Protein 4N7V (pdb70)

Organism: Homo sapiens (NCBI:txid9606)

InterPro domains:
  IPR000719 Protein kinase domain [PF00069] (12-265)
  IPR000719 Protein kinase domain [PS50011] (12-265)
  IPR000959 POLO box domain [PS50078] (886-964)
  IPR008266 Tyrosine-protein kinase, active site [PS00109] (132-144)
  IPR011009 Protein kinase-like domain superfamily [SSF56112] (9-266)
  IPR017441 Protein kinase, ATP binding site [PS00107] (18-41)
  IPR033696 Plk4, C-terminal polo-box domain [cd13116] (884-963)
  IPR033698 Plk4, second cryptic polo-box domain [PF18409] (699-807)
  IPR033698 Plk4, second cryptic polo-box domain [PS51985] (700-813)
  IPR033698 Plk4, second cryptic polo-box domain [cd13115] (699-807)
  IPR033699 Plk4, first cryptic polo-box domain [PF18190] (592-697)
  IPR033699 Plk4, first cryptic polo-box domain [PS51984] (586-699)
  IPR033699 Plk4, first cryptic polo-box domain [cd13114] (587-698)
  IPR046437 Serine/threonine-protein kinase, first cryptic polo-box domain superfamily [G3DSA:3.30.1120.120] (581-700)
  IPR047108 Plk4-like, second cryptic polo-box domain superfamily [G3DSA:3.30.1120.130] (701-808)

Structure (mmCIF, N/CA/C/O backbone):
data_4N7V
#
_entry.id   4N7V
#
_cell.length_a   126.551
_cell.length_b   63.942
_cell.length_c   79.499
_cell.angle_alpha   90.00
_cell.angle_beta   90.00
_cell.angle_gamma   90.00
#
_symmetry.space_group_name_H-M   'P 21 21 2'
#
loop_
_entity.id
_entity.type
_entity.pdbx_description
1 polymer 'Serine/threonine-protein kinase PLK4'
2 polymer 'Centrosomal protein of 152 kDa'
3 water water
#
loop_
_atom_site.group_PDB
_atom_site.id
_atom_site.type_symbol
_atom_site.label_atom_id
_atom_site.label_alt_id
_atom_site.label_comp_id
_atom_site.label_asym_id
_atom_site.label_entity_id
_atom_site.label_seq_id
_atom_site.pdbx_PDB_ins_code
_atom_site.Cartn_x
_atom_site.Cartn_y
_atom_site.Cartn_z
_atom_site.occupancy
_atom_site.B_iso_or_equiv
_atom_site.auth_seq_id
_atom_site.auth_comp_id
_atom_site.auth_asym_id
_atom_site.auth_atom_id
_atom_site.pdbx_PDB_model_num
ATOM 1 N N . THR A 1 7 ? -36.214 -28.621 -55.386 1.00 73.00 586 THR A N 1
ATOM 2 C CA . THR A 1 7 ? -36.212 -27.544 -54.392 1.00 67.74 586 THR A CA 1
ATOM 3 C C . THR A 1 7 ? -35.175 -27.810 -53.298 1.00 64.21 586 THR A C 1
ATOM 4 O O . THR A 1 7 ? -34.961 -28.955 -52.938 1.00 62.76 586 THR A O 1
ATOM 8 N N . LEU A 1 8 ? -34.541 -26.771 -52.754 1.00 61.85 587 LEU A N 1
ATOM 9 C CA . LEU A 1 8 ? -33.673 -26.952 -51.580 1.00 55.80 587 LEU A CA 1
ATOM 10 C C . LEU A 1 8 ? -34.448 -27.675 -50.518 1.00 57.97 587 LEU A C 1
ATOM 11 O O . LEU A 1 8 ? -35.550 -27.227 -50.181 1.00 59.12 587 LEU A O 1
ATOM 16 N N . ARG A 1 9 ? -33.841 -28.737 -49.986 1.00 50.45 588 ARG A N 1
ATOM 17 C CA . ARG A 1 9 ? -34.513 -29.791 -49.224 1.00 51.30 588 ARG A CA 1
ATOM 18 C C . ARG A 1 9 ? -34.863 -30.973 -50.136 1.00 60.08 588 ARG A C 1
ATOM 19 O O . ARG A 1 9 ? -35.361 -32.014 -49.689 1.00 60.77 588 ARG A O 1
ATOM 27 N N . SER A 1 10 ? -34.604 -30.821 -51.430 1.00 65.47 589 SER A N 1
ATOM 28 C CA . SER A 1 10 ? -34.544 -32.000 -52.280 1.00 65.99 589 SER A CA 1
ATOM 29 C C . SER A 1 10 ? -33.246 -32.603 -51.839 1.00 60.83 589 SER A C 1
ATOM 30 O O . SER A 1 10 ? -33.191 -33.698 -51.271 1.00 60.88 589 SER A O 1
ATOM 33 N N . ILE A 1 11 ? -32.198 -31.825 -52.076 1.00 53.92 590 ILE A N 1
ATOM 34 C CA . ILE A 1 11 ? -30.822 -32.276 -51.941 1.00 65.20 590 ILE A CA 1
ATOM 35 C C . ILE A 1 11 ? -30.352 -32.392 -50.489 1.00 68.18 590 ILE A C 1
ATOM 36 O O . ILE A 1 11 ? -29.628 -33.328 -50.126 1.00 68.28 590 ILE A O 1
ATOM 41 N N . THR A 1 12 ? -30.704 -31.408 -49.665 1.00 63.24 591 THR A N 1
ATOM 42 C CA . THR A 1 12 ? -30.073 -31.258 -48.352 1.00 49.01 591 THR A CA 1
ATOM 43 C C . THR A 1 12 ? -31.021 -31.026 -47.174 1.00 39.73 591 THR A C 1
ATOM 44 O O . THR A 1 12 ? -32.149 -30.564 -47.345 1.00 44.08 591 THR A O 1
ATOM 48 N N . SER A 1 13 ? -30.539 -31.356 -45.978 1.00 32.80 592 SER A N 1
ATOM 49 C CA . SER A 1 13 ? -31.310 -31.202 -44.746 1.00 31.24 592 SER A CA 1
ATOM 50 C C . SER A 1 13 ? -30.665 -30.087 -43.916 1.00 29.03 592 SER A C 1
ATOM 51 O O . SER A 1 13 ? -29.450 -29.886 -43.954 1.00 26.75 592 SER A O 1
ATOM 54 N N . PRO A 1 14 ? -31.489 -29.404 -43.130 1.00 30.34 593 PRO A N 1
ATOM 55 C CA . PRO A 1 14 ? -31.009 -28.238 -42.393 1.00 27.82 593 PRO A CA 1
ATOM 56 C C . PRO A 1 14 ? -29.866 -28.656 -41.490 1.00 27.12 593 PRO A C 1
ATOM 57 O O . PRO A 1 14 ? -29.927 -29.681 -40.811 1.00 28.01 593 PRO A O 1
ATOM 61 N N . LEU A 1 15 ? -28.819 -27.845 -41.503 1.00 20.92 594 LEU A N 1
ATOM 62 C CA . LEU A 1 15 ? -27.587 -28.138 -40.780 1.00 17.15 594 LEU A CA 1
ATOM 63 C C . LEU A 1 15 ? -27.802 -28.092 -39.272 1.00 20.22 594 LEU A C 1
ATOM 64 O O . LEU A 1 15 ? -28.721 -27.434 -38.790 1.00 22.21 594 LEU A O 1
ATOM 69 N N . VAL A 1 16 ? -26.952 -28.801 -38.535 1.00 18.91 595 VAL A N 1
ATOM 70 C CA . VAL A 1 16 ? -27.006 -28.801 -37.077 1.00 18.68 595 VAL A CA 1
ATOM 71 C C . VAL A 1 16 ? -25.657 -28.427 -36.481 1.00 20.32 595 VAL A C 1
ATOM 72 O O . VAL A 1 16 ? -24.715 -29.217 -36.520 1.00 24.65 595 VAL A O 1
ATOM 76 N N . ALA A 1 17 ? -25.566 -27.226 -35.921 1.00 17.64 596 ALA A N 1
ATOM 77 C CA . ALA A 1 17 ? -24.297 -26.736 -35.394 1.00 15.32 596 ALA A CA 1
ATOM 78 C C . ALA A 1 17 ? -24.287 -26.624 -33.874 1.00 16.46 596 ALA A C 1
ATOM 79 O O . ALA A 1 17 ? -23.436 -25.942 -33.303 1.00 15.28 596 ALA A O 1
ATOM 81 N N . HIS A 1 18 ? -25.229 -27.296 -33.221 1.00 13.16 597 HIS A N 1
ATOM 82 C CA . HIS A 1 18 ? -25.278 -27.295 -31.765 1.00 16.54 597 HIS A CA 1
ATOM 83 C C . HIS A 1 18 ? -24.044 -27.959 -31.159 1.00 16.94 597 HIS A C 1
ATOM 84 O O . HIS A 1 18 ? -23.470 -28.879 -31.748 1.00 14.92 597 HIS A O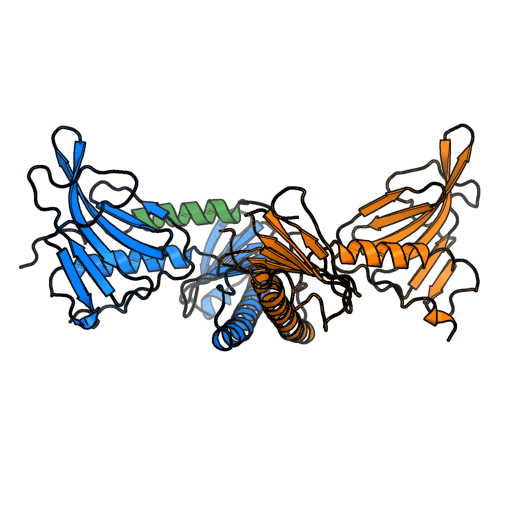 1
ATOM 91 N N . ARG A 1 19 ? -23.643 -27.466 -29.988 1.00 18.10 598 ARG A N 1
ATOM 92 C CA . ARG A 1 19 ? -22.533 -28.026 -29.214 1.00 15.36 598 ARG A CA 1
ATOM 93 C C . ARG A 1 19 ? -21.156 -27.890 -29.870 1.00 11.54 598 ARG A C 1
ATOM 94 O O . ARG A 1 19 ? -20.159 -28.328 -29.300 1.00 14.46 598 ARG A O 1
ATOM 102 N N . LEU A 1 20 ? -21.095 -27.279 -31.050 1.00 9.63 599 LEU A N 1
ATOM 103 C CA . LEU A 1 20 ? -19.823 -27.122 -31.749 1.00 9.56 599 LEU A CA 1
ATOM 104 C C . LEU A 1 20 ? -19.000 -25.964 -31.192 1.00 10.15 599 LEU A C 1
ATOM 105 O O . LEU A 1 20 ? -19.545 -24.965 -30.724 1.00 13.51 599 LEU A O 1
ATOM 110 N N . LYS A 1 21 ? -17.681 -26.114 -31.240 1.00 14.02 600 LYS A N 1
ATOM 111 C CA . LYS A 1 21 ? -16.762 -25.087 -30.758 1.00 14.83 600 LYS A CA 1
ATOM 112 C C . LYS A 1 21 ? -16.555 -23.992 -31.803 1.00 9.84 600 LYS A C 1
ATOM 113 O O . LYS A 1 21 ? -16.592 -24.262 -33.002 1.00 9.82 600 LYS A O 1
ATOM 119 N N . PRO A 1 22 ? -16.331 -22.748 -31.347 1.00 13.21 601 PRO A N 1
ATOM 120 C CA . PRO A 1 22 ? -16.121 -21.599 -32.237 1.00 12.06 601 PRO A CA 1
ATOM 121 C C . PRO A 1 22 ? -14.875 -21.743 -33.094 1.00 11.43 601 PRO A C 1
ATOM 122 O O . PRO A 1 22 ? -13.790 -21.986 -32.568 1.00 16.69 601 PRO A O 1
ATOM 126 N N . ILE A 1 23 ? -15.042 -21.591 -34.404 1.00 10.64 602 ILE A N 1
ATOM 127 C CA . ILE A 1 23 ? -13.958 -21.775 -35.360 1.00 13.66 602 ILE A CA 1
ATOM 128 C C . ILE A 1 23 ? -14.108 -20.808 -36.532 1.00 19.62 602 ILE A C 1
ATOM 129 O O . ILE A 1 23 ? -15.189 -20.674 -37.096 1.00 19.91 602 ILE A O 1
ATOM 134 N N . ARG A 1 24 ? -13.021 -20.133 -36.893 1.00 23.59 603 ARG A N 1
ATOM 135 C CA . ARG A 1 24 ? -13.023 -19.249 -38.052 1.00 25.24 603 ARG A CA 1
ATOM 136 C C . ARG A 1 24 ? -12.035 -19.753 -39.098 1.00 21.18 603 ARG A C 1
ATOM 137 O O . ARG A 1 24 ? -10.935 -20.189 -38.765 1.00 28.89 603 ARG A O 1
ATOM 145 N N . GLN A 1 25 ? -12.434 -19.690 -40.364 1.00 20.74 604 GLN A N 1
ATOM 146 C CA . GLN A 1 25 ? -11.602 -20.187 -41.454 1.00 25.36 604 GLN A CA 1
ATOM 147 C C . GLN A 1 25 ? -11.442 -19.185 -42.594 1.00 31.71 604 GLN A C 1
ATOM 148 O O . GLN A 1 25 ? -12.365 -18.962 -43.375 1.00 32.28 604 GLN A O 1
ATOM 154 N N . LYS A 1 26 ? -10.284 -18.607 -42.758 1.00 45.58 605 LYS A N 1
ATOM 155 C CA . LYS A 1 26 ? -10.012 -17.716 -43.867 1.00 44.14 605 LYS A CA 1
ATOM 156 C C . LYS A 1 26 ? -9.868 -18.510 -45.102 1.00 45.44 605 LYS A C 1
ATOM 157 O O . LYS A 1 26 ? -9.719 -19.675 -45.083 1.00 53.52 605 LYS A O 1
ATOM 163 N N . THR A 1 27 ? -9.925 -17.846 -46.206 1.00 44.44 606 THR A N 1
ATOM 164 C CA . THR A 1 27 ? -9.637 -18.450 -47.507 1.00 51.19 606 THR A CA 1
ATOM 165 C C . THR A 1 27 ? -9.637 -17.383 -48.603 1.00 58.55 606 THR A C 1
ATOM 166 O O . THR A 1 27 ? -10.110 -16.266 -48.386 1.00 61.95 606 THR A O 1
ATOM 170 N N . LYS A 1 28 ? -9.100 -17.728 -49.771 1.00 64.32 607 LYS A N 1
ATOM 171 C CA . LYS A 1 28 ? -8.971 -16.786 -50.882 1.00 73.28 607 LYS A CA 1
ATOM 172 C C . LYS A 1 28 ? -10.303 -16.156 -51.309 1.00 67.10 607 LYS A C 1
ATOM 173 O O . LYS A 1 28 ? -10.337 -15.024 -51.792 1.00 67.35 607 LYS A O 1
ATOM 179 N N . LYS A 1 29 ? -11.394 -16.890 -51.118 1.00 60.61 608 LYS A N 1
ATOM 180 C CA . LYS A 1 29 ? -12.711 -16.449 -51.569 1.00 67.61 608 LYS A CA 1
ATOM 181 C C . LYS A 1 29 ? -13.564 -15.864 -50.440 1.00 70.36 608 LYS A C 1
ATOM 182 O O . LYS A 1 29 ? -14.026 -14.726 -50.526 1.00 60.90 608 LYS A O 1
ATOM 188 N N . ALA A 1 30 ? -13.771 -16.645 -49.383 1.00 65.40 609 ALA A N 1
ATOM 189 C CA . ALA A 1 30 ? -14.711 -16.267 -48.331 1.00 58.00 609 ALA A CA 1
ATOM 190 C C . ALA A 1 30 ? -14.239 -16.663 -46.935 1.00 50.76 609 ALA A C 1
ATOM 191 O O . ALA A 1 30 ? -13.253 -17.374 -46.780 1.00 53.46 609 ALA A O 1
ATOM 193 N N . VAL A 1 31 ? -14.957 -16.202 -45.917 1.00 41.05 610 VAL A N 1
ATOM 194 C CA . VAL A 1 31 ? -14.659 -16.588 -44.542 1.00 32.94 610 VAL A CA 1
ATOM 195 C C . VAL A 1 31 ? -15.857 -17.287 -43.899 1.00 32.06 610 VAL A C 1
ATOM 196 O O . VAL A 1 31 ? -16.853 -16.649 -43.567 1.00 39.08 610 VAL A O 1
ATOM 200 N N . VAL A 1 32 ? -15.755 -18.602 -43.732 1.00 27.24 611 VAL A N 1
ATOM 201 C CA . VAL A 1 32 ? -16.816 -19.379 -43.102 1.00 20.76 611 VAL A CA 1
ATOM 202 C C . VAL A 1 32 ? -16.463 -19.682 -41.656 1.00 19.92 611 VAL A C 1
ATOM 203 O O . VAL A 1 32 ? -15.350 -20.114 -41.364 1.00 25.58 611 VAL A O 1
ATOM 207 N N . SER A 1 33 ? -17.410 -19.458 -40.751 1.00 18.31 612 SER A N 1
ATOM 208 C CA . SER A 1 33 ? -17.128 -19.603 -39.330 1.00 15.02 612 SER A CA 1
ATOM 209 C C . SER A 1 33 ? -18.327 -20.067 -38.512 1.00 18.16 612 SER A C 1
ATOM 210 O O . SER A 1 33 ? -19.465 -20.048 -38.980 1.00 15.28 612 SER A O 1
ATOM 213 N N . ILE A 1 34 ? -18.044 -20.488 -37.284 1.00 14.92 613 ILE A N 1
ATOM 214 C CA . ILE A 1 34 ? -19.070 -20.834 -36.313 1.00 17.56 613 ILE A CA 1
ATOM 215 C C . ILE A 1 34 ? -18.861 -19.968 -35.078 1.00 20.69 613 ILE A C 1
ATOM 216 O O . ILE A 1 34 ? -17.820 -20.045 -34.429 1.00 16.77 613 ILE A O 1
ATOM 221 N N . LEU A 1 35 ? -19.846 -19.135 -34.759 1.00 20.64 614 LEU A N 1
ATOM 222 C CA . LEU A 1 35 ? -19.706 -18.186 -33.655 1.00 20.57 614 LEU A CA 1
ATOM 223 C C . LEU A 1 35 ? -19.920 -18.810 -32.281 1.00 21.64 614 LEU A C 1
ATOM 224 O O . LEU A 1 35 ? -20.220 -19.997 -32.160 1.00 22.01 614 LEU A O 1
ATOM 229 N N . ASP A 1 36 ? -19.764 -17.985 -31.250 1.00 23.21 615 ASP A N 1
ATOM 230 C CA . ASP A 1 36 ? -19.942 -18.417 -29.872 1.00 22.30 615 ASP A CA 1
ATOM 231 C C . ASP A 1 36 ? -21.394 -18.763 -29.575 1.00 20.37 615 ASP A C 1
ATOM 232 O O . ASP A 1 36 ? -21.677 -19.530 -28.654 1.00 24.34 615 ASP A O 1
ATOM 237 N N . SER A 1 37 ? -22.308 -18.193 -30.356 1.00 23.88 616 SER A N 1
ATOM 238 C CA . SER A 1 37 ? -23.729 -18.485 -30.228 1.00 15.98 616 SER A CA 1
ATOM 239 C C . SER A 1 37 ? -24.095 -19.688 -31.083 1.00 18.18 616 SER A C 1
ATOM 240 O O . SER A 1 37 ? -25.274 -19.977 -31.289 1.00 17.79 616 SER A O 1
ATOM 243 N N . GLU A 1 38 ? -23.069 -20.371 -31.585 1.00 21.61 617 GLU A N 1
ATOM 244 C CA . GLU A 1 38 ? -23.226 -21.577 -32.396 1.00 20.44 617 GLU A CA 1
ATOM 245 C C . GLU A 1 38 ? -23.974 -21.332 -33.701 1.00 18.82 617 GLU A C 1
ATOM 246 O O . GLU A 1 38 ? -24.528 -22.261 -34.294 1.00 17.80 617 GLU A O 1
ATOM 252 N N . GLU A 1 39 ? -23.982 -20.080 -34.146 1.00 17.87 618 GLU A N 1
ATOM 253 C CA . GLU A 1 39 ? -24.559 -19.742 -35.438 1.00 14.53 618 GLU A CA 1
ATOM 254 C C . GLU A 1 39 ? -23.502 -19.804 -36.536 1.00 17.60 618 GLU A C 1
ATOM 255 O O . GLU A 1 39 ? -22.363 -19.386 -36.339 1.00 23.48 618 GLU A O 1
ATOM 261 N N . VAL A 1 40 ? -23.881 -20.336 -37.692 1.00 14.49 619 VAL A N 1
ATOM 262 C CA . VAL A 1 40 ? -22.955 -20.456 -38.810 1.00 15.21 619 VAL A CA 1
ATOM 263 C C . VAL A 1 40 ? -22.965 -19.205 -39.679 1.00 18.03 619 VAL A C 1
ATOM 264 O O . VAL A 1 40 ? -24.007 -18.805 -40.191 1.00 21.71 619 VAL A O 1
ATOM 268 N N . CYS A 1 41 ? -21.799 -18.594 -39.851 1.00 18.26 620 CYS A N 1
ATOM 269 C CA . CYS A 1 41 ? -21.700 -17.364 -40.624 1.00 21.63 620 CYS A CA 1
ATOM 270 C C . CYS A 1 41 ? -20.830 -17.548 -41.860 1.00 27.40 620 CYS A C 1
ATOM 271 O O . CYS A 1 41 ? -19.689 -17.997 -41.764 1.00 29.72 620 CYS A O 1
ATOM 274 N N . VAL A 1 42 ? -21.379 -17.193 -43.018 1.00 30.33 621 VAL A N 1
ATOM 275 C CA . VAL A 1 42 ? -20.666 -17.298 -44.286 1.00 29.22 621 VAL A CA 1
ATOM 276 C C . VAL A 1 42 ? -20.523 -15.918 -44.922 1.00 33.65 621 VAL A C 1
ATOM 277 O O . VAL A 1 42 ? -21.511 -15.294 -45.302 1.00 35.40 621 VAL A O 1
ATOM 281 N N . GLU A 1 43 ? -19.286 -15.446 -45.033 1.00 34.98 622 GLU A N 1
ATOM 282 C CA . GLU A 1 43 ? -19.023 -14.098 -45.523 1.00 37.67 622 GLU A CA 1
ATOM 283 C C . GLU A 1 43 ? -18.228 -14.126 -46.822 1.00 45.42 622 GLU A C 1
ATOM 284 O O . GLU A 1 43 ? -17.055 -14.487 -46.818 1.00 47.78 622 GLU A O 1
ATOM 290 N N . LEU A 1 44 ? -18.858 -13.734 -47.926 1.00 51.26 623 LEU A N 1
ATOM 291 C CA . LEU A 1 44 ? -18.157 -13.618 -49.205 1.00 53.21 623 LEU A CA 1
ATOM 292 C C . LEU A 1 44 ? -17.171 -12.450 -49.187 1.00 61.45 623 LEU A C 1
ATOM 293 O O . LEU A 1 44 ? -17.495 -11.365 -48.707 1.00 64.11 623 LEU A O 1
ATOM 298 N N . VAL A 1 45 ? -15.967 -12.673 -49.708 1.00 66.83 624 VAL A N 1
ATOM 299 C CA . VAL A 1 45 ? -14.901 -11.680 -49.589 1.00 73.33 624 VAL A CA 1
ATOM 300 C C . VAL A 1 45 ? -14.263 -11.308 -50.931 1.00 80.20 624 VAL A C 1
ATOM 301 O O . VAL A 1 45 ? -13.940 -12.182 -51.739 1.00 82.14 624 VAL A O 1
ATOM 305 N N . LYS A 1 46 ? -14.053 -10.009 -51.136 1.00 79.09 625 LYS A N 1
ATOM 306 C CA . LYS A 1 46 ? -13.421 -9.493 -52.350 1.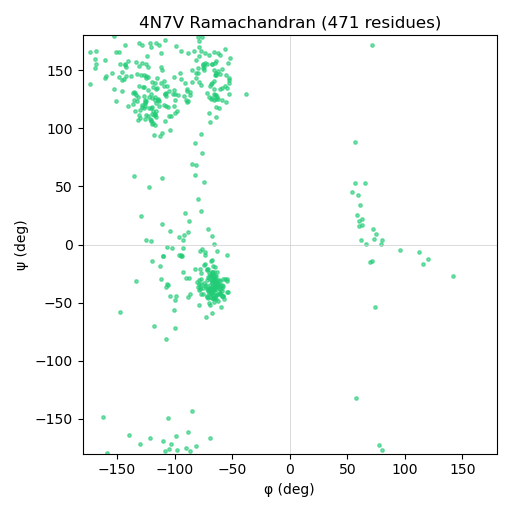00 86.23 625 LYS A CA 1
ATOM 307 C C . LYS A 1 46 ? -12.236 -8.591 -52.002 1.00 89.41 625 LYS A C 1
ATOM 308 O O . LYS A 1 46 ? -12.255 -7.897 -50.985 1.00 82.51 625 LYS A O 1
ATOM 314 N N . GLU A 1 47 ? -11.203 -8.611 -52.841 1.00 95.26 626 GLU A N 1
ATOM 315 C CA . GLU A 1 47 ? -9.969 -7.886 -52.555 1.00 98.07 626 GLU A CA 1
ATOM 316 C C . GLU A 1 47 ? -9.823 -6.659 -53.463 1.00 100.30 626 GLU A C 1
ATOM 317 O O . GLU A 1 47 ? -9.959 -6.759 -54.686 1.00 97.98 626 GLU A O 1
ATOM 323 N N . TYR A 1 48 ? -9.552 -5.506 -52.852 1.00 100.75 627 TYR A N 1
ATOM 324 C CA . TYR A 1 48 ? -9.407 -4.244 -53.582 1.00 103.99 627 TYR A CA 1
ATOM 325 C C . TYR A 1 48 ? -8.475 -3.274 -52.839 1.00 105.50 627 TYR A C 1
ATOM 326 O O . TYR A 1 48 ? -8.603 -3.082 -51.629 1.00 108.20 627 TYR A O 1
ATOM 335 N N . ALA A 1 49 ? -7.547 -2.668 -53.578 1.00 101.49 628 ALA A N 1
ATOM 336 C CA . ALA A 1 49 ? -6.573 -1.734 -53.018 1.00 98.96 628 ALA A CA 1
ATOM 337 C C . ALA A 1 49 ? -5.725 -2.410 -51.945 1.00 103.45 628 ALA A C 1
ATOM 338 O O . ALA A 1 49 ? -5.468 -1.832 -50.890 1.00 104.53 628 ALA A O 1
ATOM 340 N N . SER A 1 50 ? -5.308 -3.643 -52.232 1.00 104.66 629 SER A N 1
ATOM 341 C CA . SER A 1 50 ? -4.504 -4.457 -51.318 1.00 104.52 629 SER A CA 1
ATOM 342 C C . SER A 1 50 ? -5.192 -4.688 -49.968 1.00 110.28 629 SER A C 1
ATOM 343 O O . SER A 1 50 ? -4.530 -4.935 -48.959 1.00 112.83 629 SER A O 1
ATOM 346 N N . GLN A 1 51 ? -6.522 -4.613 -49.963 1.00 107.35 630 GLN A N 1
ATOM 347 C CA . GLN A 1 51 ? -7.305 -4.815 -48.745 1.00 103.66 630 GLN A CA 1
ATOM 348 C C . GLN A 1 51 ? -8.641 -5.500 -49.045 1.00 97.71 630 GLN A C 1
ATOM 349 O O . GLN A 1 51 ? -9.280 -5.213 -50.057 1.00 98.67 630 GLN A O 1
ATOM 355 N N . GLU A 1 52 ? -9.066 -6.401 -48.164 1.00 94.17 631 GLU A N 1
ATOM 356 C CA . GLU A 1 52 ? -10.226 -7.244 -48.455 1.00 92.24 631 GLU A CA 1
ATOM 357 C C . GLU A 1 52 ? -11.585 -6.628 -48.125 1.00 88.03 631 GLU A C 1
ATOM 358 O O . GLU A 1 52 ? -11.763 -5.982 -47.090 1.00 82.84 631 GLU A O 1
ATOM 364 N N . TYR A 1 53 ? -12.555 -6.865 -49.006 1.00 88.40 632 TYR A N 1
ATOM 365 C CA . TYR A 1 53 ? -13.903 -6.315 -48.861 1.00 85.36 632 TYR A CA 1
ATOM 366 C C . TYR A 1 53 ? -14.970 -7.412 -48.880 1.00 82.29 632 TYR A C 1
ATOM 367 O O . TYR A 1 53 ? -14.827 -8.417 -49.577 1.00 89.53 632 TYR A O 1
ATOM 376 N N . VAL A 1 54 ? -16.032 -7.215 -48.103 1.00 78.31 633 VAL A N 1
ATOM 377 C CA . VAL A 1 54 ? -17.071 -8.229 -47.931 1.00 75.01 633 VAL A CA 1
ATOM 378 C C . VAL A 1 54 ? -18.341 -7.816 -48.676 1.00 64.55 633 VAL A C 1
ATOM 379 O O . VAL A 1 54 ? -18.891 -6.744 -48.429 1.00 66.49 633 VAL A O 1
ATOM 383 N N . LYS A 1 55 ? -18.747 -8.638 -49.645 1.00 49.34 634 LYS A N 1
ATOM 384 C CA . LYS A 1 55 ? -19.895 -8.331 -50.504 1.00 52.22 634 LYS A CA 1
ATOM 385 C C . LYS A 1 55 ? -21.211 -9.056 -50.184 1.00 57.86 634 LYS A C 1
ATOM 386 O O . LYS A 1 55 ? -22.229 -8.797 -50.825 1.00 59.39 634 LYS A O 1
ATOM 392 N N . GLU A 1 56 ? -21.197 -9.952 -49.202 1.00 56.11 635 GLU A N 1
ATOM 393 C CA . GLU A 1 56 ? -22.403 -10.671 -48.814 1.00 44.57 635 GLU A CA 1
ATOM 394 C C . GLU A 1 56 ? -22.174 -11.515 -47.563 1.00 49.05 635 GLU A C 1
ATOM 395 O O . GLU A 1 56 ? -21.136 -12.163 -47.427 1.00 50.87 635 GLU A O 1
ATOM 401 N N . VAL A 1 57 ? -23.146 -11.508 -46.654 1.00 47.37 636 VAL A N 1
ATOM 402 C CA . VAL A 1 57 ? -23.049 -12.279 -45.417 1.00 34.15 636 VAL A CA 1
ATOM 403 C C . VAL A 1 57 ? -24.258 -13.190 -45.202 1.00 32.64 636 VAL A C 1
ATOM 404 O O . VAL A 1 57 ? -25.386 -12.713 -45.067 1.00 39.12 636 VAL A O 1
ATOM 408 N N . LEU A 1 58 ? -24.020 -14.499 -45.167 1.00 28.13 637 LEU A N 1
ATOM 409 C CA . LEU A 1 58 ? -25.062 -15.453 -44.801 1.00 25.68 637 LEU A CA 1
ATOM 410 C C . LEU A 1 58 ? -24.889 -15.919 -43.359 1.00 27.80 637 LEU A C 1
ATOM 411 O O . LEU A 1 58 ? -23.802 -16.333 -42.957 1.00 22.17 637 LEU A O 1
ATOM 416 N N . GLN A 1 59 ? -25.963 -15.850 -42.583 1.00 29.02 638 GLN A N 1
ATOM 417 C CA . GLN A 1 59 ? -25.922 -16.306 -41.202 1.00 20.70 638 GLN A CA 1
ATOM 418 C C . GLN A 1 59 ? -27.066 -17.269 -40.947 1.00 22.18 638 GLN A C 1
ATOM 419 O O . GLN A 1 59 ? -28.233 -16.910 -41.094 1.00 26.94 638 GLN A O 1
ATOM 425 N N . ILE A 1 60 ? -26.718 -18.494 -40.570 1.00 24.05 639 ILE A N 1
ATOM 426 C CA . ILE A 1 60 ? -27.692 -19.562 -40.383 1.00 16.13 639 ILE A CA 1
ATOM 427 C C . ILE A 1 60 ? -27.847 -19.904 -38.905 1.00 16.57 639 ILE A C 1
ATOM 428 O O . ILE A 1 60 ? -26.862 -20.000 -38.171 1.00 16.31 639 ILE A O 1
ATOM 433 N N . SER A 1 61 ? -29.092 -20.080 -38.473 1.00 17.09 640 SER A N 1
ATOM 434 C CA . SER A 1 61 ? -29.380 -20.416 -37.085 1.00 16.98 640 SER A CA 1
ATOM 435 C C . SER A 1 61 ? -28.741 -21.743 -36.674 1.00 21.54 640 SER A C 1
ATOM 436 O O . SER A 1 61 ? -28.347 -22.551 -37.518 1.00 18.26 640 SER A O 1
ATOM 439 N N . SER A 1 62 ? -28.652 -21.957 -35.366 1.00 21.40 641 SER A N 1
ATOM 440 C CA . SER A 1 62 ? -28.030 -23.152 -34.808 1.00 16.52 641 SER A CA 1
ATOM 441 C C . SER A 1 62 ? -28.745 -24.425 -35.244 1.00 19.33 641 SER A C 1
ATOM 442 O O . SER A 1 62 ? -28.117 -25.473 -35.389 1.00 20.22 641 SER A O 1
ATOM 445 N N . ASP A 1 63 ? -30.054 -24.329 -35.456 1.00 23.82 642 ASP A N 1
ATOM 446 C CA . ASP A 1 63 ? -30.838 -25.475 -35.905 1.00 18.65 642 ASP A CA 1
ATOM 447 C C . ASP A 1 63 ? -30.960 -25.521 -37.423 1.00 15.70 642 ASP A C 1
ATOM 448 O O . ASP A 1 63 ? -31.549 -26.444 -37.984 1.00 18.41 642 ASP A O 1
ATOM 453 N N . GLY A 1 64 ? -30.405 -24.507 -38.078 1.00 18.81 643 GLY A N 1
ATOM 454 C CA . GLY A 1 64 ? -30.365 -24.449 -39.528 1.00 24.44 643 GLY A CA 1
ATOM 455 C C . GLY A 1 64 ? -31.686 -24.099 -40.191 1.00 26.65 643 GLY A C 1
ATOM 456 O O . GLY A 1 64 ? -31.812 -24.175 -41.416 1.00 21.63 643 GLY A O 1
ATOM 457 N N . ASN A 1 65 ? -32.666 -23.707 -39.381 1.00 24.15 644 ASN A N 1
ATOM 458 C CA . ASN A 1 65 ? -33.999 -23.370 -39.877 1.00 21.63 644 ASN A CA 1
ATOM 459 C C . ASN A 1 65 ? -34.148 -21.914 -40.315 1.00 26.68 644 ASN A C 1
ATOM 460 O O . ASN A 1 65 ? -34.956 -21.605 -41.192 1.00 24.68 644 ASN A O 1
ATOM 465 N N . THR A 1 66 ? -33.372 -21.025 -39.703 1.00 23.75 645 THR A N 1
ATOM 466 C CA . THR A 1 66 ? -33.474 -19.597 -39.989 1.00 17.26 645 THR A CA 1
ATOM 467 C C . THR A 1 66 ? -32.213 -19.050 -40.650 1.00 16.00 645 THR A C 1
ATOM 468 O O . THR A 1 66 ? -31.112 -19.191 -40.119 1.00 22.93 645 THR A O 1
ATOM 472 N N . ILE A 1 67 ? -32.387 -18.414 -41.804 1.00 17.59 646 ILE A N 1
ATOM 473 C CA . ILE A 1 67 ? -31.269 -17.855 -42.557 1.00 20.10 646 ILE A CA 1
ATOM 474 C C . ILE A 1 67 ? -31.414 -16.345 -42.720 1.00 21.20 646 ILE A C 1
ATOM 475 O O . ILE A 1 67 ? -32.437 -15.859 -43.198 1.00 21.91 646 ILE A O 1
ATOM 480 N N . THR A 1 68 ? -30.379 -15.613 -42.320 1.00 27.85 647 THR A N 1
ATOM 481 C CA . THR A 1 68 ? -30.345 -14.160 -42.465 1.00 23.45 647 THR A CA 1
ATOM 482 C C . THR A 1 68 ? -29.250 -13.711 -43.433 1.00 32.94 647 THR A C 1
ATOM 483 O O . THR A 1 68 ? -28.077 -14.032 -43.251 1.00 34.09 647 THR A O 1
ATOM 487 N N . ILE A 1 69 ? -29.634 -12.959 -44.458 1.00 32.64 648 ILE A N 1
ATOM 488 C CA . ILE A 1 69 ? -28.690 -12.531 -45.483 1.00 29.68 648 ILE A CA 1
ATOM 489 C C . ILE A 1 69 ? -28.728 -11.018 -45.639 1.00 38.32 648 ILE A C 1
ATOM 490 O O . ILE A 1 69 ? -29.784 -10.450 -45.912 1.00 46.73 648 ILE A O 1
ATOM 495 N N . TYR A 1 70 ? -27.586 -10.360 -45.470 1.00 39.02 649 TYR A N 1
ATOM 496 C CA . TYR A 1 70 ? -27.547 -8.911 -45.638 1.00 40.15 649 TYR A CA 1
ATOM 497 C C . TYR A 1 70 ? -26.420 -8.418 -46.535 1.00 50.56 649 TYR A C 1
ATOM 498 O O . TYR A 1 70 ? -25.284 -8.877 -46.435 1.00 46.78 649 TYR A O 1
ATOM 507 N N . TYR A 1 71 ? -26.756 -7.478 -47.412 1.00 62.51 650 TYR A N 1
ATOM 508 C CA . TYR A 1 71 ? -25.780 -6.837 -48.280 1.00 54.06 650 TYR A CA 1
ATOM 509 C C . TYR A 1 71 ? -25.515 -5.433 -47.749 1.00 63.16 650 TYR A C 1
ATOM 510 O O . TYR A 1 71 ? -26.443 -4.637 -47.605 1.00 77.43 650 TYR A O 1
ATOM 519 N N . PRO A 1 72 ? -24.320 -5.210 -47.227 1.00 62.30 651 PRO A N 1
ATOM 520 C CA . PRO A 1 72 ? -24.085 -3.922 -46.586 1.00 69.12 651 PRO A CA 1
ATOM 521 C C . PRO A 1 72 ? -23.776 -3.092 -47.778 1.00 74.65 651 PRO A C 1
ATOM 522 O O . PRO A 1 72 ? -22.686 -2.535 -47.914 1.00 79.58 651 PRO A O 1
ATOM 526 N N . ASN A 1 73 ? -24.748 -3.039 -48.680 1.00 30.00 652 ASN A N 1
ATOM 527 C CA . ASN A 1 73 ? -24.399 -2.604 -50.008 1.00 30.00 652 ASN A CA 1
ATOM 528 C C . ASN A 1 73 ? -23.900 -1.164 -49.812 1.00 30.00 652 ASN A C 1
ATOM 529 O O . ASN A 1 73 ? -24.592 -0.317 -49.247 1.00 30.00 652 ASN A O 1
ATOM 534 N N . GLY A 1 74 ? -22.687 -0.924 -50.293 1.00 30.00 653 GLY A N 1
ATOM 535 C CA . GLY A 1 74 ? -22.033 0.367 -50.217 1.00 30.00 653 GLY A CA 1
ATOM 536 C C . GLY A 1 74 ? -20.825 0.309 -51.126 1.00 30.00 653 GLY A C 1
ATOM 537 O O . GLY A 1 74 ? -20.428 -0.778 -51.546 1.00 30.00 653 GLY A O 1
ATOM 538 N N . GLY A 1 75 ? -20.221 1.452 -51.426 1.00 30.00 654 GLY A N 1
ATOM 539 C CA . GLY A 1 75 ? -18.960 1.422 -52.140 1.00 30.00 654 GLY A CA 1
ATOM 540 C C . GLY A 1 75 ? -17.915 0.780 -51.245 1.00 30.00 654 GLY A C 1
ATOM 541 O O . GLY A 1 75 ? -17.815 1.112 -50.064 1.00 30.00 654 GLY A O 1
ATOM 542 N N . ARG A 1 76 ? -17.135 -0.140 -51.804 1.00 76.82 655 ARG A N 1
ATOM 543 C CA . ARG A 1 76 ? -16.056 -0.796 -51.067 1.00 87.90 655 ARG A CA 1
ATOM 544 C C . ARG A 1 76 ? -16.543 -1.933 -50.163 1.00 96.81 655 ARG A C 1
ATOM 545 O O . ARG A 1 76 ? -15.755 -2.525 -49.425 1.00 93.46 655 ARG A O 1
ATOM 553 N N . GLY A 1 77 ? -17.836 -2.236 -50.224 1.00 95.10 656 GLY A N 1
ATOM 554 C CA . GLY A 1 77 ? -18.412 -3.314 -49.436 1.00 82.55 656 GLY A CA 1
ATOM 555 C C . GLY A 1 77 ? -18.196 -3.164 -47.939 1.00 82.66 656 GLY A C 1
ATOM 556 O O . GLY A 1 77 ? -18.423 -2.095 -47.374 1.00 75.66 656 GLY A O 1
ATOM 557 N N . PHE A 1 78 ? -17.750 -4.242 -47.298 1.00 84.21 657 PHE A N 1
ATOM 558 C CA . PHE A 1 78 ? -17.438 -4.222 -45.870 1.00 82.80 657 PHE A CA 1
ATOM 559 C C . PHE A 1 78 ? -15.967 -4.553 -45.632 1.00 82.15 657 PHE A C 1
ATOM 560 O O . PHE A 1 78 ? -15.433 -5.490 -46.227 1.00 77.96 657 PHE A O 1
ATOM 568 N N . PRO A 1 79 ? -15.309 -3.793 -44.747 1.00 76.64 658 PRO A N 1
ATOM 569 C CA . PRO A 1 79 ? -13.918 -4.080 -44.383 1.00 73.59 658 PRO A CA 1
ATOM 570 C C . PRO A 1 79 ? -13.814 -5.380 -43.593 1.00 73.59 658 PRO A C 1
ATOM 571 O O . PRO A 1 79 ? -14.483 -5.533 -42.571 1.00 80.95 658 PRO A O 1
ATOM 575 N N . LEU A 1 80 ? -12.986 -6.304 -44.071 1.00 76.40 659 LEU A N 1
ATOM 576 C CA . LEU A 1 80 ? -12.833 -7.609 -43.437 1.00 70.96 659 LEU A CA 1
ATOM 577 C C . LEU A 1 80 ? -12.175 -7.519 -42.062 1.00 70.91 659 LEU A C 1
ATOM 578 O O . LEU A 1 80 ? -11.092 -6.954 -41.917 1.00 79.52 659 LEU A O 1
ATOM 583 N N . ALA A 1 81 ? -12.838 -8.087 -41.060 1.00 62.60 660 ALA A N 1
ATOM 584 C CA . ALA A 1 81 ? -12.308 -8.112 -39.702 1.00 69.27 660 ALA A CA 1
ATOM 585 C C . ALA A 1 81 ? -12.171 -9.546 -39.196 1.00 71.01 660 ALA A C 1
ATOM 586 O O . ALA A 1 81 ? -12.239 -10.497 -39.975 1.00 60.57 660 ALA A O 1
ATOM 588 N N . ASP A 1 82 ? -11.974 -9.697 -37.890 1.00 70.37 661 ASP A N 1
ATOM 589 C CA . ASP A 1 82 ? -11.833 -11.019 -37.289 1.00 64.46 661 ASP A CA 1
ATOM 590 C C . ASP A 1 82 ? -13.166 -11.535 -36.756 1.00 67.45 661 ASP A C 1
ATOM 591 O O . ASP A 1 82 ? -13.280 -12.696 -36.363 1.00 67.04 661 ASP A O 1
ATOM 596 N N . ARG A 1 83 ? -14.168 -10.664 -36.742 1.00 64.80 662 ARG A N 1
ATOM 597 C CA . ARG A 1 83 ? -15.516 -11.047 -36.338 1.00 55.53 662 ARG A CA 1
ATOM 598 C C . ARG A 1 83 ? -16.512 -10.597 -37.399 1.00 57.33 662 ARG A C 1
ATOM 599 O O . ARG A 1 83 ? -16.319 -9.559 -38.027 1.00 58.38 662 ARG A O 1
ATOM 607 N N . PRO A 1 84 ? -17.575 -11.388 -37.611 1.00 61.29 663 PRO A N 1
ATOM 608 C CA . PRO A 1 84 ? -18.641 -11.043 -38.558 1.00 55.99 663 PRO A CA 1
ATOM 609 C C . PRO A 1 84 ? -19.224 -9.666 -38.262 1.00 62.15 663 PRO A C 1
ATOM 610 O O . PRO A 1 84 ? -19.488 -9.350 -37.102 1.00 62.79 663 PRO A O 1
ATOM 614 N N . PRO A 1 85 ? -19.419 -8.851 -39.306 1.00 56.79 664 PRO A N 1
ATOM 615 C CA . PRO A 1 85 ? -19.862 -7.461 -39.169 1.00 55.98 664 PRO A CA 1
ATOM 616 C C . PRO A 1 85 ? -21.324 -7.345 -38.760 1.00 58.62 664 PRO A C 1
ATOM 617 O O . PRO A 1 85 ? -22.117 -8.253 -39.009 1.00 59.42 664 PRO A O 1
ATOM 621 N N . SER A 1 86 ? -21.668 -6.224 -38.136 1.00 56.87 665 SER A N 1
ATOM 622 C CA . SER A 1 86 ? -23.041 -5.962 -37.734 1.00 58.16 665 SER A CA 1
ATOM 623 C C . SER A 1 86 ? -23.924 -5.772 -38.960 1.00 54.41 665 SER A C 1
ATOM 624 O O . SER A 1 86 ? -23.516 -5.138 -39.931 1.00 58.03 665 SER A O 1
ATOM 627 N N . PRO A 1 87 ? -25.141 -6.331 -38.919 1.00 52.29 666 PRO A N 1
ATOM 628 C CA . PRO A 1 87 ? -26.075 -6.271 -40.048 1.00 57.79 666 PRO A CA 1
ATOM 629 C C . PRO A 1 87 ? -26.505 -4.844 -40.363 1.00 62.38 666 PRO A C 1
ATOM 630 O O . PRO A 1 87 ? -26.640 -4.020 -39.458 1.00 62.82 666 PRO A O 1
ATOM 634 N N . THR A 1 88 ? -26.713 -4.561 -41.644 1.00 65.74 667 THR A N 1
ATOM 635 C CA . THR A 1 88 ? -27.121 -3.231 -42.077 1.00 66.30 667 THR A CA 1
ATOM 636 C C . THR A 1 88 ? -28.633 -3.061 -41.978 1.00 66.98 667 THR A C 1
ATOM 637 O O . THR A 1 88 ? -29.263 -3.571 -41.052 1.00 63.55 667 THR A O 1
ATOM 641 N N . ASP A 1 89 ? -29.209 -2.340 -42.934 1.00 71.94 668 ASP A N 1
ATOM 642 C CA . ASP A 1 89 ? -30.650 -2.112 -42.953 1.00 78.19 668 ASP A CA 1
ATOM 643 C C . ASP A 1 89 ? -31.324 -2.826 -44.121 1.00 73.86 668 ASP A C 1
ATOM 644 O O . ASP A 1 89 ? -32.488 -3.216 -44.031 1.00 72.18 668 ASP A O 1
ATOM 649 N N . ASN A 1 90 ? -30.589 -2.993 -45.216 1.00 73.91 669 ASN A N 1
ATOM 650 C CA . ASN A 1 90 ? -31.079 -3.769 -46.346 1.00 74.25 669 ASN A CA 1
ATOM 651 C C . ASN A 1 90 ? -30.792 -5.247 -46.125 1.00 69.86 669 ASN A C 1
ATOM 652 O O . ASN A 1 90 ? -29.957 -5.837 -46.811 1.00 65.59 669 ASN A O 1
ATOM 657 N N . ILE A 1 91 ? -31.488 -5.835 -45.157 1.00 60.05 670 ILE A N 1
ATOM 658 C CA . ILE A 1 91 ? -31.246 -7.215 -44.760 1.00 43.24 670 ILE A CA 1
ATOM 659 C C . ILE A 1 91 ? -32.437 -8.112 -45.088 1.00 44.51 670 ILE A C 1
ATOM 660 O O . ILE A 1 91 ? -33.500 -7.631 -45.479 1.00 52.80 670 ILE A O 1
ATOM 665 N N . SER A 1 92 ? -32.252 -9.417 -44.922 1.00 41.12 671 SER A N 1
ATOM 666 C CA . SER A 1 92 ? -33.294 -10.385 -45.241 1.00 33.19 671 SER A CA 1
ATOM 667 C C . SER A 1 92 ? -33.329 -11.504 -44.205 1.00 34.99 671 SER A C 1
ATOM 668 O O . SER A 1 92 ? -32.344 -11.741 -43.508 1.00 35.93 671 SER A O 1
ATOM 671 N N . ARG A 1 93 ? -34.469 -12.183 -44.106 1.00 31.65 672 ARG A N 1
ATOM 672 C CA . ARG A 1 93 ? -34.595 -13.356 -43.243 1.00 26.08 672 ARG A CA 1
ATOM 673 C C . ARG A 1 93 ? -35.635 -14.342 -43.788 1.00 24.46 672 ARG A C 1
ATOM 674 O O . ARG A 1 93 ? -36.792 -13.984 -44.006 1.00 33.65 672 ARG A O 1
ATOM 682 N N . TYR A 1 94 ? -35.207 -15.580 -44.018 1.00 20.72 673 TYR A N 1
ATOM 683 C CA . TYR A 1 94 ? -36.079 -16.610 -44.572 1.00 17.61 673 TYR A CA 1
ATOM 684 C C . TYR A 1 94 ? -36.022 -17.854 -43.710 1.00 19.54 673 TYR A C 1
ATOM 685 O O . TYR A 1 94 ? -35.043 -18.078 -42.999 1.00 24.33 673 TYR A O 1
ATOM 694 N N . SER A 1 95 ? -37.077 -18.660 -43.775 1.00 20.36 674 SER A N 1
ATOM 695 C CA . SER A 1 95 ? -37.061 -19.988 -43.185 1.00 18.79 674 SER A CA 1
ATOM 696 C C . SER A 1 95 ? -36.301 -20.893 -44.140 1.00 24.89 674 SER A C 1
ATOM 697 O O . SER A 1 95 ? -35.998 -20.488 -45.263 1.00 25.12 674 SER A O 1
ATOM 700 N N . PHE A 1 96 ? -35.986 -22.107 -43.700 1.00 21.31 675 PHE A N 1
ATOM 701 C CA . PHE A 1 96 ? -35.240 -23.044 -44.535 1.00 27.39 675 PHE A CA 1
ATOM 702 C C . PHE A 1 96 ? -35.981 -23.371 -45.831 1.00 32.58 675 PHE A C 1
ATOM 703 O O . PHE A 1 96 ? -35.373 -23.433 -46.902 1.00 34.54 675 PHE A O 1
ATOM 711 N N . ASP A 1 97 ? -37.293 -23.566 -45.731 1.00 33.29 676 ASP A N 1
ATOM 712 C CA . ASP A 1 97 ? -38.110 -23.922 -46.889 1.00 30.34 676 ASP A CA 1
ATOM 713 C C . ASP A 1 97 ? -38.404 -22.739 -47.810 1.00 30.94 676 ASP A C 1
ATOM 714 O O . ASP A 1 97 ? -38.667 -22.924 -48.997 1.00 40.36 676 ASP A O 1
ATOM 719 N N . ASN A 1 98 ? -38.363 -21.528 -47.263 1.00 32.48 677 ASN A N 1
ATOM 720 C CA . ASN A 1 98 ? -38.652 -20.327 -48.046 1.00 32.10 677 ASN A CA 1
ATOM 721 C C . ASN A 1 98 ? -37.412 -19.633 -48.593 1.00 29.90 677 ASN A C 1
ATOM 722 O O . ASN A 1 98 ? -37.504 -18.544 -49.157 1.00 36.44 677 ASN A O 1
ATOM 727 N N . LEU A 1 99 ? -36.254 -20.260 -48.417 1.00 32.30 678 LEU A N 1
ATOM 728 C CA . LEU A 1 99 ? -35.016 -19.736 -48.978 1.00 36.90 678 LEU A CA 1
ATOM 729 C C . LEU A 1 99 ? -35.087 -19.762 -50.507 1.00 31.45 678 LEU A C 1
ATOM 730 O O . LEU A 1 99 ? -35.432 -20.784 -51.100 1.00 34.31 678 LEU A O 1
ATOM 735 N N . PRO A 1 100 ? -34.788 -18.622 -51.149 1.00 34.31 679 PRO A N 1
ATOM 736 C CA . PRO A 1 100 ? -34.839 -18.469 -52.609 1.00 46.21 679 PRO A CA 1
ATOM 737 C C . PRO A 1 100 ? -33.964 -19.487 -53.335 1.00 46.48 679 PRO A C 1
ATOM 738 O O . PRO A 1 100 ? -33.171 -20.169 -52.692 1.00 46.29 679 PRO A O 1
ATOM 742 N N . GLU A 1 101 ? -34.115 -19.589 -54.653 1.00 54.53 680 GLU A N 1
ATOM 743 C CA . GLU A 1 101 ? -33.304 -20.505 -55.451 1.00 54.34 680 GLU A CA 1
ATOM 744 C C . GLU A 1 101 ? -31.841 -20.081 -55.408 1.00 48.70 680 GLU A C 1
ATOM 745 O O . GLU A 1 101 ? -30.941 -20.917 -55.483 1.00 57.27 680 GLU A O 1
ATOM 751 N N . LYS A 1 102 ? -31.616 -18.775 -55.286 1.00 41.08 681 LYS A N 1
ATOM 752 C CA . LYS A 1 102 ? -30.285 -18.233 -55.039 1.00 46.92 681 LYS A CA 1
ATOM 753 C C . LYS A 1 102 ? -29.858 -18.697 -53.648 1.00 53.07 681 LYS A C 1
ATOM 754 O O . LYS A 1 102 ? -30.690 -19.171 -52.877 1.00 56.16 681 LYS A O 1
ATOM 760 N N . TYR A 1 103 ? -28.569 -18.571 -53.336 1.00 49.53 682 TYR A N 1
ATOM 761 C CA . TYR A 1 103 ? -28.003 -18.950 -52.031 1.00 52.68 682 TYR A CA 1
ATOM 762 C C . TYR A 1 103 ? -27.937 -20.462 -51.787 1.00 45.54 682 TYR A C 1
ATOM 763 O O . TYR A 1 103 ? -27.255 -20.911 -50.864 1.00 44.64 682 TYR A O 1
ATOM 772 N N . TRP A 1 104 ? -28.644 -21.238 -52.603 1.00 46.66 683 TRP A N 1
ATOM 773 C CA . TRP A 1 104 ? -28.704 -22.688 -52.430 1.00 49.54 683 TRP A CA 1
ATOM 774 C C . TRP A 1 104 ? -27.333 -23.348 -52.541 1.00 48.43 683 TRP A C 1
ATOM 775 O O . TRP A 1 104 ? -27.053 -24.328 -51.853 1.00 41.67 683 TRP A O 1
ATOM 786 N N . ARG A 1 105 ? -26.486 -22.806 -53.409 1.00 55.21 684 ARG A N 1
ATOM 787 C CA . ARG A 1 105 ? -25.115 -23.283 -53.548 1.00 51.26 684 ARG A CA 1
ATOM 788 C C . ARG A 1 105 ? -24.318 -22.962 -52.286 1.00 49.11 684 ARG A C 1
ATOM 789 O O . ARG A 1 105 ? -23.349 -23.650 -51.959 1.00 46.27 684 ARG A O 1
ATOM 797 N N . LYS A 1 106 ? -24.735 -21.915 -51.579 1.00 45.48 685 LYS A N 1
ATOM 798 C CA . LYS A 1 106 ? -23.998 -21.434 -50.415 1.00 39.60 685 LYS A CA 1
ATOM 799 C C . LYS A 1 106 ? -24.452 -22.090 -49.109 1.00 34.22 685 LYS A C 1
ATOM 800 O O . LYS A 1 106 ? -23.665 -22.233 -48.172 1.00 28.94 685 LYS A O 1
ATOM 806 N N . TYR A 1 107 ? -25.716 -22.495 -49.052 1.00 31.56 686 TYR A N 1
ATOM 807 C CA . TYR A 1 107 ? -26.232 -23.198 -47.884 1.00 27.22 686 TYR A CA 1
ATOM 808 C C . TYR A 1 107 ? -25.687 -24.617 -47.874 1.00 32.99 686 TYR A C 1
ATOM 809 O O . TYR A 1 107 ? -25.408 -25.177 -46.814 1.00 31.72 686 TYR A O 1
ATOM 818 N N . GLN A 1 108 ? -25.543 -25.192 -49.065 1.00 35.11 687 GLN A N 1
ATOM 819 C CA . GLN A 1 108 ? -25.007 -26.539 -49.221 1.00 29.97 687 GLN A CA 1
ATOM 820 C C . GLN A 1 108 ? -23.534 -26.576 -48.833 1.00 27.77 687 GLN A C 1
ATOM 821 O O . GLN A 1 108 ? -23.059 -27.558 -48.266 1.00 25.53 687 GLN A O 1
ATOM 827 N N . TYR A 1 109 ? -22.820 -25.497 -49.139 1.00 27.90 688 TYR A N 1
ATOM 828 C CA . TYR A 1 109 ? -21.422 -25.368 -48.751 1.00 21.79 688 TYR A CA 1
ATOM 829 C C . TYR A 1 109 ? -21.317 -25.293 -47.232 1.00 22.53 688 TYR A C 1
ATOM 830 O O . TYR A 1 109 ? -20.483 -25.963 -46.624 1.00 23.03 688 TYR A O 1
ATOM 839 N N . ALA A 1 110 ? -22.172 -24.472 -46.628 1.00 27.13 689 ALA A N 1
ATOM 840 C CA . ALA A 1 110 ? -22.185 -24.299 -45.178 1.00 21.01 689 ALA A CA 1
ATOM 841 C C . ALA A 1 110 ? -22.608 -25.581 -44.466 1.00 17.41 689 ALA A C 1
ATOM 842 O O . ALA A 1 110 ? -22.196 -25.843 -43.336 1.00 14.55 689 ALA A O 1
ATOM 844 N N . SER A 1 111 ? -23.430 -26.379 -45.136 1.00 16.91 690 SER A N 1
ATOM 845 C CA . SER A 1 111 ? -23.881 -27.646 -44.581 1.00 16.81 690 SER A CA 1
ATOM 846 C C . SER A 1 111 ? -22.738 -28.663 -44.537 1.00 19.75 690 SER A C 1
ATOM 847 O O . SER A 1 111 ? -22.632 -29.458 -43.602 1.00 16.47 690 SER A O 1
ATOM 850 N N . ARG A 1 112 ? -21.888 -28.630 -45.560 1.00 13.64 691 ARG A N 1
ATOM 851 C CA . ARG A 1 112 ? -20.732 -29.515 -45.641 1.00 15.17 691 ARG A CA 1
ATOM 852 C C . ARG A 1 112 ? -19.700 -29.113 -44.597 1.00 18.61 691 ARG A C 1
ATOM 853 O O . ARG A 1 112 ? -19.095 -29.965 -43.946 1.00 16.42 691 ARG A O 1
ATOM 861 N N . PHE A 1 113 ? -19.508 -27.806 -44.453 1.00 17.75 692 PHE A N 1
ATOM 862 C CA . PHE A 1 113 ? -18.580 -27.251 -43.474 1.00 13.89 692 PHE A CA 1
ATOM 863 C C . PHE A 1 113 ? -18.924 -27.721 -42.070 1.00 14.22 692 PHE A C 1
ATOM 864 O O . PHE A 1 113 ? -18.050 -28.142 -41.316 1.00 13.13 692 PHE A O 1
ATOM 872 N N . VAL A 1 114 ? -20.204 -27.641 -41.724 1.00 17.69 693 VAL A N 1
ATOM 873 C CA . VAL A 1 114 ? -20.667 -28.057 -40.408 1.00 14.98 693 VAL A CA 1
ATOM 874 C C . VAL A 1 114 ? -20.508 -29.563 -40.227 1.00 12.31 693 VAL A C 1
ATOM 875 O O . VAL A 1 114 ? -20.008 -30.023 -39.198 1.00 10.72 693 VAL A O 1
ATOM 879 N N . GLN A 1 115 ? -20.918 -30.318 -41.244 1.00 11.92 694 GLN A N 1
ATOM 880 C CA . GLN A 1 115 ? -20.842 -31.777 -41.219 1.00 12.55 694 GLN A CA 1
ATOM 881 C C . GLN A 1 115 ? -19.399 -32.257 -41.087 1.00 11.85 694 GLN A C 1
ATOM 882 O O . GLN A 1 115 ? -19.135 -33.311 -40.513 1.00 12.58 694 GLN A O 1
ATOM 888 N N . LEU A 1 116 ? -18.471 -31.470 -41.619 1.00 13.46 695 LEU A N 1
ATOM 889 C CA . LEU A 1 116 ? -17.050 -31.767 -41.502 1.00 9.19 695 LEU A CA 1
ATOM 890 C C . LEU A 1 116 ? -16.565 -31.519 -40.078 1.00 10.02 695 LEU A C 1
ATOM 891 O O . LEU A 1 116 ? -15.819 -32.320 -39.514 1.00 11.60 695 LEU A O 1
ATOM 896 N N . VAL A 1 117 ? -16.990 -30.396 -39.509 1.00 11.55 696 VAL A N 1
ATOM 897 C CA . VAL A 1 117 ? -16.611 -30.024 -38.152 1.00 8.39 696 VAL A CA 1
ATOM 898 C C . VAL A 1 117 ? -17.123 -31.042 -37.133 1.00 8.28 696 VAL A C 1
ATOM 899 O O . VAL A 1 117 ? -16.402 -31.430 -36.218 1.00 9.45 696 VAL A O 1
ATOM 903 N N . ARG A 1 118 ? -18.363 -31.487 -37.307 1.00 10.56 697 ARG A N 1
ATOM 904 C CA . ARG A 1 118 ? -18.953 -32.472 -36.404 1.00 9.61 697 ARG A CA 1
ATOM 905 C C . ARG A 1 118 ? -18.227 -33.807 -36.476 1.00 8.09 697 ARG A C 1
ATOM 906 O O . ARG A 1 118 ? -18.184 -34.549 -35.496 1.00 9.16 697 ARG A O 1
ATOM 914 N N . SER A 1 119 ? -17.658 -34.110 -37.639 1.00 9.23 698 SER A N 1
ATOM 915 C CA . SER A 1 119 ? -16.928 -35.358 -37.832 1.00 8.42 698 SER A CA 1
ATOM 916 C C . SER A 1 119 ? -15.576 -35.339 -37.122 1.00 8.65 698 SER A C 1
ATOM 917 O O . SER A 1 119 ? -14.871 -36.348 -37.081 1.00 8.86 698 SER A O 1
ATOM 920 N N . LYS A 1 120 ? -15.222 -34.185 -36.563 1.00 9.39 699 LYS A N 1
ATOM 921 C CA . LYS A 1 120 ? -13.989 -34.034 -35.795 1.00 10.27 699 LYS A CA 1
ATOM 922 C C . LYS A 1 120 ? -14.276 -33.389 -34.447 1.00 8.79 699 LYS A C 1
ATOM 923 O O . LYS A 1 120 ? -13.402 -32.770 -33.840 1.00 9.80 699 LYS A O 1
ATOM 929 N N . SER A 1 121 ? -15.510 -33.539 -33.984 1.00 7.01 700 SER A N 1
ATOM 930 C CA . SER A 1 121 ? -15.903 -33.009 -32.690 1.00 5.63 700 SER A CA 1
ATOM 931 C C . SER A 1 121 ? -16.291 -34.152 -31.769 1.00 6.64 700 SER A C 1
ATOM 932 O O . SER A 1 121 ? -17.262 -34.858 -32.032 1.00 6.68 700 SER A O 1
ATOM 935 N N . PRO A 1 122 ? -15.519 -34.347 -30.691 1.00 9.11 701 PRO A N 1
ATOM 936 C CA . PRO A 1 122 ? -15.777 -35.424 -29.728 1.00 7.97 701 PRO A CA 1
ATOM 937 C C . PRO A 1 122 ? -17.093 -35.234 -28.982 1.00 7.89 701 PRO A C 1
ATOM 938 O O . PRO A 1 122 ? -17.348 -34.158 -28.445 1.00 11.76 701 PRO A O 1
ATOM 942 N N . LYS A 1 123 ? -17.918 -36.275 -28.949 1.00 7.19 702 LYS A N 1
ATOM 943 C CA . LYS A 1 123 ? -19.161 -36.237 -28.196 1.00 8.59 702 LYS A CA 1
ATOM 944 C C . LYS A 1 123 ? -18.967 -37.040 -26.915 1.00 7.20 702 LYS A C 1
ATOM 945 O O . LYS A 1 123 ? -19.364 -36.614 -25.830 1.00 7.83 702 LYS A O 1
ATOM 951 N N . ILE A 1 124 ? -18.347 -38.207 -27.053 1.00 5.18 703 ILE A N 1
ATOM 952 C CA . ILE A 1 124 ? -18.025 -39.048 -25.908 1.00 6.13 703 ILE A CA 1
ATOM 953 C C . ILE A 1 124 ? -16.578 -39.522 -25.979 1.00 8.17 703 ILE A C 1
ATOM 954 O O . ILE A 1 124 ? -16.162 -40.137 -26.961 1.00 6.71 703 ILE A O 1
ATOM 959 N N . THR A 1 125 ? -15.811 -39.225 -24.938 1.00 9.12 704 THR A N 1
ATOM 960 C CA . THR A 1 125 ? -14.446 -39.717 -24.838 1.00 7.46 704 THR A CA 1
ATOM 961 C C . THR A 1 125 ? -14.369 -40.775 -23.749 1.00 6.73 704 THR A C 1
ATOM 962 O O . THR A 1 125 ? -14.684 -40.503 -22.590 1.00 5.36 704 THR A O 1
ATOM 966 N N . TYR A 1 126 ? -13.962 -41.983 -24.131 1.00 11.09 705 TYR A N 1
ATOM 967 C CA . TYR A 1 126 ? -13.906 -43.112 -23.204 1.00 10.41 705 TYR A CA 1
ATOM 968 C C . TYR A 1 126 ? -12.502 -43.705 -23.109 1.00 11.36 705 TYR A C 1
ATOM 969 O O . TYR A 1 126 ? -11.887 -44.043 -24.122 1.00 11.00 705 TYR A O 1
ATOM 978 N N . PHE A 1 127 ? -12.002 -43.823 -21.884 1.00 11.51 706 PHE A N 1
ATOM 979 C CA . PHE A 1 127 ? -10.672 -44.369 -21.651 1.00 11.91 706 PHE A CA 1
ATOM 980 C C . PHE A 1 127 ? -10.738 -45.805 -21.157 1.00 13.89 706 PHE A C 1
ATOM 981 O O . PHE A 1 127 ? -11.172 -46.064 -20.034 1.00 12.93 706 PHE A O 1
ATOM 989 N N . THR A 1 128 ? -10.312 -46.736 -22.005 1.00 19.03 707 THR A N 1
ATOM 990 C CA . THR A 1 128 ? -10.231 -48.138 -21.620 1.00 24.40 707 THR A CA 1
ATOM 991 C C . THR A 1 128 ? -8.859 -48.444 -21.034 1.00 30.08 707 THR A C 1
ATOM 992 O O . THR A 1 128 ? -8.036 -47.541 -20.854 1.00 27.61 707 THR A O 1
ATOM 996 N N . ARG A 1 129 ? -8.620 -49.718 -20.736 1.00 32.03 708 ARG A N 1
ATOM 997 C CA . ARG A 1 129 ? -7.323 -50.159 -20.234 1.00 36.21 708 ARG A CA 1
ATOM 998 C C . ARG A 1 129 ? -6.260 -50.084 -21.328 1.00 35.10 708 ARG A C 1
ATOM 999 O O . ARG A 1 129 ? -5.078 -49.866 -21.049 1.00 34.35 708 ARG A O 1
ATOM 1007 N N . TYR A 1 130 ? -6.691 -50.234 -22.577 1.00 37.32 709 TYR A N 1
ATOM 1008 C CA . TYR A 1 130 ? -5.755 -50.322 -23.693 1.00 36.49 709 TYR A CA 1
ATOM 1009 C C . TYR A 1 130 ? -5.805 -49.140 -24.662 1.00 31.90 709 TYR A C 1
ATOM 1010 O O . TYR A 1 130 ? -4.866 -48.932 -25.432 1.00 28.60 709 TYR A O 1
ATOM 1019 N N . ALA A 1 131 ? -6.887 -48.367 -24.632 1.00 30.64 710 ALA A N 1
ATOM 1020 C CA . ALA A 1 131 ? -7.081 -47.342 -25.655 1.00 20.57 710 ALA A CA 1
ATOM 1021 C C . ALA A 1 131 ? -7.886 -46.124 -25.214 1.00 17.52 710 ALA A C 1
ATOM 1022 O O . ALA A 1 131 ? -8.542 -46.135 -24.171 1.00 20.40 710 ALA A O 1
ATOM 1024 N N . LYS A 1 132 ? -7.816 -45.076 -26.032 1.00 16.61 711 LYS A N 1
ATOM 1025 C CA . LYS A 1 132 ? -8.657 -43.892 -25.884 1.00 17.01 711 LYS A CA 1
ATOM 1026 C C . LYS A 1 132 ? -9.726 -43.923 -26.971 1.00 15.68 711 LYS A C 1
ATOM 1027 O O . LYS A 1 132 ? -9.410 -43.908 -28.161 1.00 14.61 711 LYS A O 1
ATOM 1033 N N . CYS A 1 133 ? -10.990 -43.979 -26.566 1.00 12.88 712 CYS A N 1
ATOM 1034 C CA . CYS A 1 133 ? -12.086 -44.080 -27.525 1.00 16.62 712 CYS A CA 1
ATOM 1035 C C . CYS A 1 133 ? -12.858 -42.774 -27.641 1.00 12.29 712 CYS A C 1
ATOM 1036 O O . CYS A 1 133 ? -13.166 -42.135 -26.634 1.00 9.51 712 CYS A O 1
ATOM 1039 N N . ILE A 1 134 ? -13.167 -42.385 -28.876 1.00 10.37 713 ILE A N 1
ATOM 1040 C CA . ILE A 1 134 ? -13.883 -41.142 -29.140 1.00 10.07 713 ILE A CA 1
ATOM 1041 C C . ILE A 1 134 ? -15.023 -41.317 -30.143 1.00 12.93 713 ILE A C 1
ATOM 1042 O O . ILE A 1 134 ? -14.798 -41.620 -31.315 1.00 11.29 713 ILE A O 1
ATOM 1047 N N . LEU A 1 135 ? -16.249 -41.121 -29.672 1.00 11.02 714 LEU A N 1
ATOM 1048 C CA . LEU A 1 135 ? -17.404 -41.068 -30.555 1.00 10.94 714 LEU A CA 1
ATOM 1049 C C . LEU A 1 135 ? -17.645 -39.618 -30.963 1.00 14.13 714 LEU A C 1
ATOM 1050 O O . LEU A 1 135 ? -17.737 -38.735 -30.107 1.00 8.98 714 LEU A O 1
ATOM 1055 N N . MET A 1 136 ? -17.740 -39.374 -32.268 1.00 13.48 715 MET A N 1
ATOM 1056 C CA . MET A 1 136 ? -17.843 -38.012 -32.788 1.00 11.33 715 MET A CA 1
ATOM 1057 C C . MET A 1 136 ? -19.276 -37.470 -32.837 1.00 11.37 715 MET A C 1
ATOM 1058 O O . MET A 1 136 ? -20.216 -38.142 -32.417 1.00 18.52 715 MET A O 1
ATOM 1063 N N . GLU A 1 137 ? -19.429 -36.248 -33.346 1.00 9.66 716 GLU A N 1
ATOM 1064 C CA . GLU A 1 137 ? -20.710 -35.534 -33.311 1.00 9.14 716 GLU A CA 1
ATOM 1065 C C . GLU A 1 137 ? -21.592 -35.702 -34.549 1.00 9.04 716 GLU A C 1
ATOM 1066 O O . GLU A 1 137 ? -22.748 -35.282 -34.545 1.00 15.18 716 GLU A O 1
ATOM 1072 N N . ASN A 1 138 ? -21.056 -36.292 -35.612 1.00 7.67 717 ASN A N 1
ATOM 1073 C CA . ASN A 1 138 ? -21.815 -36.408 -36.858 1.00 12.52 717 ASN A CA 1
ATOM 1074 C C . ASN A 1 138 ? -22.812 -37.572 -36.874 1.00 20.42 717 ASN A C 1
ATOM 1075 O O . ASN A 1 138 ? -22.642 -38.548 -37.614 1.00 16.30 717 ASN A O 1
ATOM 1080 N N . SER A 1 139 ? -23.852 -37.453 -36.052 1.00 16.88 718 SER A N 1
ATOM 1081 C CA . SER A 1 139 ? -24.899 -38.461 -35.971 1.00 19.20 718 SER A CA 1
ATOM 1082 C C . SER A 1 139 ? -25.939 -38.200 -37.058 1.00 24.63 718 SER A C 1
ATOM 1083 O O . SER A 1 139 ? -26.152 -37.053 -37.446 1.00 24.72 718 SER A O 1
ATOM 1086 N N . PRO A 1 140 ? -26.602 -39.260 -37.549 1.00 26.10 719 PRO A N 1
ATOM 1087 C CA . PRO A 1 140 ? -26.480 -40.658 -37.123 1.00 26.16 719 PRO A CA 1
ATOM 1088 C C . PRO A 1 140 ? -25.282 -41.347 -37.757 1.00 27.10 719 PRO A C 1
ATOM 1089 O O . PRO A 1 140 ? -24.793 -40.901 -38.796 1.00 25.00 719 PRO A O 1
ATOM 1093 N N . GLY A 1 141 ? -24.825 -42.429 -37.136 1.00 28.19 720 GLY A N 1
ATOM 1094 C CA . GLY A 1 141 ? -23.687 -43.167 -37.644 1.00 23.22 720 GLY A CA 1
ATOM 1095 C C . GLY A 1 141 ? -22.426 -42.333 -37.594 1.00 18.81 720 GLY A C 1
ATOM 1096 O O . GLY A 1 141 ? -21.733 -42.174 -38.600 1.00 21.12 720 GLY A O 1
ATOM 1097 N N . ALA A 1 142 ? -22.128 -41.794 -36.417 1.00 14.71 721 ALA A N 1
ATOM 1098 C CA . ALA A 1 142 ? -20.958 -40.941 -36.247 1.00 14.95 721 ALA A CA 1
ATOM 1099 C C . ALA A 1 142 ? -19.646 -41.705 -36.394 1.00 14.74 721 ALA A C 1
ATOM 1100 O O . ALA A 1 142 ? -19.585 -42.915 -36.175 1.00 17.53 721 ALA A O 1
ATOM 1102 N N . ASP A 1 143 ? -18.594 -40.986 -36.766 1.00 14.12 722 ASP A N 1
ATOM 1103 C CA . ASP A 1 143 ? -17.272 -41.583 -36.866 1.00 13.69 722 ASP A CA 1
ATOM 1104 C C . ASP A 1 143 ? -16.777 -42.028 -35.494 1.00 13.50 722 ASP A C 1
ATOM 1105 O O . ASP A 1 143 ? -17.066 -41.392 -34.484 1.00 12.01 722 ASP A O 1
ATOM 1110 N N . PHE A 1 144 ? -16.033 -43.126 -35.462 1.00 21.64 723 PHE A N 1
ATOM 1111 C CA . PHE A 1 144 ? -15.486 -43.634 -34.209 1.00 17.31 723 PHE A CA 1
ATOM 1112 C C . PHE A 1 144 ? -13.978 -43.816 -34.321 1.00 17.25 723 PHE A C 1
ATOM 1113 O O . PHE A 1 144 ? -13.494 -44.508 -35.211 1.00 29.58 723 PHE A O 1
ATOM 1121 N N . GLU A 1 145 ? -13.239 -43.185 -33.418 1.00 15.02 724 GLU A N 1
ATOM 1122 C CA . GLU A 1 145 ? -11.785 -43.193 -33.494 1.00 14.75 724 GLU A CA 1
ATOM 1123 C C . GLU A 1 145 ? -11.172 -43.804 -32.242 1.00 19.59 724 GLU A C 1
ATOM 1124 O O . GLU A 1 145 ? -11.511 -43.415 -31.124 1.00 15.75 724 GLU A O 1
ATOM 1130 N N . VAL A 1 146 ? -10.269 -44.761 -32.438 1.00 19.71 725 VAL A N 1
ATOM 1131 C CA . VAL A 1 146 ? -9.635 -45.461 -31.326 1.00 19.32 725 VAL A CA 1
ATOM 1132 C C . VAL A 1 146 ? -8.115 -45.348 -31.362 1.00 24.54 725 VAL A C 1
ATOM 1133 O O . VAL A 1 146 ? -7.459 -45.920 -32.233 1.00 22.87 725 VAL A O 1
ATOM 1137 N N . TRP A 1 147 ? -7.557 -44.613 -30.407 1.00 25.04 726 TRP A N 1
ATOM 1138 C CA . TRP A 1 147 ? -6.112 -44.502 -30.284 1.00 22.48 726 TRP A CA 1
ATOM 1139 C C . TRP A 1 147 ? -5.603 -45.359 -29.136 1.00 22.00 726 TRP A C 1
ATOM 1140 O O . TRP A 1 147 ? -5.658 -44.950 -27.976 1.00 22.63 726 TRP A O 1
ATOM 1151 N N . PHE A 1 148 ? -5.115 -46.549 -29.470 1.00 22.62 727 PHE A N 1
ATOM 1152 C CA . PHE A 1 148 ? -4.520 -47.441 -28.486 1.00 22.20 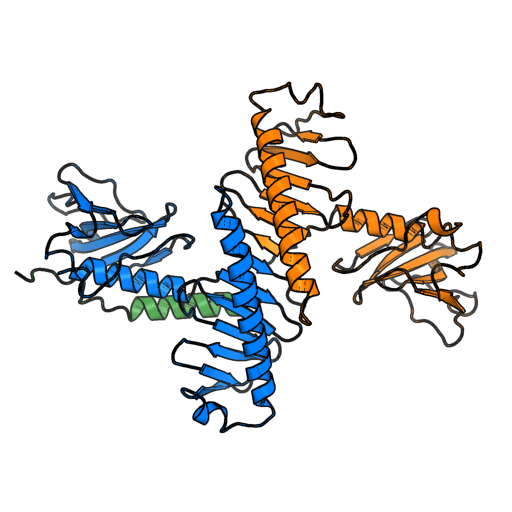727 PHE A CA 1
ATOM 1153 C C . PHE A 1 148 ? -3.248 -46.828 -27.921 1.00 24.48 727 PHE A C 1
ATOM 1154 O O . PHE A 1 148 ? -2.475 -46.211 -28.652 1.00 30.38 727 PHE A O 1
ATOM 1162 N N . TYR A 1 149 ? -3.031 -46.997 -26.621 1.00 28.68 728 TYR A N 1
ATOM 1163 C CA . TYR A 1 149 ? -1.791 -46.555 -25.997 1.00 34.30 728 TYR A CA 1
ATOM 1164 C C . TYR A 1 149 ? -0.658 -47.377 -26.598 1.00 43.40 728 TYR A C 1
ATOM 1165 O O . TYR A 1 149 ? 0.492 -46.940 -26.652 1.00 40.87 728 TYR A O 1
ATOM 1174 N N . ASP A 1 150 ? -1.013 -48.577 -27.048 1.00 41.77 729 ASP A N 1
ATOM 1175 C CA . ASP A 1 150 ? -0.105 -49.478 -27.745 1.00 39.11 729 ASP A CA 1
ATOM 1176 C C . ASP A 1 150 ? 0.483 -48.836 -29.004 1.00 43.44 729 ASP A C 1
ATOM 1177 O O . ASP A 1 150 ? 1.598 -49.164 -29.407 1.00 53.70 729 ASP A O 1
ATOM 1182 N N . GLY A 1 151 ? -0.273 -47.924 -29.615 1.00 46.08 730 GLY A N 1
ATOM 1183 C CA . GLY A 1 151 ? 0.194 -47.161 -30.762 1.00 41.67 730 GLY A CA 1
ATOM 1184 C C . GLY A 1 151 ? -0.645 -47.347 -32.016 1.00 37.30 730 GLY A C 1
ATOM 1185 O O . GLY A 1 151 ? -0.507 -46.604 -32.992 1.00 36.64 730 GLY A O 1
ATOM 1186 N N . VAL A 1 152 ? -1.519 -48.347 -31.992 1.00 38.18 731 VAL A N 1
ATOM 1187 C CA . VAL A 1 152 ? -2.387 -48.633 -33.128 1.00 35.54 731 VAL A CA 1
ATOM 1188 C C . VAL A 1 152 ? -3.580 -47.677 -33.175 1.00 35.67 731 VAL A C 1
ATOM 1189 O O . VAL A 1 152 ? -4.162 -47.337 -32.144 1.00 34.76 731 VAL A O 1
ATOM 1193 N N . LYS A 1 153 ? -3.928 -47.236 -34.379 1.00 37.00 732 LYS A N 1
ATOM 1194 C CA . LYS A 1 153 ? -5.063 -46.348 -34.574 1.00 27.58 732 LYS A CA 1
ATOM 1195 C C . LYS A 1 153 ? -6.151 -47.031 -35.397 1.00 27.27 732 LYS A C 1
ATOM 1196 O O . LYS A 1 153 ? -5.872 -47.661 -36.415 1.00 32.30 732 LYS A O 1
ATOM 1202 N N . ILE A 1 154 ? -7.394 -46.906 -34.948 1.00 27.65 733 ILE A N 1
ATOM 1203 C CA . ILE A 1 154 ? -8.527 -47.465 -35.678 1.00 31.33 733 ILE A CA 1
ATOM 1204 C C . ILE A 1 154 ? -9.595 -46.404 -35.941 1.00 28.53 733 ILE A C 1
ATOM 1205 O O . ILE A 1 154 ? -10.040 -45.717 -35.024 1.00 30.51 733 ILE A O 1
ATOM 1210 N N . HIS A 1 155 ? -10.002 -46.281 -37.201 1.00 33.12 734 HIS A N 1
ATOM 1211 C CA . HIS A 1 155 ? -10.947 -45.248 -37.613 1.00 31.23 734 HIS A CA 1
ATOM 1212 C C . HIS A 1 155 ? -12.197 -45.857 -38.239 1.00 33.77 734 HIS A C 1
ATOM 1213 O O . HIS A 1 155 ? -12.150 -46.365 -39.357 1.00 43.23 734 HIS A O 1
ATOM 1220 N N . LYS A 1 156 ? -13.313 -45.800 -37.519 1.00 35.14 735 LYS A N 1
ATOM 1221 C CA . LYS A 1 156 ? -14.561 -46.388 -38.000 1.00 30.08 735 LYS A CA 1
ATOM 1222 C C . LYS A 1 156 ? -15.510 -45.364 -38.610 1.00 33.72 735 LYS A C 1
ATOM 1223 O O . LYS A 1 156 ? -15.812 -44.339 -37.998 1.00 34.14 735 LYS A O 1
ATOM 1229 N N . THR A 1 157 ? -15.986 -45.662 -39.814 1.00 38.06 736 THR A N 1
ATOM 1230 C CA . THR A 1 157 ? -17.004 -44.858 -40.477 1.00 30.64 736 THR A CA 1
ATOM 1231 C C . THR A 1 157 ? -18.203 -45.764 -40.737 1.00 39.62 736 THR A C 1
ATOM 1232 O O . THR A 1 157 ? -18.111 -46.977 -40.557 1.00 43.03 736 THR A O 1
ATOM 1236 N N . GLU A 1 158 ? -19.324 -45.187 -41.157 1.00 42.04 737 GLU A N 1
ATOM 1237 C CA . GLU A 1 158 ? -20.502 -45.974 -41.507 1.00 43.38 737 GLU A CA 1
ATOM 1238 C C . GLU A 1 158 ? -20.201 -46.883 -42.697 1.00 46.89 737 GLU A C 1
ATOM 1239 O O . GLU A 1 158 ? -20.847 -47.914 -42.885 1.00 54.70 737 GLU A O 1
ATOM 1245 N N . ASP A 1 159 ? -19.208 -46.498 -43.491 1.00 49.80 738 ASP A N 1
ATOM 1246 C CA . ASP A 1 159 ? -18.822 -47.268 -44.667 1.00 49.37 738 ASP A CA 1
ATOM 1247 C C . ASP A 1 159 ? -17.495 -47.998 -44.470 1.00 49.70 738 ASP A C 1
ATOM 1248 O O . ASP A 1 159 ? -17.320 -49.119 -44.947 1.00 52.87 738 ASP A O 1
ATOM 1253 N N . PHE A 1 160 ? -16.566 -47.359 -43.764 1.00 51.00 739 PHE A N 1
ATOM 1254 C CA . PHE A 1 160 ? -15.189 -47.844 -43.689 1.00 54.30 739 PHE A CA 1
ATOM 1255 C C . PHE A 1 160 ? -14.775 -48.362 -42.319 1.00 45.04 739 PHE A C 1
ATOM 1256 O O . PHE A 1 160 ? -15.442 -48.121 -41.314 1.00 45.51 739 PHE A O 1
ATOM 1264 N N . ILE A 1 161 ? -13.658 -49.085 -42.313 1.00 49.09 740 ILE A N 1
ATOM 1265 C CA . ILE A 1 161 ? -12.880 -49.368 -41.114 1.00 46.23 740 ILE A CA 1
ATOM 1266 C C . ILE A 1 161 ? -11.427 -49.129 -41.502 1.00 46.71 740 ILE A C 1
ATOM 1267 O O . ILE A 1 161 ? -10.972 -49.617 -42.536 1.00 53.90 740 ILE A O 1
ATOM 1272 N N . GLN A 1 162 ? -10.696 -48.376 -40.688 1.00 42.57 741 GLN A N 1
ATOM 1273 C CA . GLN A 1 162 ? -9.351 -47.958 -41.071 1.00 43.84 741 GLN A CA 1
ATOM 1274 C C . GLN A 1 162 ? -8.329 -48.234 -39.972 1.00 42.35 741 GLN A C 1
ATOM 1275 O O . GLN A 1 162 ? -8.401 -47.657 -38.886 1.00 36.41 741 GLN A O 1
ATOM 1281 N N . VAL A 1 163 ? -7.376 -49.114 -40.266 1.00 41.99 742 VAL A N 1
ATOM 1282 C CA . VAL A 1 163 ? -6.392 -49.533 -39.276 1.00 37.19 742 VAL A CA 1
ATOM 1283 C C . VAL A 1 163 ? -5.010 -48.941 -39.553 1.00 37.12 742 VAL A C 1
ATOM 1284 O O . VAL A 1 163 ? -4.506 -49.012 -40.672 1.00 46.99 742 VAL A O 1
ATOM 1288 N N . ILE A 1 164 ? -4.407 -48.349 -38.528 1.00 36.50 743 ILE A N 1
ATOM 1289 C CA . ILE A 1 164 ? -3.037 -47.858 -38.618 1.00 44.68 743 ILE A CA 1
ATOM 1290 C C . ILE A 1 164 ? -2.183 -48.570 -37.581 1.00 52.98 743 ILE A C 1
ATOM 1291 O O . ILE A 1 164 ? -2.247 -48.260 -36.389 1.00 43.92 743 ILE A O 1
ATOM 1296 N N . GLU A 1 165 ? -1.387 -49.528 -38.041 1.00 53.25 744 GLU A N 1
ATOM 1297 C CA . GLU A 1 165 ? -0.565 -50.331 -37.149 1.00 48.64 744 GLU A CA 1
ATOM 1298 C C . GLU A 1 165 ? 0.559 -49.494 -36.552 1.00 47.11 744 GLU A C 1
ATOM 1299 O O . GLU A 1 165 ? 0.855 -48.406 -37.045 1.00 56.46 744 GLU A O 1
ATOM 1305 N N . LYS A 1 166 ? 1.165 -49.998 -35.479 1.00 50.28 745 LYS A N 1
ATOM 1306 C CA . LYS A 1 166 ? 2.246 -49.299 -34.785 1.00 54.93 745 LYS A CA 1
ATOM 1307 C C . LYS A 1 166 ? 3.371 -48.924 -35.744 1.00 58.94 745 LYS A C 1
ATOM 1308 O O . LYS A 1 166 ? 4.045 -47.909 -35.564 1.00 51.78 745 LYS A O 1
ATOM 1314 N N . THR A 1 167 ? 3.557 -49.751 -36.769 1.00 67.36 746 THR A N 1
ATOM 1315 C CA . THR A 1 167 ? 4.550 -49.503 -37.805 1.00 67.59 746 THR A CA 1
ATOM 1316 C C . THR A 1 167 ? 4.302 -48.167 -38.499 1.00 64.75 746 THR A C 1
ATOM 1317 O O . THR A 1 167 ? 5.239 -47.417 -38.789 1.00 66.03 746 THR A O 1
ATOM 1321 N N . GLY A 1 168 ? 3.029 -47.870 -38.739 1.00 63.13 747 GLY A N 1
ATOM 1322 C CA . GLY A 1 168 ? 2.634 -46.754 -39.578 1.00 53.58 747 GLY A CA 1
ATOM 1323 C C . GLY A 1 168 ? 2.011 -47.339 -40.827 1.00 58.46 747 GLY A C 1
ATOM 1324 O O . GLY A 1 168 ? 1.477 -46.631 -41.681 1.00 60.32 747 GLY A O 1
ATOM 1325 N N . LYS A 1 169 ? 2.094 -48.662 -40.918 1.00 63.78 748 LYS A N 1
ATOM 1326 C CA . LYS A 1 169 ? 1.505 -49.419 -42.010 1.00 65.00 748 LYS A CA 1
ATOM 1327 C C . LYS A 1 169 ? -0.009 -49.255 -41.977 1.00 64.48 748 LYS A C 1
ATOM 1328 O O . LYS A 1 169 ? -0.682 -49.767 -41.079 1.00 65.53 748 LYS A O 1
ATOM 1334 N N . SER A 1 170 ? -0.541 -48.533 -42.957 1.00 64.87 749 SER A N 1
ATOM 1335 C CA . SER A 1 170 ? -1.962 -48.214 -42.971 1.00 61.35 749 SER A CA 1
ATOM 1336 C C . SER A 1 170 ? -2.695 -48.846 -44.148 1.00 64.46 749 SER A C 1
ATOM 1337 O O . SER A 1 170 ? -2.156 -48.950 -45.251 1.00 73.88 749 SER A O 1
ATOM 1340 N N . TYR A 1 171 ? -3.931 -49.267 -43.896 1.00 58.36 750 TYR A N 1
ATOM 1341 C CA . TYR A 1 171 ? -4.792 -49.826 -44.933 1.00 55.95 750 TYR A CA 1
ATOM 1342 C C . TYR A 1 171 ? -6.257 -49.767 -44.509 1.00 56.06 750 TYR A C 1
ATOM 1343 O O . TYR A 1 171 ? -6.563 -49.675 -43.320 1.00 52.63 750 TYR A O 1
ATOM 1352 N N . THR A 1 172 ? -7.157 -49.822 -45.487 1.00 56.64 751 THR A N 1
ATOM 1353 C CA . THR A 1 172 ? -8.584 -49.669 -45.221 1.00 51.78 751 THR A CA 1
ATOM 1354 C C . THR A 1 172 ? -9.335 -50.973 -45.462 1.00 59.33 751 THR A C 1
ATOM 1355 O O . THR A 1 172 ? -9.063 -51.689 -46.426 1.00 72.31 751 THR A O 1
ATOM 1359 N N . LEU A 1 173 ? -10.283 -51.273 -44.580 1.00 58.77 752 LEU A N 1
ATOM 1360 C CA . LEU A 1 173 ? -11.100 -52.475 -44.692 1.00 61.50 752 LEU A CA 1
ATOM 1361 C C . LEU A 1 173 ? -12.572 -52.094 -44.797 1.00 58.61 752 LEU A C 1
ATOM 1362 O O . LEU A 1 173 ? -13.183 -51.678 -43.813 1.00 65.70 752 LEU A O 1
ATOM 1367 N N . LYS A 1 174 ? -13.141 -52.248 -45.988 1.00 70.96 753 LYS A N 1
ATOM 1368 C CA . LYS A 1 174 ? -14.498 -51.777 -46.256 1.00 79.38 753 LYS A CA 1
ATOM 1369 C C . LYS A 1 174 ? -15.600 -52.700 -45.731 1.00 87.42 753 LYS A C 1
ATOM 1370 O O . LYS A 1 174 ? -16.502 -52.256 -45.020 1.00 91.02 753 LYS A O 1
ATOM 1376 N N . SER A 1 175 ? -15.524 -53.980 -46.085 1.00 89.82 754 SER A N 1
ATOM 1377 C CA . SER A 1 175 ? -16.614 -54.914 -45.808 1.00 94.58 754 SER A CA 1
ATOM 1378 C C . SER A 1 175 ? -16.317 -55.934 -44.710 1.00 95.92 754 SER A C 1
ATOM 1379 O O . SER A 1 175 ? -15.207 -55.998 -44.181 1.00 90.69 754 SER A O 1
ATOM 1382 N N . GLU A 1 176 ? -17.330 -56.732 -44.381 1.00 97.67 755 GLU A N 1
ATOM 1383 C CA . GLU A 1 176 ? -17.216 -57.767 -43.360 1.00 94.64 755 GLU A CA 1
ATOM 1384 C C . GLU A 1 176 ? -16.293 -58.885 -43.828 1.00 95.13 755 GLU A C 1
ATOM 1385 O O . GLU A 1 176 ? -15.635 -59.540 -43.022 1.00 97.14 755 GLU A O 1
ATOM 1391 N N . SER A 1 177 ? -16.257 -59.105 -45.138 1.00 100.49 756 SER A N 1
ATOM 1392 C CA . SER A 1 177 ? -15.379 -60.111 -45.719 1.00 100.25 756 SER A CA 1
ATOM 1393 C C . SER A 1 177 ? -13.941 -59.617 -45.711 1.00 91.00 756 SER A C 1
ATOM 1394 O O . SER A 1 177 ? -13.003 -60.399 -45.562 1.00 82.46 756 SER A O 1
ATOM 1397 N N . GLU A 1 178 ? -13.780 -58.308 -45.864 1.00 95.82 757 GLU A N 1
ATOM 1398 C CA . GLU A 1 178 ? -12.461 -57.695 -45.915 1.00 100.25 757 GLU A CA 1
ATOM 1399 C C . GLU A 1 178 ? -11.769 -57.766 -44.554 1.00 93.19 757 GLU A C 1
ATOM 1400 O O . GLU A 1 178 ? -10.589 -58.112 -44.469 1.00 82.09 757 GLU A O 1
ATOM 1406 N N . VAL A 1 179 ? -12.505 -57.443 -43.494 1.00 95.42 758 VAL A N 1
ATOM 1407 C CA . VAL A 1 179 ? -11.953 -57.507 -42.144 1.00 91.59 758 VAL A CA 1
ATOM 1408 C C . VAL A 1 179 ? -11.674 -58.945 -41.725 1.00 90.76 758 VAL A C 1
ATOM 1409 O O . VAL A 1 179 ? -10.739 -59.201 -40.973 1.00 89.62 758 VAL A O 1
ATOM 1413 N N . ASN A 1 180 ? -12.480 -59.880 -42.219 1.00 92.37 759 ASN A N 1
ATOM 1414 C CA . ASN A 1 180 ? -12.277 -61.294 -41.917 1.00 88.14 759 ASN A CA 1
ATOM 1415 C C . ASN A 1 180 ? -10.966 -61.816 -42.498 1.00 86.34 759 ASN A C 1
ATOM 1416 O O . ASN A 1 180 ? -10.384 -62.771 -41.982 1.00 83.52 759 ASN A O 1
ATOM 1421 N N . SER A 1 181 ? -10.507 -61.185 -43.575 1.00 90.86 760 SER A N 1
ATOM 1422 C CA . SER A 1 181 ? -9.183 -61.464 -44.114 1.00 87.82 760 SER A CA 1
ATOM 1423 C C . SER A 1 181 ? -8.170 -60.781 -43.212 1.00 85.54 760 SER A C 1
ATOM 1424 O O . SER A 1 181 ? -7.659 -59.708 -43.534 1.00 92.63 760 SER A O 1
ATOM 1427 N N . LEU A 1 182 ? -7.890 -61.409 -42.075 1.00 87.29 761 LEU A N 1
ATOM 1428 C CA . LEU A 1 182 ? -7.125 -60.762 -41.021 1.00 88.65 761 LEU A CA 1
ATOM 1429 C C . LEU A 1 182 ? -5.968 -61.587 -40.477 1.00 87.98 761 LEU A C 1
ATOM 1430 O O . LEU A 1 182 ? -5.780 -62.752 -40.830 1.00 94.35 761 LEU A O 1
ATOM 1435 N N . LYS A 1 183 ? -5.194 -60.946 -39.612 1.00 80.61 762 LYS A N 1
ATOM 1436 C CA . LYS A 1 183 ? -4.354 -61.639 -38.658 1.00 91.33 762 LYS A CA 1
ATOM 1437 C C . LYS A 1 183 ? -5.248 -61.827 -37.441 1.00 91.35 762 LYS A C 1
ATOM 1438 O O . LYS A 1 183 ? -5.898 -60.878 -37.004 1.00 89.85 762 LYS A O 1
ATOM 1444 N N . GLU A 1 184 ? -5.300 -63.036 -36.890 1.00 96.15 763 GLU A N 1
ATOM 1445 C CA . GLU A 1 184 ? -6.202 -63.303 -35.769 1.00 91.57 763 GLU A CA 1
ATOM 1446 C C . GLU A 1 184 ? -5.743 -62.630 -34.473 1.00 96.60 763 GLU A C 1
ATOM 1447 O O . GLU A 1 184 ? -6.246 -62.933 -33.390 1.00 94.95 763 GLU A O 1
ATOM 1453 N N . GLU A 1 185 ? -4.789 -61.713 -34.599 1.00 93.15 764 GLU A N 1
ATOM 1454 C CA . GLU A 1 185 ? -4.305 -60.923 -33.477 1.00 84.37 764 GLU A CA 1
ATOM 1455 C C . GLU A 1 185 ? -4.818 -59.489 -33.578 1.00 85.40 764 GLU A C 1
ATOM 1456 O O . GLU A 1 185 ? -5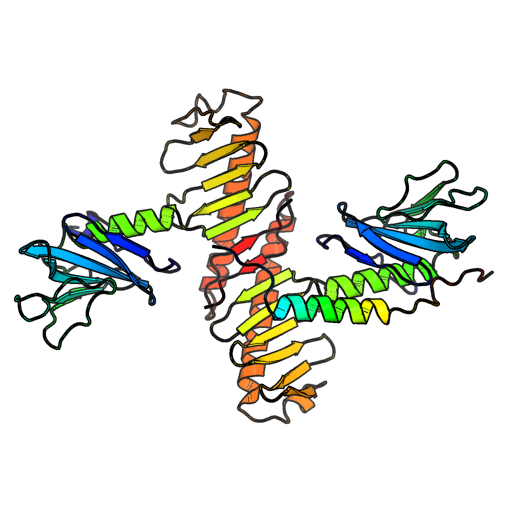.093 -58.849 -32.563 1.00 88.89 764 GLU A O 1
ATOM 1462 N N . ILE A 1 186 ? -4.953 -58.990 -34.804 1.00 80.46 765 ILE A N 1
ATOM 1463 C CA . ILE A 1 186 ? -5.444 -57.631 -35.019 1.00 76.22 765 ILE A CA 1
ATOM 1464 C C . ILE A 1 186 ? -6.948 -57.542 -34.786 1.00 66.14 765 ILE A C 1
ATOM 1465 O O . ILE A 1 186 ? -7.490 -56.452 -34.608 1.00 70.22 765 ILE A O 1
ATOM 1470 N N . LYS A 1 187 ? -7.620 -58.690 -34.788 1.00 67.97 766 LYS A N 1
ATOM 1471 C CA . LYS A 1 187 ? -9.051 -58.729 -34.511 1.00 67.55 766 LYS A CA 1
ATOM 1472 C C . LYS A 1 187 ? -9.315 -58.340 -33.063 1.00 62.97 766 LYS A C 1
ATOM 1473 O O . LYS A 1 187 ? -10.400 -57.868 -32.726 1.00 60.77 766 LYS A O 1
ATOM 1479 N N . MET A 1 188 ? -8.314 -58.548 -32.212 1.00 64.05 767 MET A N 1
ATOM 1480 C CA . MET A 1 188 ? -8.383 -58.122 -30.820 1.00 63.34 767 MET A CA 1
ATOM 1481 C C . MET A 1 188 ? -8.522 -56.609 -30.764 1.00 52.87 767 MET A C 1
ATOM 1482 O O . MET A 1 188 ? -9.384 -56.083 -30.063 1.00 50.31 767 MET A O 1
ATOM 1487 N N . TYR A 1 189 ? -7.666 -55.916 -31.510 1.00 49.75 768 TYR A N 1
ATOM 1488 C CA . TYR A 1 189 ? -7.777 -54.472 -31.658 1.00 43.35 768 TYR A CA 1
ATOM 1489 C C . TYR A 1 189 ? -9.118 -54.115 -32.281 1.00 42.11 768 TYR A C 1
ATOM 1490 O O . TYR A 1 189 ? -9.738 -53.121 -31.911 1.00 45.06 768 TYR A O 1
ATOM 1499 N N . MET A 1 190 ? -9.560 -54.932 -33.230 1.00 42.59 769 MET A N 1
ATOM 1500 C CA . MET A 1 190 ? -10.829 -54.705 -33.904 1.00 41.20 769 MET A CA 1
ATOM 1501 C C . MET A 1 190 ? -12.002 -54.889 -32.949 1.00 40.42 769 MET A C 1
ATOM 1502 O O . MET A 1 190 ? -12.919 -54.071 -32.913 1.00 46.13 769 MET A O 1
ATOM 1507 N N . ASP A 1 191 ? -11.966 -55.964 -32.170 1.00 41.36 770 ASP A N 1
ATOM 1508 C CA . ASP A 1 191 ? -13.083 -56.297 -31.293 1.00 41.54 770 ASP A CA 1
ATOM 1509 C C . ASP A 1 191 ? -13.131 -55.430 -30.043 1.00 35.00 770 ASP A C 1
ATOM 1510 O O . ASP A 1 191 ? -14.212 -55.122 -29.542 1.00 40.06 770 ASP A O 1
ATOM 1515 N N . HIS A 1 192 ? -11.962 -55.049 -29.538 1.00 34.61 771 HIS A N 1
ATOM 1516 C CA . HIS A 1 192 ? -11.898 -54.171 -28.378 1.00 30.97 771 HIS A CA 1
ATOM 1517 C C . HIS A 1 192 ? -12.428 -52.792 -28.740 1.00 29.46 771 HIS A C 1
ATOM 1518 O O . HIS A 1 192 ? -13.104 -52.145 -27.939 1.00 26.20 771 HIS A O 1
ATOM 1525 N N . ALA A 1 193 ? -12.110 -52.350 -29.952 1.00 28.49 772 ALA A N 1
ATOM 1526 C CA . ALA A 1 193 ? -12.602 -51.082 -30.468 1.00 21.12 772 ALA A CA 1
ATOM 1527 C C . ALA A 1 193 ? -14.105 -51.163 -30.692 1.00 27.09 772 ALA A C 1
ATOM 1528 O O . ALA A 1 193 ? -14.835 -50.211 -30.413 1.00 25.98 772 ALA A O 1
ATOM 1530 N N . ASN A 1 194 ? -14.561 -52.303 -31.204 1.00 29.67 773 ASN A N 1
ATOM 1531 C CA . ASN A 1 194 ? -15.984 -52.509 -31.449 1.00 28.28 773 ASN A CA 1
ATOM 1532 C C . ASN A 1 194 ? -16.792 -52.573 -30.161 1.00 23.26 773 ASN A C 1
ATOM 1533 O O . ASN A 1 194 ? -17.948 -52.157 -30.125 1.00 24.93 773 ASN A O 1
ATOM 1538 N N . GLU A 1 195 ? -16.183 -53.101 -29.106 1.00 20.74 774 GLU A N 1
ATOM 1539 C CA . GLU A 1 195 ? -16.833 -53.133 -27.803 1.00 25.57 774 GLU A CA 1
ATOM 1540 C C . GLU A 1 195 ? -16.883 -51.725 -27.223 1.00 22.82 774 GLU A C 1
ATOM 1541 O O . GLU A 1 195 ? -17.867 -51.337 -26.598 1.00 18.41 774 GLU A O 1
ATOM 1547 N N . GLY A 1 196 ? -15.813 -50.965 -27.438 1.00 21.61 775 GLY A N 1
ATOM 1548 C CA . GLY A 1 196 ? -15.760 -49.581 -27.006 1.00 16.57 775 GLY A CA 1
ATOM 1549 C C . GLY A 1 196 ? -16.783 -48.747 -27.749 1.00 19.92 775 GLY A C 1
ATOM 1550 O O . GLY A 1 196 ? -17.368 -47.818 -27.190 1.00 15.61 775 GLY A O 1
ATOM 1551 N N . HIS A 1 197 ? -16.999 -49.085 -29.017 1.00 19.79 776 HIS A N 1
ATOM 1552 C CA . HIS A 1 197 ? -18.018 -48.426 -29.824 1.00 16.45 776 HIS A CA 1
ATOM 1553 C C . HIS A 1 197 ? -19.403 -48.790 -29.304 1.00 18.33 776 HIS A C 1
ATOM 1554 O O . HIS A 1 197 ? -20.282 -47.934 -29.206 1.00 19.44 776 HIS A O 1
ATOM 1561 N N . ARG A 1 198 ? -19.584 -50.063 -28.964 1.00 21.16 777 ARG A N 1
ATOM 1562 C CA . ARG A 1 198 ? -20.839 -50.545 -28.397 1.00 18.00 777 ARG A CA 1
ATOM 1563 C C . ARG A 1 198 ? -21.172 -49.797 -27.105 1.00 18.52 777 ARG A C 1
ATOM 1564 O O . ARG A 1 198 ? -22.313 -49.379 -26.894 1.00 18.64 777 ARG A O 1
ATOM 1572 N N . ILE A 1 199 ? -20.168 -49.629 -26.249 1.00 19.18 778 ILE A N 1
ATOM 1573 C CA . ILE A 1 199 ? -20.344 -48.963 -24.961 1.00 18.74 778 ILE A CA 1
ATOM 1574 C C . ILE A 1 199 ? -20.711 -47.490 -25.130 1.00 15.81 778 ILE A C 1
ATOM 1575 O O . ILE A 1 199 ? -21.628 -46.990 -24.475 1.00 14.44 778 ILE A O 1
ATOM 1580 N N . CYS A 1 200 ? -19.997 -46.804 -26.017 1.00 15.46 779 CYS A N 1
ATOM 1581 C CA . CYS A 1 200 ? -20.234 -45.384 -26.260 1.00 13.66 779 CYS A CA 1
ATOM 1582 C C . CYS A 1 200 ? -21.620 -45.122 -26.839 1.00 15.10 779 CYS A C 1
ATOM 1583 O O . CYS A 1 200 ? -22.301 -44.182 -26.427 1.00 13.26 779 CYS A O 1
ATOM 1586 N N . LEU A 1 201 ? -22.028 -45.950 -27.796 1.00 15.40 780 LEU A N 1
ATOM 1587 C CA . LEU A 1 201 ? -23.364 -45.845 -28.372 1.00 12.75 780 LEU A CA 1
ATOM 1588 C C . LEU A 1 201 ? -24.424 -46.090 -27.304 1.00 13.20 780 LEU A C 1
ATOM 1589 O O . LEU A 1 201 ? -25.475 -45.451 -27.303 1.00 17.85 780 LEU A O 1
ATOM 1594 N N . ALA A 1 202 ? -24.136 -47.010 -26.388 1.00 13.06 781 ALA A N 1
ATOM 1595 C CA . ALA A 1 202 ? -25.039 -47.291 -25.279 1.00 11.92 781 ALA A CA 1
ATOM 1596 C C . ALA A 1 202 ? -25.043 -46.148 -24.269 1.00 15.66 781 ALA A C 1
ATOM 1597 O O . ALA A 1 202 ? -26.101 -45.726 -23.801 1.00 16.95 781 ALA A O 1
ATOM 1599 N N . LEU A 1 203 ? -23.853 -45.659 -23.933 1.00 17.57 782 LEU A N 1
ATOM 1600 C CA . LEU A 1 203 ? -23.705 -44.536 -23.013 1.00 17.93 782 LEU A CA 1
ATOM 1601 C C . LEU A 1 203 ? -24.389 -43.281 -23.539 1.00 16.92 782 LEU A C 1
ATOM 1602 O O . LEU A 1 203 ? -25.049 -42.566 -22.789 1.00 15.65 782 LEU A O 1
ATOM 1607 N N . GLU A 1 204 ? -24.226 -43.023 -24.833 1.00 16.49 783 GLU A N 1
ATOM 1608 C CA . GLU A 1 204 ? -24.827 -41.858 -25.471 1.00 17.68 783 GLU A CA 1
ATOM 1609 C C . GLU A 1 204 ? -26.348 -41.890 -25.364 1.00 22.49 783 GLU A C 1
ATOM 1610 O O . GLU A 1 204 ? -26.986 -40.869 -25.099 1.00 18.73 783 GLU A O 1
ATOM 1616 N N . SER A 1 205 ? -26.919 -43.073 -25.564 1.00 22.35 784 SER A N 1
ATOM 1617 C CA . SER A 1 205 ? -28.367 -43.240 -25.604 1.00 20.89 784 SER A CA 1
ATOM 1618 C C . SER A 1 205 ? -29.046 -42.950 -24.266 1.00 22.43 784 SER A C 1
ATOM 1619 O O . SER A 1 205 ? -30.019 -42.198 -24.214 1.00 29.25 784 SER A O 1
ATOM 1622 N N . ILE A 1 206 ? -28.532 -43.536 -23.187 1.00 18.63 785 ILE A N 1
ATOM 1623 C CA . ILE A 1 206 ? -29.156 -43.378 -21.874 1.00 18.28 785 ILE A CA 1
ATOM 1624 C C . ILE A 1 206 ? -28.970 -41.977 -21.299 1.00 20.78 785 ILE A C 1
ATOM 1625 O O . ILE A 1 206 ? -29.724 -41.554 -20.424 1.00 26.23 785 ILE A O 1
ATOM 1630 N N . ILE A 1 207 ? -27.968 -41.260 -21.797 1.00 20.98 786 ILE A N 1
ATOM 1631 C CA . ILE A 1 207 ? -27.667 -39.924 -21.304 1.00 23.42 786 ILE A CA 1
ATOM 1632 C C . ILE A 1 207 ? -28.476 -38.882 -22.063 1.00 24.17 786 ILE A C 1
ATOM 1633 O O . ILE A 1 207 ? -29.062 -37.980 -21.464 1.00 22.17 786 ILE A O 1
ATOM 1638 N N . SER A 1 208 ? -28.520 -39.018 -23.384 1.00 26.78 787 SER A N 1
ATOM 1639 C CA . SER A 1 208 ? -29.335 -38.136 -24.210 1.00 28.60 787 SER A CA 1
ATOM 1640 C C . SER A 1 208 ? -30.824 -38.344 -23.932 1.00 31.69 787 SER A C 1
ATOM 1641 O O . SER A 1 208 ? -31.638 -37.455 -24.175 1.00 30.25 787 SER A O 1
ATOM 1644 N N . GLU A 1 209 ? -31.170 -39.523 -23.424 1.00 23.89 788 GLU A N 1
ATOM 1645 C CA . GLU A 1 209 ? -32.535 -39.812 -23.002 1.00 31.44 788 GLU A CA 1
ATOM 1646 C C . GLU A 1 209 ? -32.887 -38.980 -21.776 1.00 34.95 788 GLU A C 1
ATOM 1647 O O . GLU A 1 209 ? -33.980 -38.425 -21.678 1.00 41.31 788 GLU A O 1
ATOM 1653 N N . GLU A 1 210 ? -31.945 -38.900 -20.843 1.00 40.28 789 GLU A N 1
ATOM 1654 C CA . GLU A 1 210 ? -32.115 -38.108 -19.634 1.00 35.36 789 GLU A CA 1
ATOM 1655 C C . GLU A 1 210 ? -32.105 -36.621 -19.974 1.00 36.22 789 GLU A C 1
ATOM 1656 O O . GLU A 1 210 ? -32.686 -35.807 -19.260 1.00 39.87 789 GLU A O 1
ATOM 1662 N N . GLU A 1 211 ? -31.449 -36.272 -21.075 1.00 32.43 790 GLU A N 1
ATOM 1663 C CA . GLU A 1 211 ? -31.357 -34.879 -21.490 1.00 32.87 790 GLU A CA 1
ATOM 1664 C C . GLU A 1 211 ? -32.690 -34.374 -22.046 1.00 41.06 790 GLU A C 1
ATOM 1665 O O . GLU A 1 211 ? -33.047 -33.208 -21.863 1.00 36.50 790 GLU A O 1
ATOM 1671 N N . ARG A 1 212 ? -33.422 -35.254 -22.727 1.00 41.72 791 ARG A N 1
ATOM 1672 C CA . ARG A 1 212 ? -34.750 -34.913 -23.232 1.00 43.47 791 ARG A CA 1
ATOM 1673 C C . ARG A 1 212 ? -35.700 -34.723 -22.055 1.00 45.87 791 ARG A C 1
ATOM 1674 O O . ARG A 1 212 ? -36.683 -33.989 -22.139 1.00 50.83 791 ARG A O 1
ATOM 1682 N N . LYS A 1 213 ? -35.384 -35.394 -20.954 1.00 41.61 792 LYS A N 1
ATOM 1683 C CA . LYS A 1 213 ? -36.159 -35.313 -19.723 1.00 38.47 792 LYS A CA 1
ATOM 1684 C C . LYS A 1 213 ? -35.915 -33.976 -19.027 1.00 45.46 792 LYS A C 1
ATOM 1685 O O . LYS A 1 213 ? -36.690 -33.561 -18.166 1.00 56.40 792 LYS A O 1
ATOM 1691 N N . THR A 1 214 ? -34.839 -33.299 -19.416 1.00 50.00 793 THR A N 1
ATOM 1692 C CA . THR A 1 214 ? -34.427 -32.072 -18.747 1.00 53.56 793 THR A CA 1
ATOM 1693 C C . THR A 1 214 ? -34.496 -30.854 -19.660 1.00 64.48 793 THR A C 1
ATOM 1694 O O . THR A 1 214 ? -34.757 -30.967 -20.859 1.00 65.58 793 THR A O 1
ATOM 1698 N N . ARG A 1 215 ? -34.256 -29.691 -19.065 1.00 66.18 794 ARG A N 1
ATOM 1699 C CA . ARG A 1 215 ? -34.209 -28.425 -19.781 1.00 69.08 794 ARG A CA 1
ATOM 1700 C C . ARG A 1 215 ? -32.995 -27.633 -19.309 1.00 69.76 794 ARG A C 1
ATOM 1701 O O . ARG A 1 215 ? -33.123 -26.518 -18.804 1.00 81.16 794 ARG A O 1
ATOM 1709 N N . SER A 1 216 ? -31.813 -28.218 -19.476 1.00 58.20 795 SER A N 1
ATOM 1710 C CA . SER A 1 216 ? -30.600 -27.642 -18.909 1.00 51.82 795 SER A CA 1
ATOM 1711 C C . SER A 1 216 ? -29.464 -27.526 -19.920 1.00 42.49 795 SER A C 1
ATOM 1712 O O . SER A 1 216 ? -29.654 -27.736 -21.119 1.00 43.61 795 SER A O 1
ATOM 1715 N N . ALA A 1 217 ? -28.284 -27.175 -19.418 1.00 38.55 796 ALA A N 1
ATOM 1716 C CA . ALA A 1 217 ? -27.081 -27.110 -20.236 1.00 36.48 796 ALA A CA 1
ATOM 1717 C C . ALA A 1 217 ? -26.788 -28.485 -20.827 1.00 32.92 796 ALA A C 1
ATOM 1718 O O . ALA A 1 217 ? -27.071 -29.504 -20.192 1.00 31.67 796 ALA A O 1
ATOM 1720 N N . PRO A 1 218 ? -26.220 -28.517 -22.045 1.00 28.82 797 PRO A N 1
ATOM 1721 C CA . PRO A 1 218 ? -25.972 -29.771 -22.767 1.00 26.80 797 PRO A CA 1
ATOM 1722 C C . PRO A 1 218 ? -25.192 -30.809 -21.961 1.00 22.41 797 PRO A C 1
ATOM 1723 O O . PRO A 1 218 ? -24.270 -30.464 -21.223 1.00 30.48 797 PRO A O 1
ATOM 1727 N N . PHE A 1 219 ? -25.572 -32.075 -22.106 1.00 20.84 798 PHE A N 1
ATOM 1728 C CA . PHE A 1 219 ? -24.876 -33.170 -21.440 1.00 22.28 798 PHE A CA 1
ATOM 1729 C C . PHE A 1 219 ? -23.707 -33.678 -22.283 1.00 20.89 798 PHE A C 1
ATOM 1730 O O . PHE A 1 219 ? -23.253 -34.809 -22.108 1.00 14.32 798 PHE A O 1
ATOM 1738 N N . PHE A 1 220 ? -23.241 -32.848 -23.210 1.00 17.26 799 PHE A N 1
ATOM 1739 C CA . PHE A 1 220 ? -22.157 -33.226 -24.111 1.00 13.17 799 PHE A CA 1
ATOM 1740 C C . PHE A 1 220 ? -21.288 -32.015 -24.429 1.00 11.41 799 PHE A C 1
ATOM 1741 O O . PHE A 1 220 ? -21.783 -30.889 -24.456 1.00 14.30 799 PHE A O 1
ATOM 1749 N N . PRO A 1 221 ? -19.983 -32.240 -24.661 1.00 13.70 800 PRO A N 1
ATOM 1750 C CA . PRO A 1 221 ? -19.299 -33.539 -24.698 1.00 12.40 800 PRO A CA 1
ATOM 1751 C C . PRO A 1 221 ? -19.029 -34.130 -23.312 1.00 9.91 800 PRO A C 1
ATOM 1752 O O . PRO A 1 221 ? -19.147 -33.436 -22.304 1.00 10.72 800 PRO A O 1
ATOM 1756 N N . ILE A 1 222 ? -18.679 -35.412 -23.277 1.00 10.61 801 ILE A N 1
ATOM 1757 C CA . ILE A 1 222 ? -18.344 -36.090 -22.030 1.00 11.89 801 ILE A CA 1
ATOM 1758 C C . ILE A 1 222 ? -16.961 -36.717 -22.119 1.00 6.35 801 ILE A C 1
ATOM 1759 O O . ILE A 1 222 ? -16.554 -37.204 -23.173 1.00 7.49 801 ILE A O 1
ATOM 1764 N N . ILE A 1 223 ? -16.240 -36.685 -21.004 1.00 6.69 802 ILE A N 1
ATOM 1765 C CA . ILE A 1 223 ? -14.967 -37.378 -20.887 1.00 9.44 802 ILE A CA 1
ATOM 1766 C C . ILE A 1 223 ? -15.055 -38.398 -19.761 1.00 9.76 802 ILE A C 1
ATOM 1767 O O . ILE A 1 223 ? -15.166 -38.041 -18.589 1.00 12.90 802 ILE A O 1
ATOM 1772 N N . ILE A 1 224 ? -15.014 -39.673 -20.128 1.00 10.68 803 ILE A N 1
ATOM 1773 C CA . ILE A 1 224 ? -15.199 -40.741 -19.159 1.00 9.08 803 ILE A CA 1
ATOM 1774 C C . ILE A 1 224 ? -13.902 -41.481 -18.841 1.00 11.79 803 ILE A C 1
ATOM 1775 O O . ILE A 1 224 ? -13.200 -41.949 -19.740 1.00 11.83 803 ILE A O 1
ATOM 1780 N N . GLY A 1 225 ? -13.596 -41.587 -17.552 1.00 10.04 804 GLY A N 1
ATOM 1781 C CA . GLY A 1 225 ? -12.382 -42.248 -17.115 1.00 12.93 804 GLY A CA 1
ATOM 1782 C C . GLY A 1 225 ? -11.183 -41.346 -17.315 1.00 13.33 804 GLY A C 1
ATOM 1783 O O . GLY A 1 225 ? -11.334 -40.172 -17.653 1.00 20.54 804 GLY A O 1
ATOM 1784 N N . ARG A 1 226 ? -9.989 -41.888 -17.106 1.00 17.42 805 ARG A N 1
ATOM 1785 C CA . ARG A 1 226 ? -8.766 -41.112 -17.270 1.00 22.40 805 ARG A CA 1
ATOM 1786 C C . ARG A 1 226 ? -7.656 -41.953 -17.882 1.00 21.64 805 ARG A C 1
ATOM 1787 O O . ARG A 1 226 ? -7.556 -43.151 -17.621 1.00 24.64 805 ARG A O 1
ATOM 1795 N N . LYS A 1 227 ? -6.834 -41.314 -18.708 1.00 20.79 806 LYS A N 1
ATOM 1796 C CA . LYS A 1 227 ? -5.690 -41.967 -19.330 1.00 25.43 806 LYS A CA 1
ATOM 1797 C C . LYS A 1 227 ? -4.700 -42.453 -18.275 1.00 30.14 806 LYS A C 1
ATOM 1798 O O . LYS A 1 227 ? -4.130 -41.659 -17.530 1.00 33.83 806 LYS A O 1
ATOM 1804 N N . PRO A 1 228 ? -4.489 -43.773 -18.217 1.00 33.72 807 PRO A N 1
ATOM 1805 C CA . PRO A 1 228 ? -3.676 -44.385 -17.165 1.00 35.99 807 PRO A CA 1
ATOM 1806 C C . PRO A 1 228 ? -2.184 -44.366 -17.492 1.00 36.46 807 PRO A C 1
ATOM 1807 O O . PRO A 1 228 ? -1.385 -43.941 -16.657 1.00 43.04 807 PRO A O 1
ATOM 1811 N N . THR B 1 7 ? -21.822 -56.551 16.838 1.00 92.92 586 THR B N 1
ATOM 1812 C CA . THR B 1 7 ? -21.355 -55.849 15.648 1.00 89.86 586 THR B CA 1
ATOM 1813 C C . THR B 1 7 ? -20.198 -54.909 15.976 1.00 84.63 586 THR B C 1
ATOM 1814 O O . THR B 1 7 ? -20.353 -53.686 15.964 1.00 84.28 586 THR B O 1
ATOM 1818 N N . LEU B 1 8 ? -19.041 -55.492 16.273 1.00 80.38 587 LEU B N 1
ATOM 1819 C CA . LEU B 1 8 ? -17.848 -54.723 16.606 1.00 79.42 587 LEU B CA 1
ATOM 1820 C C . LEU B 1 8 ? -17.379 -53.854 15.442 1.00 76.42 587 LEU B C 1
ATOM 1821 O O . LEU B 1 8 ? -16.804 -52.785 15.649 1.00 74.64 587 LEU B O 1
ATOM 1826 N N . ARG B 1 9 ? -17.622 -54.324 14.222 1.00 76.80 588 ARG B N 1
ATOM 1827 C CA . ARG B 1 9 ? -17.159 -53.635 13.024 1.00 70.69 588 ARG B CA 1
ATOM 1828 C C . ARG B 1 9 ? -17.837 -52.283 12.820 1.00 66.47 588 ARG B C 1
ATOM 1829 O O . ARG B 1 9 ? -17.329 -51.435 12.092 1.00 66.79 588 ARG B O 1
ATOM 1837 N N . SER B 1 10 ? -18.975 -52.081 13.479 1.00 71.84 589 SER B N 1
ATOM 1838 C CA . SER B 1 10 ? -19.786 -50.879 13.282 1.00 67.32 589 SER B CA 1
ATOM 1839 C C . SER B 1 10 ? -19.133 -49.584 13.776 1.00 64.63 589 SER B C 1
ATOM 1840 O O . SER B 1 10 ? -19.770 -48.530 13.790 1.00 67.67 589 SER B O 1
ATOM 1843 N N . ILE B 1 11 ? -17.870 -49.664 14.185 1.00 63.51 590 ILE B N 1
ATOM 1844 C CA . ILE B 1 11 ? -17.092 -48.468 14.470 1.00 59.99 590 ILE B CA 1
ATOM 1845 C C . ILE B 1 11 ? -16.870 -47.730 13.155 1.00 63.38 590 ILE B C 1
ATOM 1846 O O . ILE B 1 11 ? -16.923 -46.499 13.099 1.00 60.85 590 ILE B O 1
ATOM 1851 N N . THR B 1 12 ? -16.638 -48.502 12.097 1.00 64.71 591 THR B N 1
ATOM 1852 C CA . THR B 1 12 ? -16.520 -47.956 10.753 1.00 57.65 591 THR B CA 1
ATOM 1853 C C . THR B 1 12 ? -16.740 -49.033 9.700 1.00 49.30 591 THR B C 1
ATOM 1854 O O . THR B 1 12 ? -16.348 -50.184 9.879 1.00 51.23 591 THR B O 1
ATOM 1858 N N . SER B 1 13 ? -17.382 -48.656 8.602 1.00 49.89 592 SER B N 1
ATOM 1859 C CA . SER B 1 13 ? -17.528 -49.563 7.477 1.00 55.55 592 SER B CA 1
ATOM 1860 C C . SER B 1 13 ? -16.174 -49.647 6.768 1.00 52.55 592 SER B C 1
ATOM 1861 O O . SER B 1 13 ? -15.398 -48.689 6.806 1.00 49.90 592 SER B O 1
ATOM 1864 N N . PRO B 1 14 ? -15.873 -50.801 6.147 1.00 43.79 593 PRO B N 1
ATOM 1865 C CA . PRO B 1 14 ? -14.588 -50.976 5.458 1.00 39.90 593 PRO B CA 1
ATOM 1866 C C . PRO B 1 14 ? -14.351 -49.901 4.396 1.00 40.02 593 PRO B C 1
ATOM 1867 O O . PRO B 1 14 ? -15.267 -49.548 3.650 1.00 42.87 593 PRO B O 1
ATOM 1871 N N . LEU B 1 15 ? -13.130 -49.377 4.354 1.00 29.21 594 LEU B N 1
ATOM 1872 C CA . LEU B 1 15 ? -12.789 -48.269 3.468 1.00 25.86 594 LEU B CA 1
ATOM 1873 C C . LEU B 1 15 ? -12.914 -48.632 1.993 1.00 30.31 594 LEU B C 1
ATOM 1874 O O . LEU B 1 15 ? -12.878 -49.804 1.627 1.00 35.08 594 LEU B O 1
ATOM 1879 N N . VAL B 1 16 ? -13.065 -47.611 1.156 1.00 27.25 595 VAL B N 1
ATOM 1880 C CA . VAL B 1 16 ? -13.140 -47.795 -0.288 1.00 24.13 595 VAL B CA 1
ATOM 1881 C C . VAL B 1 16 ? -12.199 -46.817 -0.981 1.00 24.15 595 VAL B C 1
ATOM 1882 O O . VAL B 1 16 ? -12.473 -45.620 -1.046 1.00 28.86 595 VAL B O 1
ATOM 1886 N N . ALA B 1 17 ? -11.090 -47.332 -1.500 1.00 23.73 596 ALA B N 1
ATOM 1887 C CA . ALA B 1 17 ? -10.067 -46.482 -2.099 1.00 22.02 596 ALA B CA 1
ATOM 1888 C C . ALA B 1 17 ? -10.075 -46.526 -3.624 1.00 23.02 596 ALA B C 1
ATOM 1889 O O . ALA B 1 17 ? -9.148 -46.037 -4.267 1.00 25.51 596 ALA B O 1
ATOM 1891 N N . HIS B 1 18 ? -11.121 -47.110 -4.197 1.00 22.47 597 HIS B N 1
ATOM 1892 C CA . HIS B 1 18 ? -11.239 -47.206 -5.648 1.00 18.68 597 HIS B CA 1
ATOM 1893 C C . HIS B 1 18 ? -11.318 -45.826 -6.291 1.00 18.55 597 HIS B C 1
ATOM 1894 O O . HIS B 1 18 ? -11.811 -44.880 -5.676 1.00 22.59 597 HIS B O 1
ATOM 1901 N N . ARG B 1 19 ? -10.806 -45.724 -7.517 1.00 21.66 598 ARG B N 1
ATOM 1902 C CA . ARG B 1 19 ? -10.865 -44.501 -8.326 1.00 19.36 598 ARG B CA 1
ATOM 1903 C C . ARG B 1 19 ? -9.993 -43.346 -7.819 1.00 19.06 598 ARG B C 1
ATOM 1904 O O . ARG B 1 19 ? -9.738 -42.391 -8.552 1.00 22.67 598 ARG B O 1
ATOM 1912 N N . LEU B 1 20 ? -9.531 -43.440 -6.577 1.00 22.43 599 LEU B N 1
ATOM 1913 C CA . LEU B 1 20 ? -8.755 -42.365 -5.967 1.00 16.41 599 LEU B CA 1
ATOM 1914 C C . LEU B 1 20 ? -7.313 -42.345 -6.458 1.00 25.36 599 LEU B C 1
ATOM 1915 O O . LEU B 1 20 ? -6.669 -43.387 -6.578 1.00 35.27 599 LEU B O 1
ATOM 1920 N N . LYS B 1 21 ? -6.809 -41.149 -6.737 1.00 26.40 600 LYS B N 1
ATOM 1921 C CA . LYS B 1 21 ? -5.421 -40.986 -7.148 1.00 25.75 600 LYS B CA 1
ATOM 1922 C C . LYS B 1 21 ? -4.478 -41.125 -5.954 1.00 27.15 600 LYS B C 1
ATOM 1923 O O . LYS B 1 21 ? -4.866 -40.839 -4.822 1.00 31.03 600 LYS B O 1
ATOM 1929 N N . PRO B 1 22 ? -3.236 -41.578 -6.201 1.00 37.88 601 PRO B N 1
ATOM 1930 C CA . PRO B 1 22 ? -2.272 -41.792 -5.114 1.00 32.78 601 PRO B CA 1
ATOM 1931 C C . PRO B 1 22 ? -1.951 -40.522 -4.322 1.00 29.96 601 PRO B C 1
ATOM 1932 O O . PRO B 1 22 ? -1.702 -39.470 -4.908 1.00 31.68 601 PRO B O 1
ATOM 1936 N N . ILE B 1 23 ? -1.961 -40.637 -2.996 1.00 32.52 602 ILE B N 1
ATOM 1937 C CA . ILE B 1 23 ? -1.692 -39.511 -2.108 1.00 36.30 602 ILE B CA 1
ATOM 1938 C C . ILE B 1 23 ? -0.908 -40.002 -0.888 1.00 40.24 602 ILE B C 1
ATOM 1939 O O . ILE B 1 23 ? -0.972 -41.182 -0.538 1.00 37.87 602 ILE B O 1
ATOM 1944 N N . ARG B 1 24 ? -0.163 -39.103 -0.250 1.00 42.75 603 ARG B N 1
ATOM 1945 C CA . ARG B 1 24 ? 0.638 -39.456 0.922 1.00 47.20 603 ARG B CA 1
ATOM 1946 C C . ARG B 1 24 ? 0.589 -38.357 1.983 1.00 45.76 603 ARG B C 1
ATOM 1947 O O . ARG B 1 24 ? 1.001 -37.224 1.734 1.00 49.31 603 ARG B O 1
ATOM 1955 N N . GLN B 1 25 ? 0.082 -38.700 3.165 1.00 45.56 604 GLN B N 1
ATOM 1956 C CA . GLN B 1 25 ? -0.038 -37.748 4.267 1.00 50.51 604 GLN B CA 1
ATOM 1957 C C . GLN B 1 25 ? 0.812 -38.161 5.465 1.00 53.24 604 GLN B C 1
ATOM 1958 O O . GLN B 1 25 ? 0.534 -39.166 6.119 1.00 52.63 604 GLN B O 1
ATOM 1964 N N . LYS B 1 26 ? 1.844 -37.378 5.754 1.00 58.61 605 LYS B N 1
ATOM 1965 C CA . LYS B 1 26 ? 2.726 -37.667 6.879 1.00 56.10 605 LYS B CA 1
ATOM 1966 C C . LYS B 1 26 ? 2.229 -37.016 8.170 1.00 53.09 605 LYS B C 1
ATOM 1967 O O . LYS B 1 26 ? 1.853 -35.844 8.185 1.00 57.66 605 LYS B O 1
ATOM 1973 N N . THR B 1 27 ? 2.221 -37.791 9.249 1.00 56.91 606 THR B N 1
ATOM 1974 C CA . THR B 1 27 ? 1.836 -37.284 10.560 1.00 53.69 606 THR B CA 1
ATOM 1975 C C . THR B 1 27 ? 2.924 -37.646 11.572 1.00 61.85 606 THR B C 1
ATOM 1976 O O . THR B 1 27 ? 3.853 -38.388 11.250 1.00 64.26 606 THR B O 1
ATOM 1980 N N . LYS B 1 28 ? 2.811 -37.112 12.785 1.00 65.27 607 LYS B N 1
ATOM 1981 C CA . LYS B 1 28 ? 3.807 -37.327 13.830 1.00 72.61 607 LYS B CA 1
ATOM 1982 C C . LYS B 1 28 ? 4.004 -38.807 14.148 1.00 73.20 607 LYS B C 1
ATOM 1983 O O . LYS B 1 28 ? 5.119 -39.248 14.431 1.00 70.85 607 LYS B O 1
ATOM 1989 N N . LYS B 1 29 ? 2.922 -39.576 14.084 1.00 71.16 608 LYS B N 1
ATOM 1990 C CA . LYS B 1 29 ? 2.974 -40.978 14.484 1.00 74.91 608 LYS B CA 1
ATOM 1991 C C . LYS B 1 29 ? 2.488 -41.947 13.405 1.00 62.45 608 LYS B C 1
ATOM 1992 O O . LYS B 1 29 ? 2.415 -43.153 13.646 1.00 56.53 608 LYS B O 1
ATOM 1998 N N . ALA B 1 30 ? 2.163 -41.427 12.222 1.00 59.83 609 ALA B N 1
ATOM 1999 C CA . ALA B 1 30 ? 1.682 -42.271 11.126 1.00 57.52 609 ALA B CA 1
ATOM 2000 C C . ALA B 1 30 ? 1.822 -41.631 9.744 1.00 55.10 609 ALA B C 1
ATOM 2001 O O . ALA B 1 30 ? 1.679 -40.422 9.586 1.00 53.14 609 ALA B O 1
ATOM 2003 N N . VAL B 1 31 ? 2.103 -42.458 8.743 1.00 49.23 610 VAL B N 1
ATOM 2004 C CA . VAL B 1 31 ? 2.138 -41.994 7.362 1.00 47.39 610 VAL B CA 1
ATOM 2005 C C . VAL B 1 31 ? 1.086 -42.726 6.540 1.00 46.64 610 VAL B C 1
ATOM 2006 O O . VAL B 1 31 ? 1.254 -43.899 6.204 1.00 49.79 610 VAL B O 1
ATOM 2010 N N . VAL B 1 32 ? -0.004 -42.030 6.229 1.00 43.88 611 VAL B N 1
ATOM 2011 C CA . VAL B 1 32 ? -1.084 -42.602 5.435 1.00 36.26 611 VAL B CA 1
ATOM 2012 C C . VAL B 1 32 ? -0.829 -42.372 3.955 1.00 39.13 611 VAL B C 1
ATOM 2013 O O . VAL B 1 32 ? -0.682 -41.234 3.506 1.00 37.97 611 VAL B O 1
ATOM 2017 N N . SER B 1 33 ? -0.776 -43.459 3.197 1.00 39.45 612 SER B N 1
ATOM 2018 C CA . SER B 1 33 ? -0.463 -43.363 1.782 1.00 36.93 612 SER B CA 1
ATOM 2019 C C . SER B 1 33 ? -1.382 -44.216 0.912 1.00 35.48 612 SER B C 1
ATOM 2020 O O . SER B 1 33 ? -1.521 -45.423 1.122 1.00 36.57 612 SER B O 1
ATOM 2023 N N . ILE B 1 34 ? -2.020 -43.566 -0.055 1.00 32.06 613 ILE B N 1
ATOM 2024 C CA . ILE B 1 34 ? -2.755 -44.266 -1.096 1.00 32.66 613 ILE B CA 1
ATOM 2025 C C . ILE B 1 34 ? -1.793 -44.526 -2.245 1.00 31.17 613 ILE B C 1
ATOM 2026 O O . ILE B 1 34 ? -1.164 -43.601 -2.754 1.00 30.29 613 ILE B O 1
ATOM 2031 N N . LEU B 1 35 ? -1.665 -45.788 -2.636 1.00 26.11 614 LEU B N 1
ATOM 2032 C CA . LEU B 1 35 ? -0.739 -46.167 -3.691 1.00 24.20 614 LEU B CA 1
ATOM 2033 C C . LEU B 1 35 ? -1.457 -46.333 -5.015 1.00 25.68 614 LEU B C 1
ATOM 2034 O O . LEU B 1 35 ? -2.684 -46.322 -5.074 1.00 31.97 614 LEU B O 1
ATOM 2039 N N . ASP B 1 36 ? -0.681 -46.484 -6.082 1.00 30.56 615 ASP B N 1
ATOM 2040 C CA . ASP B 1 36 ? -1.221 -47.045 -7.306 1.00 31.63 615 ASP B CA 1
ATOM 2041 C C . ASP B 1 36 ? -1.565 -48.487 -6.953 1.00 32.35 615 ASP B C 1
ATOM 2042 O O . ASP B 1 36 ? -0.918 -49.082 -6.088 1.00 38.35 615 ASP B O 1
ATOM 2047 N N . SER B 1 37 ? -2.577 -49.026 -7.631 1.00 32.38 616 SER B N 1
ATOM 2048 C CA . SER B 1 37 ? -3.284 -50.257 -7.251 1.00 31.95 616 SER B CA 1
ATOM 2049 C C . SER B 1 37 ? -4.289 -49.967 -6.136 1.00 27.87 616 SER B C 1
ATOM 2050 O O . SER B 1 37 ? -4.983 -50.866 -5.659 1.00 36.66 616 SER B O 1
ATOM 2053 N N . GLU B 1 38 ? -4.350 -48.699 -5.735 1.00 27.60 617 GLU B N 1
ATOM 2054 C CA . GLU B 1 38 ? -5.376 -48.197 -4.822 1.00 26.06 617 GLU B CA 1
ATOM 2055 C C . GLU B 1 38 ? -5.375 -48.862 -3.448 1.00 23.75 617 GLU B C 1
ATOM 2056 O O . GLU B 1 38 ? -6.424 -49.040 -2.833 1.00 27.48 617 GLU B O 1
ATOM 2062 N N . GLU B 1 39 ? -4.190 -49.219 -2.970 1.00 28.64 618 GLU B N 1
ATOM 2063 C CA . GLU B 1 39 ? -4.041 -49.784 -1.635 1.00 34.23 618 GLU B CA 1
ATOM 2064 C C . GLU B 1 39 ? -3.684 -48.693 -0.637 1.00 32.14 618 GLU B C 1
ATOM 2065 O O . GLU B 1 39 ? -3.010 -47.724 -0.982 1.00 30.21 618 GLU B O 1
ATOM 2071 N N . VAL B 1 40 ? -4.146 -48.848 0.599 1.00 27.71 619 VAL B N 1
ATOM 2072 C CA . VAL B 1 40 ? -3.874 -47.865 1.639 1.00 34.27 619 VAL B CA 1
ATOM 2073 C C . VAL B 1 40 ? -2.826 -48.396 2.605 1.00 37.81 619 VAL B C 1
ATOM 2074 O O . VAL B 1 40 ? -2.925 -49.529 3.078 1.00 38.42 619 VAL B O 1
ATOM 2078 N N . CYS B 1 41 ? -1.826 -47.573 2.901 1.00 44.97 620 CYS B N 1
ATOM 2079 C CA . CYS B 1 41 ? -0.745 -47.985 3.788 1.00 44.05 620 CYS B CA 1
ATOM 2080 C C . CYS B 1 41 ? -0.622 -47.117 5.039 1.00 37.93 620 CYS B C 1
ATOM 2081 O O . CYS B 1 41 ? -0.375 -45.915 4.946 1.00 43.51 620 CYS B O 1
ATOM 2084 N N . VAL B 1 42 ? -0.794 -47.737 6.206 1.00 36.41 621 VAL B N 1
ATOM 2085 C CA . VAL B 1 42 ? -0.572 -47.060 7.482 1.00 39.59 621 VAL B CA 1
ATOM 2086 C C . VAL B 1 42 ? 0.801 -47.423 8.032 1.00 39.72 621 VAL B C 1
ATOM 2087 O O . VAL B 1 42 ? 1.043 -48.572 8.406 1.00 41.12 621 VAL B O 1
ATOM 2091 N N . GLU B 1 43 ? 1.696 -46.443 8.088 1.00 49.72 622 GLU B N 1
ATOM 2092 C CA . GLU B 1 43 ? 3.054 -46.683 8.560 1.00 52.61 622 GLU B CA 1
ATOM 2093 C C . GLU B 1 43 ? 3.295 -46.066 9.933 1.00 55.79 622 GLU B C 1
ATOM 2094 O O . GLU B 1 43 ? 3.427 -44.848 10.058 1.00 53.06 622 GLU B O 1
ATOM 2100 N N . LEU B 1 44 ? 3.354 -46.912 10.958 1.00 60.59 623 LEU B N 1
ATOM 2101 C CA . LEU B 1 44 ? 3.663 -46.460 12.310 1.00 59.55 623 LEU B CA 1
ATOM 2102 C C . LEU B 1 44 ? 5.116 -46.009 12.383 1.00 59.67 623 LEU B C 1
ATOM 2103 O O . LEU B 1 44 ? 6.033 -46.829 12.391 1.00 62.71 623 LEU B O 1
ATOM 2108 N N . VAL B 1 45 ? 5.322 -44.699 12.437 1.00 62.39 624 VAL B N 1
ATOM 2109 C CA . VAL B 1 45 ? 6.666 -44.143 12.382 1.00 68.57 624 VAL B CA 1
ATOM 2110 C C . VAL B 1 45 ? 7.279 -43.876 13.751 1.00 73.52 624 VAL B C 1
ATOM 2111 O O . VAL B 1 45 ? 6.592 -43.878 14.774 1.00 69.21 624 VAL B O 1
ATOM 2115 N N . LYS B 1 46 ? 8.584 -43.632 13.740 1.00 80.07 625 LYS B N 1
ATOM 2116 C CA . LYS B 1 46 ? 9.350 -43.319 14.936 1.00 81.67 625 LYS B CA 1
ATOM 2117 C C . LYS B 1 46 ? 10.721 -42.853 14.462 1.00 90.55 625 LYS B C 1
ATOM 2118 O O . LYS B 1 46 ? 11.113 -43.132 13.328 1.00 85.72 625 LYS B O 1
ATOM 2124 N N . GLU B 1 47 ? 11.451 -42.136 15.309 1.00 101.83 626 GLU B N 1
ATOM 2125 C CA . GLU B 1 47 ? 12.741 -41.602 14.891 1.00 104.17 626 GLU B CA 1
ATOM 2126 C C . GLU B 1 47 ? 13.778 -41.595 16.009 1.00 103.12 626 GLU B C 1
ATOM 2127 O O . GLU B 1 47 ? 13.463 -41.339 17.174 1.00 104.77 626 GLU B O 1
ATOM 2133 N N . TYR B 1 48 ? 15.018 -41.894 15.636 1.00 97.75 627 TYR B N 1
ATOM 2134 C CA . TYR B 1 48 ? 16.139 -41.859 16.565 1.00 104.50 627 TYR B CA 1
ATOM 2135 C C . TYR B 1 48 ? 17.228 -40.960 15.997 1.00 107.02 627 TYR B C 1
ATOM 2136 O O . TYR B 1 48 ? 17.752 -41.224 14.915 1.00 106.75 627 TYR B O 1
ATOM 2145 N N . ALA B 1 49 ? 17.558 -39.901 16.732 1.00 110.21 628 ALA B N 1
ATOM 2146 C CA . ALA B 1 49 ? 18.538 -38.907 16.293 1.00 110.42 628 ALA B CA 1
ATOM 2147 C C . ALA B 1 49 ? 18.166 -38.285 14.948 1.00 105.95 628 ALA B C 1
ATOM 2148 O O . ALA B 1 49 ? 18.968 -38.277 14.014 1.00 102.64 628 ALA B O 1
ATOM 2150 N N . SER B 1 50 ? 16.940 -37.772 14.868 1.00 100.71 629 SER B N 1
ATOM 2151 C CA . SER B 1 50 ? 16.418 -37.095 13.677 1.00 99.10 629 SER B CA 1
ATOM 2152 C C . SER B 1 50 ? 16.375 -37.969 12.420 1.00 104.90 629 SER B C 1
ATOM 2153 O O . SER B 1 50 ? 16.239 -37.456 11.309 1.00 102.64 629 SER B O 1
ATOM 2156 N N . GLN B 1 51 ? 16.483 -39.282 12.599 1.00 108.01 630 GLN B N 1
ATOM 2157 C CA . GLN B 1 51 ? 16.384 -40.217 11.482 1.00 106.28 630 GLN B CA 1
ATOM 2158 C C . GLN B 1 51 ? 15.170 -41.125 11.662 1.00 105.50 630 GLN B C 1
ATOM 2159 O O . GLN B 1 51 ? 15.151 -41.988 12.541 1.00 102.90 630 GLN B O 1
ATOM 2165 N N . GLU B 1 52 ? 14.159 -40.923 10.823 1.00 94.89 631 GLU B N 1
ATOM 2166 C CA . GLU B 1 52 ? 12.893 -41.634 10.960 1.00 91.57 631 GLU B CA 1
ATOM 2167 C C . GLU B 1 52 ? 12.945 -43.052 10.396 1.00 88.68 631 GLU B C 1
ATOM 2168 O O . GLU B 1 52 ? 13.720 -43.342 9.487 1.00 89.61 631 GLU B O 1
ATOM 2174 N N . TYR B 1 53 ? 12.115 -43.930 10.951 1.00 85.07 632 TYR B N 1
ATOM 2175 C CA . TYR B 1 53 ? 11.977 -45.292 10.446 1.00 85.48 632 TYR B CA 1
ATOM 2176 C C . TYR B 1 53 ? 10.587 -45.837 10.770 1.00 81.20 632 TYR B C 1
ATOM 2177 O O . TYR B 1 53 ? 9.776 -45.143 11.381 1.00 80.10 632 TYR B O 1
ATOM 2186 N N . VAL B 1 54 ? 10.309 -47.070 10.357 1.00 75.81 633 VAL B N 1
ATOM 2187 C CA . VAL B 1 54 ? 8.980 -47.648 10.550 1.00 72.99 633 VAL B CA 1
ATOM 2188 C C . VAL B 1 54 ? 8.978 -48.933 11.378 1.00 66.39 633 VAL B C 1
ATOM 2189 O O . VAL B 1 54 ? 9.558 -49.942 10.984 1.00 69.11 633 VAL B O 1
ATOM 2193 N N . LYS B 1 55 ? 8.310 -48.881 12.526 1.00 68.63 634 LYS B N 1
ATOM 2194 C CA . LYS B 1 55 ? 8.186 -50.037 13.407 1.00 69.95 634 LYS B CA 1
ATOM 2195 C C . LYS B 1 55 ? 7.118 -50.996 12.899 1.00 62.75 634 LYS B C 1
ATOM 2196 O O . LYS B 1 55 ? 7.213 -52.208 13.097 1.00 65.79 634 LYS B O 1
ATOM 2202 N N . GLU B 1 56 ? 6.102 -50.447 12.241 1.00 61.75 635 GLU B N 1
ATOM 2203 C CA . GLU B 1 56 ? 4.942 -51.232 11.839 1.00 53.60 635 GLU B CA 1
ATOM 2204 C C . GLU B 1 56 ? 4.330 -50.726 10.534 1.00 53.86 635 GLU B C 1
ATOM 2205 O O . GLU B 1 56 ? 4.310 -49.523 10.272 1.00 48.74 635 GLU B O 1
ATOM 2211 N N . VAL B 1 57 ? 3.832 -51.652 9.719 1.00 49.83 636 VAL B N 1
ATOM 2212 C CA . VAL B 1 57 ? 3.212 -51.303 8.445 1.00 46.30 636 VAL B CA 1
ATOM 2213 C C . VAL B 1 57 ? 1.902 -52.059 8.238 1.00 39.44 636 VAL B C 1
ATOM 2214 O O . VAL B 1 57 ? 1.851 -53.278 8.400 1.00 38.06 636 VAL B O 1
ATOM 2218 N N . LEU B 1 58 ? 0.844 -51.332 7.888 1.00 35.87 637 LEU B N 1
ATOM 2219 C CA . LEU B 1 58 ? -0.442 -51.953 7.575 1.00 42.10 637 LEU B CA 1
ATOM 2220 C C . LEU B 1 58 ? -0.830 -51.723 6.118 1.00 41.13 637 LEU B C 1
ATOM 2221 O O . LEU B 1 58 ? -0.945 -50.580 5.674 1.00 38.36 637 LEU B O 1
ATOM 2226 N N . GLN B 1 59 ? -1.029 -52.813 5.381 1.00 39.51 638 GLN B N 1
ATOM 2227 C CA . GLN B 1 59 ? -1.476 -52.733 3.994 1.00 37.34 638 GLN B CA 1
ATOM 2228 C C . GLN B 1 59 ? -2.923 -53.207 3.886 1.00 35.14 638 GLN B C 1
ATOM 2229 O O . GLN B 1 59 ? -3.282 -54.265 4.407 1.00 35.91 638 GLN B O 1
ATOM 2235 N N . ILE B 1 60 ? -3.754 -52.399 3.236 1.00 36.03 639 ILE B N 1
ATOM 2236 C CA . ILE B 1 60 ? -5.185 -52.667 3.148 1.00 32.90 639 ILE B CA 1
ATOM 2237 C C . ILE B 1 60 ? -5.623 -52.661 1.690 1.00 26.99 639 ILE B C 1
ATOM 2238 O O . ILE B 1 60 ? -5.228 -51.783 0.919 1.00 32.26 639 ILE B O 1
ATOM 2243 N N . SER B 1 61 ? -6.436 -53.643 1.316 1.00 21.95 640 SER B N 1
ATOM 2244 C CA . SER B 1 61 ? -6.946 -53.737 -0.046 1.00 23.80 640 SER B CA 1
ATOM 2245 C C . SER B 1 61 ? -7.809 -52.529 -0.406 1.00 30.66 640 SER B C 1
ATOM 2246 O O . SER B 1 61 ? -8.236 -51.775 0.469 1.00 29.41 640 SER B O 1
ATOM 2249 N N . SER B 1 62 ? -8.066 -52.356 -1.699 1.00 32.83 641 SER B N 1
ATOM 2250 C CA . SER B 1 62 ? -8.832 -51.214 -2.186 1.00 24.75 641 SER B CA 1
ATOM 2251 C C . SER B 1 62 ? -10.299 -51.258 -1.763 1.00 26.01 641 SER B C 1
ATOM 2252 O O . SER B 1 62 ? -11.008 -50.258 -1.868 1.00 29.70 641 SER B O 1
ATOM 2255 N N . ASP B 1 63 ? -10.753 -52.412 -1.287 1.00 21.73 642 ASP B N 1
ATOM 2256 C CA . ASP B 1 63 ? -12.130 -52.551 -0.821 1.00 23.84 642 ASP B CA 1
ATOM 2257 C C . ASP B 1 63 ? -12.203 -52.626 0.703 1.00 29.21 642 ASP B C 1
ATOM 2258 O O . ASP B 1 63 ? -13.289 -52.713 1.279 1.00 34.76 642 ASP B O 1
ATOM 2263 N N . GLY B 1 64 ? -11.040 -52.592 1.347 1.00 26.44 643 GLY B N 1
ATOM 2264 C CA . GLY B 1 64 ? -10.957 -52.557 2.798 1.00 27.99 643 GLY B CA 1
ATOM 2265 C C . GLY B 1 64 ? -11.286 -53.854 3.515 1.00 29.18 643 GLY B C 1
ATOM 2266 O O . GLY B 1 64 ? -11.330 -53.893 4.745 1.00 32.73 643 GLY B O 1
ATOM 2267 N N . ASN B 1 65 ? -11.514 -54.921 2.756 1.00 28.46 644 ASN B N 1
ATOM 2268 C CA . ASN B 1 65 ? -11.876 -56.205 3.350 1.00 33.61 644 ASN B CA 1
ATOM 2269 C C . ASN B 1 65 ? -10.690 -56.995 3.896 1.00 30.82 644 ASN B C 1
ATOM 2270 O O . ASN B 1 65 ? -10.825 -57.729 4.872 1.00 35.50 644 ASN B O 1
ATOM 2275 N N . THR B 1 66 ? -9.530 -56.848 3.269 1.00 29.35 645 THR B N 1
ATOM 2276 C CA . THR B 1 66 ? -8.354 -57.596 3.698 1.00 29.10 645 THR B CA 1
ATOM 2277 C C . THR B 1 66 ? -7.250 -56.670 4.208 1.00 29.20 645 THR B C 1
ATOM 2278 O O . THR B 1 66 ? -6.946 -55.652 3.591 1.00 27.31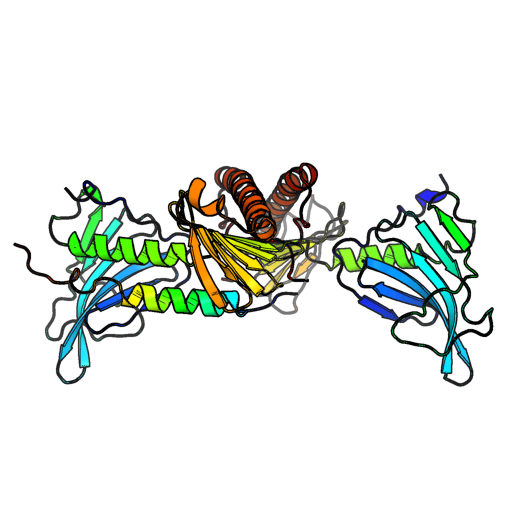 645 THR B O 1
ATOM 2282 N N . ILE B 1 67 ? -6.666 -57.015 5.352 1.00 32.15 646 ILE B N 1
ATOM 2283 C CA . ILE B 1 67 ? -5.583 -56.217 5.928 1.00 34.10 646 ILE B CA 1
ATOM 2284 C C . ILE B 1 67 ? -4.331 -57.069 6.145 1.00 38.12 646 ILE B C 1
ATOM 2285 O O . ILE B 1 67 ? -4.408 -58.175 6.688 1.00 36.24 646 ILE B O 1
ATOM 2290 N N . THR B 1 68 ? -3.181 -56.554 5.719 1.00 34.32 647 THR B N 1
ATOM 2291 C CA . THR B 1 68 ? -1.920 -57.263 5.895 1.00 32.80 647 THR B CA 1
ATOM 2292 C C . THR B 1 68 ? -1.015 -56.516 6.867 1.00 37.22 647 THR B C 1
ATOM 2293 O O . THR B 1 68 ? -0.696 -55.343 6.659 1.00 33.52 647 THR B O 1
ATOM 2297 N N . ILE B 1 69 ? -0.599 -57.207 7.924 1.00 38.90 648 ILE B N 1
ATOM 2298 C CA . ILE B 1 69 ? 0.237 -56.604 8.953 1.00 37.06 648 ILE B CA 1
ATOM 2299 C C . ILE B 1 69 ? 1.598 -57.278 9.040 1.00 37.19 648 ILE B C 1
ATOM 2300 O O . ILE B 1 69 ? 1.696 -58.489 9.236 1.00 39.55 648 ILE B O 1
ATOM 2305 N N . TYR B 1 70 ? 2.649 -56.482 8.900 1.00 38.42 649 TYR B N 1
ATOM 2306 C CA . TYR B 1 70 ? 4.002 -57.002 8.995 1.00 37.98 649 TYR B CA 1
ATOM 2307 C C . TYR B 1 70 ? 4.947 -55.966 9.599 1.00 49.78 649 TYR B C 1
ATOM 2308 O O . TYR B 1 70 ? 4.692 -54.762 9.527 1.00 46.69 649 TYR B O 1
ATOM 2317 N N . TYR B 1 71 ? 6.034 -56.443 10.197 1.00 52.54 650 TYR B N 1
ATOM 2318 C CA . TYR B 1 71 ? 6.973 -55.573 10.895 1.00 54.61 650 TYR B CA 1
ATOM 2319 C C . TYR B 1 71 ? 8.347 -55.609 10.235 1.00 56.59 650 TYR B C 1
ATOM 2320 O O . TYR B 1 71 ? 9.101 -56.566 10.414 1.00 56.37 650 TYR B O 1
ATOM 2329 N N . PRO B 1 72 ? 8.670 -54.556 9.468 1.00 58.42 651 PRO B N 1
ATOM 2330 C CA . PRO B 1 72 ? 9.894 -54.442 8.666 1.00 61.58 651 PRO B CA 1
ATOM 2331 C C . PRO B 1 72 ? 11.171 -54.687 9.462 1.00 76.08 651 PRO B C 1
ATOM 2332 O O . PRO B 1 72 ? 11.285 -54.239 10.604 1.00 74.14 651 PRO B O 1
ATOM 2336 N N . ASN B 1 73 ? 12.108 -55.407 8.849 1.00 79.27 652 ASN B N 1
ATOM 2337 C CA . ASN B 1 73 ? 13.411 -55.703 9.442 1.00 79.65 652 ASN B CA 1
ATOM 2338 C C . ASN B 1 73 ? 13.324 -56.483 10.756 1.00 78.20 652 ASN B C 1
ATOM 2339 O O . ASN B 1 73 ? 14.265 -56.481 11.552 1.00 83.91 652 ASN B O 1
ATOM 2344 N N . GLY B 1 74 ? 12.191 -57.145 10.975 1.00 78.64 653 GLY B N 1
ATOM 2345 C CA . GLY B 1 74 ? 12.000 -57.978 12.149 1.00 73.53 653 GLY B CA 1
ATOM 2346 C C . GLY B 1 74 ? 11.822 -57.207 13.444 1.00 73.57 653 GLY B C 1
ATOM 2347 O O . GLY B 1 74 ? 11.895 -57.783 14.530 1.00 81.20 653 GLY B O 1
ATOM 2348 N N . GLY B 1 75 ? 11.584 -55.904 13.334 1.00 74.53 654 GLY B N 1
ATOM 2349 C CA . GLY B 1 75 ? 11.433 -55.061 14.505 1.00 73.30 654 GLY B CA 1
ATOM 2350 C C . GLY B 1 75 ? 12.532 -54.021 14.591 1.00 75.94 654 GLY B C 1
ATOM 2351 O O . GLY B 1 75 ? 12.416 -53.037 15.321 1.00 75.28 654 GLY B O 1
ATOM 2352 N N . ARG B 1 76 ? 13.606 -54.247 13.840 1.00 84.83 655 ARG B N 1
ATOM 2353 C CA . ARG B 1 76 ? 14.708 -53.296 13.763 1.00 86.14 655 ARG B CA 1
ATOM 2354 C C . ARG B 1 76 ? 14.254 -52.074 12.977 1.00 90.07 655 ARG B C 1
ATOM 2355 O O . ARG B 1 76 ? 14.832 -50.994 13.094 1.00 94.73 655 ARG B O 1
ATOM 2363 N N . GLY B 1 77 ? 13.212 -52.258 12.170 1.00 89.33 656 GLY B N 1
ATOM 2364 C CA . GLY B 1 77 ? 12.650 -51.181 11.378 1.00 83.96 656 GLY B CA 1
ATOM 2365 C C . GLY B 1 77 ? 13.552 -50.770 10.232 1.00 93.22 656 GLY B C 1
ATOM 2366 O O . GLY B 1 77 ? 14.693 -51.216 10.134 1.00 99.19 656 GLY B O 1
ATOM 2367 N N . PHE B 1 78 ? 13.036 -49.912 9.359 1.00 90.92 657 PHE B N 1
ATOM 2368 C CA . PHE B 1 78 ? 13.806 -49.441 8.214 1.00 84.62 657 PHE B CA 1
ATOM 2369 C C . PHE B 1 78 ? 13.708 -47.932 8.047 1.00 79.83 657 PHE B C 1
ATOM 2370 O O . PHE B 1 78 ? 12.605 -47.384 8.037 1.00 83.66 657 PHE B O 1
ATOM 2378 N N . PRO B 1 79 ? 14.869 -47.263 7.931 1.00 85.88 658 PRO B N 1
ATOM 2379 C CA . PRO B 1 79 ? 15.019 -45.825 7.693 1.00 86.47 658 PRO B CA 1
ATOM 2380 C C . PRO B 1 79 ? 13.961 -45.300 6.733 1.00 84.18 658 PRO B C 1
ATOM 2381 O O . PRO B 1 79 ? 13.761 -45.875 5.664 1.00 79.22 658 PRO B O 1
ATOM 2385 N N . LEU B 1 80 ? 13.293 -44.223 7.130 1.00 84.01 659 LEU B N 1
ATOM 2386 C CA . LEU B 1 80 ? 12.076 -43.772 6.465 1.00 71.75 659 LEU B CA 1
ATOM 2387 C C . LEU B 1 80 ? 12.217 -43.529 4.969 1.00 71.20 659 LEU B C 1
ATOM 2388 O O . LEU B 1 80 ? 13.051 -42.739 4.527 1.00 72.21 659 LEU B O 1
ATOM 2393 N N . ALA B 1 81 ? 11.385 -44.219 4.197 1.00 70.03 660 ALA B N 1
ATOM 2394 C CA . ALA B 1 81 ? 11.316 -44.010 2.760 1.00 71.61 660 ALA B CA 1
ATOM 2395 C C . ALA B 1 81 ? 9.978 -43.375 2.404 1.00 72.85 660 ALA B C 1
ATOM 2396 O O . ALA B 1 81 ? 8.988 -43.559 3.113 1.00 74.01 660 ALA B O 1
ATOM 2398 N N . ASP B 1 82 ? 9.954 -42.621 1.310 1.00 72.59 661 ASP B N 1
ATOM 2399 C CA . ASP B 1 82 ? 8.730 -41.972 0.855 1.00 77.87 661 ASP B CA 1
ATOM 2400 C C . ASP B 1 82 ? 7.694 -43.005 0.417 1.00 77.20 661 ASP B C 1
ATOM 2401 O O . ASP B 1 82 ? 6.513 -42.893 0.749 1.00 71.32 661 ASP B O 1
ATOM 2406 N N . ARG B 1 83 ? 8.147 -44.012 -0.325 1.00 70.73 662 ARG B N 1
ATOM 2407 C CA . ARG B 1 83 ? 7.289 -45.115 -0.745 1.00 67.07 662 ARG B CA 1
ATOM 2408 C C . ARG B 1 83 ? 7.511 -46.316 0.174 1.00 60.63 662 ARG B C 1
ATOM 2409 O O . ARG B 1 83 ? 8.641 -46.780 0.329 1.00 63.90 662 ARG B O 1
ATOM 2417 N N . PRO B 1 84 ? 6.429 -46.815 0.794 1.00 57.76 663 PRO B N 1
ATOM 2418 C CA . PRO B 1 84 ? 6.481 -47.894 1.790 1.00 59.15 663 PRO B CA 1
ATOM 2419 C C . PRO B 1 84 ? 7.174 -49.156 1.278 1.00 67.12 663 PRO B C 1
ATOM 2420 O O . PRO B 1 84 ? 7.064 -49.471 0.092 1.00 66.75 663 PRO B O 1
ATOM 2424 N N . PRO B 1 85 ? 7.883 -49.871 2.169 1.00 60.71 664 PRO B N 1
ATOM 2425 C CA . PRO B 1 85 ? 8.653 -51.066 1.804 1.00 60.97 664 PRO B CA 1
ATOM 2426 C C . PRO B 1 85 ? 7.778 -52.292 1.557 1.00 60.08 664 PRO B C 1
ATOM 2427 O O . PRO B 1 85 ? 6.665 -52.383 2.076 1.00 57.74 664 PRO B O 1
ATOM 2431 N N . SER B 1 86 ? 8.293 -53.228 0.766 1.00 58.49 665 SER B N 1
ATOM 2432 C CA . SER B 1 86 ? 7.587 -54.467 0.467 1.00 48.46 665 SER B CA 1
ATOM 2433 C C . SER B 1 86 ? 7.615 -55.410 1.668 1.00 53.96 665 SER B C 1
ATOM 2434 O O . SER B 1 86 ? 8.532 -55.343 2.488 1.00 59.38 665 SER B O 1
ATOM 2437 N N . PRO B 1 87 ? 6.600 -56.283 1.781 1.00 46.95 666 PRO B N 1
ATOM 2438 C CA . PRO B 1 87 ? 6.551 -57.255 2.878 1.00 43.98 666 PRO B CA 1
ATOM 2439 C C . PRO B 1 87 ? 7.528 -58.403 2.660 1.00 44.14 666 PRO B C 1
ATOM 2440 O O . PRO B 1 87 ? 7.883 -58.702 1.520 1.00 41.38 666 PRO B O 1
ATOM 2444 N N . THR B 1 88 ? 7.960 -59.032 3.747 1.00 42.51 667 THR B N 1
ATOM 2445 C CA . THR B 1 88 ? 8.788 -60.226 3.660 1.00 44.89 667 THR B CA 1
ATOM 2446 C C . THR B 1 88 ? 7.885 -61.448 3.578 1.00 49.81 667 THR B C 1
ATOM 2447 O O . THR B 1 88 ? 6.701 -61.333 3.256 1.00 48.99 667 THR B O 1
ATOM 2451 N N . ASP B 1 89 ? 8.444 -62.618 3.870 1.00 52.02 668 ASP B N 1
ATOM 2452 C CA . ASP B 1 89 ? 7.649 -63.834 3.959 1.00 46.96 668 ASP B CA 1
ATOM 2453 C C . ASP B 1 89 ? 6.919 -63.841 5.295 1.00 42.04 668 ASP B C 1
ATOM 2454 O O . ASP B 1 89 ? 5.912 -64.525 5.467 1.00 34.46 668 ASP B O 1
ATOM 2459 N N . ASN B 1 90 ? 7.442 -63.064 6.240 1.00 43.16 669 ASN B N 1
ATOM 2460 C CA . ASN B 1 90 ? 6.839 -62.929 7.562 1.00 48.23 669 ASN B CA 1
ATOM 2461 C C . ASN B 1 90 ? 5.704 -61.917 7.584 1.00 42.97 669 ASN B C 1
ATOM 2462 O O . ASN B 1 90 ? 5.917 -60.737 7.867 1.00 36.11 669 ASN B O 1
ATOM 2467 N N . ILE B 1 91 ? 4.496 -62.379 7.282 1.00 40.44 670 ILE B N 1
ATOM 2468 C CA . ILE B 1 91 ? 3.329 -61.514 7.336 1.00 28.66 670 ILE B CA 1
ATOM 2469 C C . ILE B 1 91 ? 2.187 -62.158 8.109 1.00 32.72 670 ILE B C 1
ATOM 2470 O O . ILE B 1 91 ? 2.084 -63.382 8.195 1.00 35.88 670 ILE B O 1
ATOM 2475 N N . SER B 1 92 ? 1.337 -61.315 8.678 1.00 31.89 671 SER B N 1
ATOM 2476 C CA . SER B 1 92 ? 0.075 -61.757 9.249 1.00 29.46 671 SER B CA 1
ATOM 2477 C C . SER B 1 92 ? -1.071 -61.059 8.513 1.00 30.83 671 SER B C 1
ATOM 2478 O O . SER B 1 92 ? -0.978 -59.875 8.184 1.00 35.67 671 SER B O 1
ATOM 2481 N N . ARG B 1 93 ? -2.146 -61.790 8.239 1.00 29.23 672 ARG B N 1
ATOM 2482 C CA . ARG B 1 93 ? -3.226 -61.241 7.425 1.00 34.54 672 ARG B CA 1
ATOM 2483 C C . ARG B 1 93 ? -4.593 -61.608 7.988 1.00 37.99 672 ARG B C 1
ATOM 2484 O O . ARG B 1 93 ? -4.771 -62.693 8.535 1.00 41.10 672 ARG B O 1
ATOM 2492 N N . TYR B 1 94 ? -5.551 -60.693 7.866 1.00 42.02 673 TYR B N 1
ATOM 2493 C CA . TYR B 1 94 ? -6.899 -60.924 8.376 1.00 42.39 673 TYR B CA 1
ATOM 2494 C C . TYR B 1 94 ? -7.940 -60.333 7.438 1.00 43.18 673 TYR B C 1
ATOM 2495 O O . TYR B 1 94 ? -7.658 -59.372 6.719 1.00 36.05 673 TYR B O 1
ATOM 2504 N N . SER B 1 95 ? -9.140 -60.910 7.442 1.00 43.92 674 SER B N 1
ATOM 2505 C CA . SER B 1 95 ? -10.269 -60.294 6.759 1.00 44.90 674 SER B CA 1
ATOM 2506 C C . SER B 1 95 ? -10.794 -59.182 7.657 1.00 47.27 674 SER B C 1
ATOM 2507 O O . SER B 1 95 ? -10.318 -59.011 8.780 1.00 40.99 674 SER B O 1
ATOM 2510 N N . PHE B 1 96 ? -11.775 -58.430 7.172 1.00 52.18 675 PHE B N 1
ATOM 2511 C CA . PHE B 1 96 ? -12.242 -57.252 7.895 1.00 44.48 675 PHE B CA 1
ATOM 2512 C C . PHE B 1 96 ? -12.877 -57.572 9.248 1.00 47.32 675 PHE B C 1
ATOM 2513 O O . PHE B 1 96 ? -12.568 -56.926 10.248 1.00 52.82 675 PHE B O 1
ATOM 2521 N N . ASP B 1 97 ? -13.760 -58.566 9.273 1.00 48.46 676 ASP B N 1
ATOM 2522 C CA . ASP B 1 97 ? -14.484 -58.921 10.492 1.00 48.27 676 ASP B CA 1
ATOM 2523 C C . ASP B 1 97 ? -13.574 -59.499 11.573 1.00 51.63 676 ASP B C 1
ATOM 2524 O O . ASP B 1 97 ? -13.480 -58.951 12.672 1.00 55.46 676 ASP B O 1
ATOM 2529 N N . ASN B 1 98 ? -12.900 -60.600 11.255 1.00 60.07 677 ASN B N 1
ATOM 2530 C CA . ASN B 1 98 ? -12.038 -61.273 12.225 1.00 57.86 677 ASN B CA 1
ATOM 2531 C C . ASN B 1 98 ? -10.694 -60.583 12.447 1.00 47.25 677 ASN B C 1
ATOM 2532 O O . ASN B 1 98 ? -9.703 -61.231 12.777 1.00 45.42 677 ASN B O 1
ATOM 2537 N N . LEU B 1 99 ? -10.672 -59.268 12.263 1.00 54.23 678 LEU B N 1
ATOM 2538 C CA . LEU B 1 99 ? -9.506 -58.458 12.586 1.00 52.20 678 LEU B CA 1
ATOM 2539 C C . LEU B 1 99 ? -9.378 -58.426 14.105 1.00 58.53 678 LEU B C 1
ATOM 2540 O O . LEU B 1 99 ? -10.344 -58.106 14.796 1.00 68.19 678 LEU B O 1
ATOM 2545 N N . PRO B 1 100 ? -8.193 -58.775 14.634 1.00 61.10 679 PRO B N 1
ATOM 2546 C CA . PRO B 1 100 ? -7.933 -58.720 16.079 1.00 70.43 679 PRO B CA 1
ATOM 2547 C C . PRO B 1 100 ? -8.274 -57.367 16.711 1.00 67.88 679 PRO B C 1
ATOM 2548 O O . PRO B 1 100 ? -8.368 -56.362 16.007 1.00 57.93 679 PRO B O 1
ATOM 2552 N N . GLU B 1 101 ? -8.454 -57.358 18.029 1.00 72.07 680 GLU B N 1
ATOM 2553 C CA . GLU B 1 101 ? -8.926 -56.177 18.752 1.00 75.05 680 GLU B CA 1
ATOM 2554 C C . GLU B 1 101 ? -8.031 -54.946 18.579 1.00 65.35 680 GLU B C 1
ATOM 2555 O O . GLU B 1 101 ? -8.521 -53.820 18.540 1.00 57.64 680 GLU B O 1
ATOM 2561 N N . LYS B 1 102 ? -6.722 -55.152 18.476 1.00 67.82 681 LYS B N 1
ATOM 2562 C CA . LYS B 1 102 ? -5.825 -54.024 18.253 1.00 58.31 681 LYS B CA 1
ATOM 2563 C C . LYS B 1 102 ? -5.818 -53.655 16.772 1.00 62.41 681 LYS B C 1
ATOM 2564 O O . LYS B 1 102 ? -6.613 -54.186 15.996 1.00 61.36 681 LYS B O 1
ATOM 2570 N N . TYR B 1 103 ? -4.938 -52.730 16.396 1.00 61.19 682 TYR B N 1
ATOM 2571 C CA . TYR B 1 103 ? -4.876 -52.192 15.036 1.00 63.19 682 TYR B CA 1
ATOM 2572 C C . TYR B 1 103 ? -6.163 -51.462 14.640 1.00 65.34 682 TYR B C 1
ATOM 2573 O O . TYR B 1 103 ? -6.404 -51.215 13.460 1.00 64.38 682 TYR B O 1
ATOM 2582 N N . TRP B 1 104 ? -6.982 -51.114 15.630 1.00 69.63 683 TRP B N 1
ATOM 2583 C CA . TRP B 1 104 ? -8.254 -50.445 15.372 1.00 61.06 683 TRP B CA 1
ATOM 2584 C C . TRP B 1 104 ? -8.124 -48.927 15.427 1.00 56.84 683 TRP B C 1
ATOM 2585 O O . TRP B 1 104 ? -8.928 -48.210 14.833 1.00 56.35 683 TRP B O 1
ATOM 2596 N N . ARG B 1 105 ? -7.117 -48.437 16.144 1.00 65.13 684 ARG B N 1
ATOM 2597 C CA . ARG B 1 105 ? -6.743 -47.034 16.039 1.00 71.32 684 ARG B CA 1
ATOM 2598 C C . ARG B 1 105 ? -6.181 -46.844 14.641 1.00 67.19 684 ARG B C 1
ATOM 2599 O O . ARG B 1 105 ? -6.403 -45.819 14.001 1.00 66.38 684 ARG B O 1
ATOM 2607 N N . LYS B 1 106 ? -5.419 -47.844 14.205 1.00 61.48 685 LYS B N 1
ATOM 2608 C CA . LYS B 1 106 ? -4.917 -47.954 12.840 1.00 59.76 685 LYS B CA 1
ATOM 2609 C C . LYS B 1 106 ? -6.007 -48.477 11.908 1.00 53.98 685 LYS B C 1
ATOM 2610 O O . LYS B 1 106 ? -6.999 -49.048 12.363 1.00 57.48 685 LYS B O 1
ATOM 2616 N N . TYR B 1 107 ? -5.821 -48.282 10.607 1.00 47.86 686 TYR B N 1
ATOM 2617 C CA . TYR B 1 107 ? -6.798 -48.736 9.623 1.00 53.51 686 TYR B CA 1
ATOM 2618 C C . TYR B 1 107 ? -8.030 -47.843 9.634 1.00 53.88 686 TYR B C 1
ATOM 2619 O O . TYR B 1 107 ? -8.420 -47.295 8.602 1.00 50.99 686 TYR B O 1
ATOM 2628 N N . GLN B 1 108 ? -8.618 -47.671 10.816 1.00 56.74 687 GLN B N 1
ATOM 2629 C CA . GLN B 1 108 ? -9.727 -46.745 10.970 1.00 57.54 687 GLN B CA 1
ATOM 2630 C C . GLN B 1 108 ? -9.143 -45.367 10.708 1.00 55.38 687 GLN B C 1
ATOM 2631 O O . GLN B 1 108 ? -9.768 -44.517 10.074 1.00 57.64 687 GLN B O 1
ATOM 2637 N N . TYR B 1 109 ? -7.926 -45.165 11.202 1.00 46.39 688 TYR B N 1
ATOM 2638 C CA . TYR B 1 109 ? -7.167 -43.948 10.937 1.00 49.10 688 TYR B CA 1
ATOM 2639 C C . TYR B 1 109 ? -7.068 -43.727 9.435 1.00 48.79 688 TYR B C 1
ATOM 2640 O O . TYR B 1 109 ? -7.189 -42.601 8.953 1.00 49.18 688 TYR B O 1
ATOM 2649 N N . ALA B 1 110 ? -6.847 -44.814 8.704 1.00 50.98 689 ALA B N 1
ATOM 2650 C CA . ALA B 1 110 ? -6.800 -44.769 7.248 1.00 42.97 689 ALA B CA 1
ATOM 2651 C C . ALA B 1 110 ? -8.203 -44.632 6.673 1.00 39.97 689 ALA B C 1
ATOM 2652 O O . ALA B 1 110 ? -8.409 -43.935 5.681 1.00 39.13 689 ALA B O 1
ATOM 2654 N N . SER B 1 111 ? -9.163 -45.300 7.304 1.00 37.78 690 SER B N 1
ATOM 2655 C CA . SER B 1 111 ? -10.544 -45.293 6.833 1.00 42.74 690 SER B CA 1
ATOM 2656 C C . SER B 1 111 ? -11.130 -43.884 6.845 1.00 46.00 690 SER B C 1
ATOM 2657 O O . SER B 1 111 ? -11.934 -43.528 5.980 1.00 43.59 690 SER B O 1
ATOM 2660 N N . ARG B 1 112 ? -10.722 -43.086 7.827 1.00 44.49 691 ARG B N 1
ATOM 2661 C CA . ARG B 1 112 ? -11.166 -41.700 7.916 1.00 47.46 691 ARG B CA 1
ATOM 2662 C C . ARG B 1 112 ? -10.332 -40.808 7.002 1.00 41.68 691 ARG B C 1
ATOM 2663 O O . ARG B 1 112 ? -10.756 -39.715 6.632 1.00 47.10 691 ARG B O 1
ATOM 2671 N N . PHE B 1 113 ? -9.142 -41.277 6.642 1.00 37.16 692 PHE B N 1
ATOM 2672 C CA . PHE B 1 113 ? -8.305 -40.552 5.694 1.00 41.04 692 PHE B CA 1
ATOM 2673 C C . PHE B 1 113 ? -8.789 -40.765 4.265 1.00 41.03 692 PHE B C 1
ATOM 2674 O O . PHE B 1 113 ? -8.760 -39.847 3.448 1.00 37.87 692 PHE B O 1
ATOM 2682 N N . VAL B 1 114 ? -9.228 -41.983 3.968 1.00 44.05 693 VAL B N 1
ATOM 2683 C CA . VAL B 1 114 ? -9.773 -42.299 2.655 1.00 41.35 693 VAL B CA 1
ATOM 2684 C C . VAL B 1 114 ? -11.090 -41.560 2.443 1.00 35.83 693 VAL B C 1
ATOM 2685 O O . VAL B 1 114 ? -11.351 -41.034 1.361 1.00 32.09 693 VAL B O 1
ATOM 2689 N N . GLN B 1 115 ? -11.905 -41.507 3.494 1.00 41.83 694 GLN B N 1
ATOM 2690 C CA . GLN B 1 115 ? -13.195 -40.822 3.443 1.00 37.51 694 GLN B CA 1
ATOM 2691 C C . GLN B 1 115 ? -13.025 -39.317 3.233 1.00 39.15 694 GLN B C 1
ATOM 2692 O O . GLN B 1 115 ? -13.957 -38.629 2.821 1.00 40.91 694 GLN B O 1
ATOM 2698 N N . LEU B 1 116 ? -11.828 -38.817 3.521 1.00 36.12 695 LEU B N 1
ATOM 2699 C CA . LEU B 1 116 ? -11.508 -37.406 3.342 1.00 32.59 695 LEU B CA 1
ATOM 2700 C C . LEU B 1 116 ? -11.044 -37.135 1.913 1.00 36.68 695 LEU B C 1
ATOM 2701 O O . LEU B 1 116 ? -11.434 -36.138 1.304 1.00 40.90 695 LEU B O 1
ATOM 2706 N N . VAL B 1 117 ? -10.205 -38.022 1.385 1.00 34.15 696 VAL B N 1
ATOM 2707 C CA . VAL B 1 117 ? -9.728 -37.888 0.012 1.00 33.78 696 VAL B CA 1
ATOM 2708 C C . VAL B 1 117 ? -10.896 -38.042 -0.961 1.00 31.79 696 VAL B C 1
ATOM 2709 O O . VAL B 1 117 ? -10.948 -37.376 -1.997 1.00 30.22 696 VAL B O 1
ATOM 2713 N N . ARG B 1 118 ? -11.839 -38.912 -0.612 1.00 28.82 697 ARG B N 1
ATOM 2714 C CA . ARG B 1 118 ? -13.054 -39.083 -1.400 1.00 30.88 697 ARG B CA 1
ATOM 2715 C C . ARG B 1 118 ? -13.874 -37.795 -1.409 1.00 35.05 697 ARG B C 1
ATOM 2716 O O . ARG B 1 118 ? -14.500 -37.451 -2.412 1.00 33.67 697 ARG B O 1
ATOM 2724 N N . SER B 1 119 ? -13.857 -37.086 -0.284 1.00 35.58 698 SER B N 1
ATOM 2725 C CA . SER B 1 119 ? -14.621 -35.850 -0.135 1.00 35.83 698 SER B CA 1
ATOM 2726 C C . SER B 1 119 ? -14.002 -34.691 -0.910 1.00 30.87 698 SER B C 1
ATOM 2727 O O . SER B 1 119 ? -14.594 -33.620 -1.020 1.00 41.33 698 SER B O 1
ATOM 2730 N N . LYS B 1 120 ? -12.805 -34.907 -1.442 1.00 26.02 699 LYS B N 1
ATOM 2731 C CA . LYS B 1 120 ? -12.149 -33.897 -2.259 1.00 28.13 699 LYS B CA 1
ATOM 2732 C C . LYS B 1 120 ? -11.873 -34.420 -3.667 1.00 32.94 699 LYS B C 1
ATOM 2733 O O . LYS B 1 120 ? -11.275 -33.727 -4.489 1.00 33.17 699 LYS B O 1
ATOM 2739 N N . SER B 1 121 ? -12.313 -35.644 -3.941 1.00 30.67 700 SER B N 1
ATOM 2740 C CA . SER B 1 121 ? -12.125 -36.237 -5.260 1.00 25.77 700 SER B CA 1
ATOM 2741 C C . SER B 1 121 ? -13.385 -36.089 -6.106 1.00 26.32 700 SER B C 1
ATOM 2742 O O . SER B 1 121 ? -14.426 -36.657 -5.780 1.00 30.05 700 SER B O 1
ATOM 2745 N N . PRO B 1 122 ? -13.292 -35.315 -7.199 1.00 25.91 701 PRO B N 1
ATOM 2746 C CA . PRO B 1 122 ? -14.420 -35.075 -8.106 1.00 24.02 701 PRO B CA 1
ATOM 2747 C C . PRO B 1 122 ? -14.858 -36.342 -8.834 1.00 17.31 701 PRO B C 1
ATOM 2748 O O . PRO B 1 122 ? -14.043 -36.987 -9.493 1.00 19.57 701 PRO B O 1
ATOM 2752 N N . LYS B 1 123 ? -16.135 -36.688 -8.709 1.00 23.25 702 LYS B N 1
ATOM 2753 C CA . LYS B 1 123 ? -16.689 -37.855 -9.386 1.00 22.18 702 LYS B CA 1
ATOM 2754 C C . LYS B 1 123 ? -17.408 -37.436 -10.662 1.00 21.51 702 LYS B C 1
ATOM 2755 O O . LYS B 1 123 ? -17.250 -38.058 -11.710 1.00 18.74 702 LYS B O 1
ATOM 2761 N N . ILE B 1 124 ? -18.203 -36.376 -10.563 1.00 25.63 703 ILE B N 1
ATOM 2762 C CA . ILE B 1 124 ? -18.914 -35.835 -11.716 1.00 26.18 703 ILE B CA 1
ATOM 2763 C C . ILE B 1 124 ? -18.750 -34.320 -11.806 1.00 24.31 703 ILE B C 1
ATOM 2764 O O . ILE B 1 124 ? -19.015 -33.602 -10.845 1.00 24.46 703 ILE B O 1
ATOM 2769 N N . THR B 1 125 ? -18.310 -33.840 -12.966 1.00 22.62 704 THR B N 1
ATOM 2770 C CA . THR B 1 125 ? -18.148 -32.409 -13.198 1.00 24.19 704 THR B CA 1
ATOM 2771 C C . THR B 1 125 ? -19.133 -31.925 -14.253 1.00 26.08 704 THR B C 1
ATOM 2772 O O . THR B 1 125 ? -19.094 -32.375 -15.399 1.00 23.56 704 THR B O 1
ATOM 2776 N N . TYR B 1 126 ? -20.007 -31.003 -13.863 1.00 26.69 705 TYR B N 1
ATOM 2777 C CA . TYR B 1 126 ? -21.044 -30.495 -14.756 1.00 28.80 705 TYR B CA 1
ATOM 2778 C C . TYR B 1 126 ? -20.874 -28.994 -14.992 1.00 30.50 705 TYR B C 1
ATOM 2779 O O . TYR B 1 126 ? -21.079 -28.193 -14.082 1.00 35.75 705 TYR B O 1
ATOM 2788 N N . PHE B 1 127 ? -20.501 -28.620 -16.213 1.00 29.12 706 PHE B N 1
ATOM 2789 C CA . PHE B 1 127 ? -20.414 -27.209 -16.584 1.00 33.90 706 PHE B CA 1
ATOM 2790 C C . PHE B 1 127 ? -21.761 -26.697 -17.075 1.00 41.06 706 PHE B C 1
ATOM 2791 O O . PHE B 1 127 ? -22.380 -27.296 -17.957 1.00 40.92 706 PHE B O 1
ATOM 2799 N N . THR B 1 128 ? -22.210 -25.586 -16.502 1.00 38.04 707 THR B N 1
ATOM 2800 C CA . THR B 1 128 ? -23.460 -24.969 -16.916 1.00 39.93 707 THR B CA 1
ATOM 2801 C C . THR B 1 128 ? -23.175 -23.681 -17.679 1.00 48.01 707 THR B C 1
ATOM 2802 O O . THR B 1 128 ? -22.014 -23.325 -17.893 1.00 45.12 707 THR B O 1
ATOM 2806 N N . ARG B 1 129 ? -24.234 -22.986 -18.085 1.00 58.65 708 ARG B N 1
ATOM 2807 C CA . ARG B 1 129 ? -24.093 -21.678 -18.719 1.00 56.56 708 ARG B CA 1
ATOM 2808 C C . ARG B 1 129 ? -23.570 -20.662 -17.708 1.00 56.16 708 ARG B C 1
ATOM 2809 O O . ARG B 1 129 ? -22.907 -19.686 -18.066 1.00 51.04 708 ARG B O 1
ATOM 2817 N N . TYR B 1 130 ? -23.867 -20.913 -16.438 1.00 54.52 709 TYR B N 1
ATOM 2818 C CA . TYR B 1 130 ? -23.383 -20.074 -15.353 1.00 59.05 709 TYR B CA 1
ATOM 2819 C C . TYR B 1 130 ? -22.169 -20.688 -14.662 1.00 57.63 709 TYR B C 1
ATOM 2820 O O . TYR B 1 130 ? -21.041 -20.214 -14.815 1.00 53.03 709 TYR B O 1
ATOM 2829 N N . ALA B 1 131 ? -22.418 -21.756 -13.909 1.00 48.36 710 ALA B N 1
ATOM 2830 C CA . ALA B 1 131 ? -21.455 -22.273 -12.942 1.00 47.74 710 ALA B CA 1
ATOM 2831 C C . ALA B 1 131 ? -20.710 -23.528 -13.383 1.00 49.54 710 ALA B C 1
ATOM 2832 O O . ALA B 1 131 ? -20.803 -23.962 -14.530 1.00 45.59 710 ALA B O 1
ATOM 2834 N N . LYS B 1 132 ? -19.967 -24.096 -12.436 1.00 56.84 711 LYS B N 1
ATOM 2835 C CA . LYS B 1 132 ? -19.288 -25.374 -12.604 1.00 42.96 711 LYS B CA 1
ATOM 2836 C C . LYS B 1 132 ? -19.604 -26.248 -11.398 1.00 44.33 711 LYS B C 1
ATOM 2837 O O . LYS B 1 132 ? -19.168 -25.958 -10.285 1.00 46.25 711 LYS B O 1
ATOM 2843 N N . CYS B 1 133 ? -20.370 -27.312 -11.617 1.00 41.21 712 CYS B N 1
ATOM 2844 C CA . CYS B 1 133 ? -20.785 -28.193 -10.529 1.00 30.53 712 CYS B CA 1
ATOM 2845 C C . CYS B 1 133 ? -19.850 -29.386 -10.369 1.00 29.69 712 CYS B C 1
ATOM 2846 O O . CYS B 1 133 ? -19.347 -29.932 -11.350 1.00 37.67 712 CYS B O 1
ATOM 2849 N N . ILE B 1 134 ? -19.613 -29.781 -9.123 1.00 33.28 713 ILE B N 1
ATOM 2850 C CA . ILE B 1 134 ? -18.761 -30.929 -8.839 1.00 29.03 713 ILE B CA 1
ATOM 2851 C C . ILE B 1 134 ? -19.384 -31.815 -7.777 1.00 27.50 713 ILE B C 1
ATOM 2852 O O . ILE B 1 134 ? -19.641 -31.372 -6.659 1.00 36.32 713 ILE B O 1
ATOM 2857 N N . LEU B 1 135 ? -19.629 -33.069 -8.139 1.00 32.02 714 LEU B N 1
ATOM 2858 C CA . LEU B 1 135 ? -20.101 -34.066 -7.191 1.00 31.15 714 LEU B CA 1
ATOM 2859 C C . LEU B 1 135 ? -18.930 -34.945 -6.764 1.00 31.38 714 LEU B C 1
ATOM 2860 O O . LEU B 1 135 ? -18.299 -35.603 -7.590 1.00 28.51 714 LEU B O 1
ATOM 2865 N N . MET B 1 136 ? -18.634 -34.942 -5.469 1.00 34.72 715 MET B N 1
ATOM 2866 C CA . MET B 1 136 ? -17.486 -35.673 -4.945 1.00 30.82 715 MET B CA 1
ATOM 2867 C C . MET B 1 136 ? -17.743 -37.175 -4.872 1.00 30.13 715 MET B C 1
ATOM 2868 O O . MET B 1 136 ? -18.831 -37.646 -5.201 1.00 34.20 715 MET B O 1
ATOM 2873 N N . GLU B 1 137 ? -16.731 -37.917 -4.433 1.00 28.80 716 GLU B N 1
ATOM 2874 C CA . GLU B 1 137 ? -16.772 -39.374 -4.444 1.00 27.74 716 GLU B CA 1
ATOM 2875 C C . GLU B 1 137 ? -17.207 -39.958 -3.097 1.00 34.65 716 GLU B C 1
ATOM 2876 O O . GLU B 1 137 ? -17.461 -41.158 -2.983 1.00 39.23 716 GLU B O 1
ATOM 2882 N N . ASN B 1 138 ? -17.309 -39.103 -2.083 1.00 37.08 717 ASN B N 1
ATOM 2883 C CA . ASN B 1 138 ? -17.578 -39.559 -0.719 1.00 35.36 717 ASN B CA 1
ATOM 2884 C C . ASN B 1 138 ? -19.051 -39.879 -0.418 1.00 38.14 717 ASN B C 1
ATOM 2885 O O . ASN B 1 138 ? -19.549 -39.593 0.672 1.00 43.80 717 ASN B O 1
ATOM 2890 N N . SER B 1 139 ? -19.734 -40.482 -1.388 1.00 40.73 718 SER B N 1
ATOM 2891 C CA . SER B 1 139 ? -21.108 -40.942 -1.204 1.00 46.62 718 SER B CA 1
ATOM 2892 C C . SER B 1 139 ? -21.160 -41.953 -0.058 1.00 51.83 718 SER B C 1
ATOM 2893 O O . SER B 1 139 ? -20.176 -42.653 0.187 1.00 45.70 718 SER B O 1
ATOM 2896 N N . PRO B 1 140 ? -22.303 -42.047 0.648 1.00 54.89 719 PRO B N 1
ATOM 2897 C CA . PRO B 1 140 ? -23.606 -41.400 0.434 1.00 52.97 719 PRO B CA 1
ATOM 2898 C C . PRO B 1 140 ? -23.616 -39.884 0.638 1.00 54.78 719 PRO B C 1
ATOM 2899 O O . PRO B 1 140 ? -24.251 -39.173 -0.144 1.00 57.06 719 PRO B O 1
ATOM 2903 N N . GLY B 1 141 ? -22.927 -39.397 1.664 1.00 48.35 720 GLY B N 1
ATOM 2904 C CA . GLY B 1 141 ? -22.866 -37.971 1.922 1.00 52.95 720 GLY B CA 1
ATOM 2905 C C . GLY B 1 141 ? -21.956 -37.264 0.938 1.00 50.83 720 GLY B C 1
ATOM 2906 O O . GLY B 1 141 ? -21.033 -36.554 1.332 1.00 57.91 720 GLY B O 1
ATOM 2907 N N . ALA B 1 142 ? -22.218 -37.460 -0.350 1.00 41.62 721 ALA B N 1
ATOM 2908 C CA . ALA B 1 142 ? -21.371 -36.898 -1.392 1.00 47.79 721 ALA B CA 1
ATOM 2909 C C . ALA B 1 142 ? -21.395 -35.373 -1.391 1.00 46.54 721 ALA B C 1
ATOM 2910 O O . ALA B 1 142 ? -22.440 -34.749 -1.586 1.00 49.19 721 ALA B O 1
ATOM 2912 N N . ASP B 1 143 ? -20.228 -34.783 -1.160 1.00 36.48 722 ASP B N 1
ATOM 2913 C CA . ASP B 1 143 ? -20.085 -33.336 -1.152 1.00 39.86 722 ASP B CA 1
ATOM 2914 C C . ASP B 1 143 ? -20.386 -32.747 -2.524 1.00 51.85 722 ASP B C 1
ATOM 2915 O O . ASP B 1 143 ? -20.111 -33.367 -3.552 1.00 45.94 722 ASP B O 1
ATOM 2920 N N . PHE B 1 144 ? -20.948 -31.545 -2.534 1.00 60.62 723 PHE B N 1
ATOM 2921 C CA . PHE B 1 144 ? -21.251 -30.864 -3.782 1.00 46.65 723 PHE B CA 1
ATOM 2922 C C . PHE B 1 144 ? -20.680 -29.451 -3.771 1.00 42.93 723 PHE B C 1
ATOM 2923 O O . PHE B 1 144 ? -21.049 -28.632 -2.933 1.00 56.02 723 PHE B O 1
ATOM 2931 N N . GLU B 1 145 ? -19.768 -29.175 -4.696 1.00 35.95 724 GLU B N 1
ATOM 2932 C CA . GLU B 1 145 ? -19.203 -27.838 -4.834 1.00 40.88 724 GLU B CA 1
ATOM 2933 C C . GLU B 1 145 ? -19.703 -27.177 -6.112 1.00 45.82 724 GLU B C 1
ATOM 2934 O O . GLU B 1 145 ? -19.833 -27.832 -7.146 1.00 52.50 724 GLU B O 1
ATOM 2940 N N . VAL B 1 146 ? -19.984 -25.880 -6.035 1.00 49.66 725 VAL B N 1
ATOM 2941 C CA . VAL B 1 146 ? -20.463 -25.129 -7.190 1.00 47.04 725 VAL B CA 1
ATOM 2942 C C . VAL B 1 146 ? -19.572 -23.918 -7.461 1.00 49.49 725 VAL B C 1
ATOM 2943 O O . VAL B 1 146 ? -19.375 -23.073 -6.589 1.00 56.75 725 VAL B O 1
ATOM 2947 N N . TRP B 1 147 ? -19.036 -23.841 -8.676 1.00 54.38 726 TRP B N 1
ATOM 2948 C CA . TRP B 1 147 ? -18.122 -22.763 -9.040 1.00 52.04 726 TRP B CA 1
ATOM 2949 C C . TRP B 1 147 ? -18.716 -21.797 -10.059 1.00 56.91 726 TRP B C 1
ATOM 2950 O O . TRP B 1 147 ? -18.662 -22.046 -11.264 1.00 58.12 726 TRP B O 1
ATOM 2961 N N . PHE B 1 148 ? -19.279 -20.695 -9.578 1.00 62.69 727 PHE B N 1
ATOM 2962 C CA . PHE B 1 148 ? -19.575 -19.576 -10.457 1.00 61.27 727 PHE B CA 1
ATOM 2963 C C . PHE B 1 148 ? -18.292 -18.759 -10.500 1.00 70.95 727 PHE B C 1
ATOM 2964 O O . PHE B 1 148 ? -17.715 -18.468 -9.452 1.00 75.73 727 PHE B O 1
ATOM 2972 N N . TYR B 1 149 ? -17.832 -18.390 -11.691 1.00 77.43 728 TYR B N 1
ATOM 2973 C CA . TYR B 1 149 ? -16.567 -17.666 -11.791 1.00 84.93 728 TYR B CA 1
ATOM 2974 C C . TYR B 1 149 ? -16.732 -16.189 -11.431 1.00 97.88 728 TYR B C 1
ATOM 2975 O O . TYR B 1 149 ? -15.752 -15.449 -11.338 1.00 95.92 728 TYR B O 1
ATOM 2984 N N . ASP B 1 150 ? -17.974 -15.773 -11.197 1.00 94.71 729 ASP B N 1
ATOM 2985 C CA . ASP B 1 150 ? -18.243 -14.416 -10.737 1.00 83.80 729 ASP B CA 1
ATOM 2986 C C . ASP B 1 150 ? -17.763 -14.238 -9.297 1.00 91.03 729 ASP B C 1
ATOM 2987 O O . ASP B 1 150 ? -17.470 -13.123 -8.866 1.00 99.60 729 ASP B O 1
ATOM 2992 N N . GLY B 1 151 ? -17.687 -15.347 -8.562 1.00 84.61 730 GLY B N 1
ATOM 2993 C CA . GLY B 1 151 ? -17.168 -15.333 -7.206 1.00 84.63 730 GLY B CA 1
ATOM 2994 C C . GLY B 1 151 ? -17.884 -16.250 -6.230 1.00 79.91 730 GLY B C 1
ATOM 2995 O O . GLY B 1 151 ? -17.288 -16.709 -5.254 1.00 84.26 730 GLY B O 1
ATOM 2996 N N . VAL B 1 152 ? -19.159 -16.522 -6.490 1.00 71.70 731 VAL B N 1
ATOM 2997 C CA . VAL B 1 152 ? -19.994 -17.271 -5.551 1.00 69.46 731 VAL B CA 1
ATOM 2998 C C . VAL B 1 152 ? -19.656 -18.765 -5.506 1.00 72.81 731 VAL B C 1
ATOM 2999 O O . VAL B 1 152 ? -19.103 -19.317 -6.459 1.00 65.32 731 VAL B O 1
ATOM 3003 N N . LYS B 1 153 ? -19.989 -19.406 -4.388 1.00 74.46 732 LYS B N 1
ATOM 3004 C CA . LYS B 1 153 ? -19.708 -20.822 -4.184 1.00 65.72 732 LYS B CA 1
ATOM 3005 C C . LYS B 1 153 ? -20.691 -21.424 -3.176 1.00 68.24 732 LYS B C 1
ATOM 3006 O O . LYS B 1 153 ? -21.147 -20.741 -2.258 1.00 68.26 732 LYS B O 1
ATOM 3012 N N . ILE B 1 154 ? -21.020 -22.700 -3.356 1.00 63.42 733 ILE B N 1
ATOM 3013 C CA . ILE B 1 154 ? -21.895 -23.409 -2.424 1.00 61.23 733 ILE B CA 1
ATOM 3014 C C . ILE B 1 154 ? -21.358 -24.805 -2.110 1.00 62.35 733 ILE B C 1
ATOM 3015 O O . ILE B 1 154 ? -21.019 -25.563 -3.018 1.00 62.18 733 ILE B O 1
ATOM 3020 N N . HIS B 1 155 ? -21.283 -25.141 -0.825 1.00 58.84 734 HIS B N 1
ATOM 3021 C CA . HIS B 1 155 ? -20.779 -26.446 -0.409 1.00 54.71 734 HIS B CA 1
ATOM 3022 C C . HIS B 1 155 ? -21.843 -27.250 0.332 1.00 57.06 734 HIS B C 1
ATOM 3023 O O . HIS B 1 155 ? -22.013 -27.109 1.542 1.00 61.05 734 HIS B O 1
ATOM 3030 N N . LYS B 1 156 ? -22.555 -28.092 -0.407 1.00 55.10 735 LYS B N 1
ATOM 3031 C CA . LYS B 1 156 ? -23.545 -28.979 0.183 1.00 57.14 735 LYS B CA 1
ATOM 3032 C C . LYS B 1 156 ? -22.835 -30.195 0.761 1.00 61.22 735 LYS B C 1
ATOM 3033 O O . LYS B 1 156 ? -21.857 -30.675 0.186 1.00 63.26 735 LYS B O 1
ATOM 3039 N N . THR B 1 157 ? -23.325 -30.693 1.893 1.00 64.73 736 THR B N 1
ATOM 3040 C CA . THR B 1 157 ? -22.640 -31.764 2.612 1.00 69.46 736 THR B CA 1
ATOM 3041 C C . THR B 1 157 ? -23.545 -32.486 3.611 1.00 87.26 736 THR B C 1
ATOM 3042 O O . THR B 1 157 ? -24.750 -32.618 3.391 1.00 89.45 736 THR B O 1
ATOM 3046 N N . GLU B 1 158 ? -22.947 -32.960 4.702 1.00 91.86 737 GLU B N 1
ATOM 3047 C CA . GLU B 1 158 ? -23.676 -33.636 5.771 1.00 95.76 737 GLU B CA 1
ATOM 3048 C C . GLU B 1 158 ? -24.754 -32.739 6.367 1.00 98.95 737 GLU B C 1
ATOM 3049 O O . GLU B 1 158 ? -25.882 -33.176 6.595 1.00 99.07 737 GLU B O 1
ATOM 3055 N N . ASP B 1 159 ? -24.400 -31.482 6.616 1.00 99.31 738 ASP B N 1
ATOM 3056 C CA . ASP B 1 159 ? -25.319 -30.543 7.248 1.00 97.57 738 ASP B CA 1
ATOM 3057 C C . ASP B 1 159 ? -25.134 -29.103 6.773 1.00 87.53 738 ASP B C 1
ATOM 3058 O O . ASP B 1 159 ? -26.071 -28.494 6.258 1.00 86.07 738 ASP B O 1
ATOM 3063 N N . PHE B 1 160 ? -23.932 -28.560 6.948 1.00 82.59 739 PHE B N 1
ATOM 3064 C CA . PHE B 1 160 ? -23.714 -27.135 6.692 1.00 93.35 739 PHE B CA 1
ATOM 3065 C C . PHE B 1 160 ? -23.597 -26.751 5.211 1.00 89.61 739 PHE B C 1
ATOM 3066 O O . PHE B 1 160 ? -22.529 -26.842 4.607 1.00 85.38 739 PHE B O 1
ATOM 3074 N N . ILE B 1 161 ? -24.715 -26.326 4.629 1.00 84.81 740 ILE B N 1
ATOM 3075 C CA . ILE B 1 161 ? -24.693 -25.744 3.294 1.00 74.79 740 ILE B CA 1
ATOM 3076 C C . ILE B 1 161 ? -24.018 -24.383 3.402 1.00 74.71 740 ILE B C 1
ATOM 3077 O O . ILE B 1 161 ? -24.543 -23.469 4.034 1.00 88.29 740 ILE B O 1
ATOM 3082 N N . GLN B 1 162 ? -22.841 -24.258 2.803 1.00 64.34 741 GLN B N 1
ATOM 3083 C CA . GLN B 1 162 ? -22.040 -23.051 2.960 1.00 69.44 741 GLN B CA 1
ATOM 3084 C C . GLN B 1 162 ? -22.174 -22.135 1.749 1.00 72.12 741 GLN B C 1
ATOM 3085 O O . GLN B 1 162 ? -22.299 -22.602 0.618 1.00 72.20 741 GLN B O 1
ATOM 3091 N N . VAL B 1 163 ? -22.161 -20.829 1.997 1.00 76.73 742 VAL B N 1
ATOM 3092 C CA . VAL B 1 163 ? -22.258 -19.834 0.935 1.00 74.77 742 VAL B CA 1
ATOM 3093 C C . VAL B 1 163 ? -21.055 -18.895 0.972 1.00 76.18 742 VAL B C 1
ATOM 3094 O O . VAL B 1 163 ? -20.561 -18.555 2.046 1.00 85.66 742 VAL B O 1
ATOM 3098 N N . ILE B 1 164 ? -20.586 -18.479 -0.199 1.00 73.03 743 ILE B N 1
ATOM 3099 C CA . ILE B 1 164 ? -19.480 -17.532 -0.285 1.00 81.26 743 ILE B CA 1
ATOM 3100 C C . ILE B 1 164 ? -19.871 -16.332 -1.138 1.00 93.15 743 ILE B C 1
ATOM 3101 O O . ILE B 1 164 ? -20.101 -16.467 -2.340 1.00 95.13 743 ILE B O 1
ATOM 3106 N N . GLU B 1 165 ? -19.791 -15.150 -0.540 1.00 103.25 744 GLU B N 1
ATOM 3107 C CA . GLU B 1 165 ? -19.959 -13.908 -1.272 1.00 106.29 744 GLU B CA 1
ATOM 3108 C C . GLU B 1 165 ? -18.793 -13.826 -2.245 1.00 102.83 744 GLU B C 1
ATOM 3109 O O . GLU B 1 165 ? -17.758 -14.459 -2.035 1.00 102.09 744 GLU B O 1
ATOM 3115 N N . LYS B 1 166 ? -18.964 -13.067 -3.321 1.00 98.27 745 LYS B N 1
ATOM 3116 C CA . LYS B 1 166 ? -18.072 -13.144 -4.470 1.00 104.19 745 LYS B CA 1
ATOM 3117 C C . LYS B 1 166 ? -16.623 -12.835 -4.109 1.00 110.04 745 LYS B C 1
ATOM 3118 O O . LYS B 1 166 ? -15.706 -13.474 -4.625 1.00 110.80 745 LYS B O 1
ATOM 3124 N N . THR B 1 167 ? -16.440 -11.875 -3.210 1.00 112.84 746 THR B N 1
ATOM 3125 C CA . THR B 1 167 ? -15.109 -11.560 -2.738 1.00 114.56 746 THR B CA 1
ATOM 3126 C C . THR B 1 167 ? -14.714 -11.843 -1.296 1.00 112.46 746 THR B C 1
ATOM 3127 O O . THR B 1 167 ? -14.915 -11.030 -0.393 1.00 107.45 746 THR B O 1
ATOM 3131 N N . GLY B 1 168 ? -14.129 -13.018 -1.117 1.00 114.90 747 GLY B N 1
ATOM 3132 C CA . GLY B 1 168 ? -13.241 -13.354 -0.024 1.00 110.03 747 GLY B CA 1
ATOM 3133 C C . GLY B 1 168 ? -14.224 -13.158 1.099 1.00 106.95 747 GLY B C 1
ATOM 3134 O O . GLY B 1 168 ? -13.901 -13.277 2.281 1.00 100.70 747 GLY B O 1
ATOM 3135 N N . LYS B 1 169 ? -15.453 -12.856 0.697 1.00 105.43 748 LYS B N 1
ATOM 3136 C CA . LYS B 1 169 ? -16.556 -12.699 1.633 1.00 105.93 748 LYS B CA 1
ATOM 3137 C C . LYS B 1 169 ? -17.209 -14.058 1.854 1.00 104.21 748 LYS B C 1
ATOM 3138 O O . LYS B 1 169 ? -16.974 -14.986 1.081 1.00 104.13 748 LYS B O 1
ATOM 3144 N N . SER B 1 170 ? -18.023 -14.181 2.900 1.00 101.77 749 SER B N 1
ATOM 3145 C CA . SER B 1 170 ? -18.625 -15.469 3.235 1.00 97.91 749 SER B CA 1
ATOM 3146 C C . SER B 1 170 ? -19.738 -15.393 4.276 1.00 95.32 749 SER B C 1
ATOM 3147 O O . SER B 1 170 ? -19.794 -14.467 5.086 1.00 98.33 749 SER B O 1
ATOM 3150 N N . TYR B 1 171 ? -20.618 -16.388 4.231 1.00 92.20 750 TYR B N 1
ATOM 3151 C CA . TYR B 1 171 ? -21.656 -16.587 5.232 1.00 96.33 750 TYR B CA 1
ATOM 3152 C C . TYR B 1 171 ? -21.753 -18.082 5.502 1.00 89.84 750 TYR B C 1
ATOM 3153 O O . TYR B 1 171 ? -20.848 -18.836 5.147 1.00 81.06 750 TYR B O 1
ATOM 3162 N N . THR B 1 172 ? -22.847 -18.516 6.121 1.00 89.16 751 THR B N 1
ATOM 3163 C CA . THR B 1 172 ? -23.048 -19.939 6.380 1.00 86.01 751 THR B CA 1
ATOM 3164 C C . THR B 1 172 ? -24.514 -20.287 6.613 1.00 81.64 751 THR B C 1
ATOM 3165 O O . THR B 1 172 ? -25.383 -19.416 6.565 1.00 80.54 751 THR B O 1
ATOM 3169 N N . LEU B 1 173 ? -24.776 -21.566 6.874 1.00 80.95 752 LEU B N 1
ATOM 3170 C CA . LEU B 1 173 ? -26.138 -22.077 7.005 1.00 91.32 752 LEU B CA 1
ATOM 3171 C C . LEU B 1 173 ? -26.125 -23.499 7.561 1.00 90.07 752 LEU B C 1
ATOM 3172 O O . LEU B 1 173 ? -25.154 -24.230 7.377 1.00 93.32 752 LEU B O 1
ATOM 3177 N N . LYS B 1 174 ? -27.194 -23.880 8.257 1.00 84.75 753 LYS B N 1
ATOM 3178 C CA . LYS B 1 174 ? -27.309 -25.231 8.799 1.00 92.58 753 LYS B CA 1
ATOM 3179 C C . LYS B 1 174 ? -28.485 -26.047 8.250 1.00 101.72 753 LYS B C 1
ATOM 3180 O O . LYS B 1 174 ? -28.28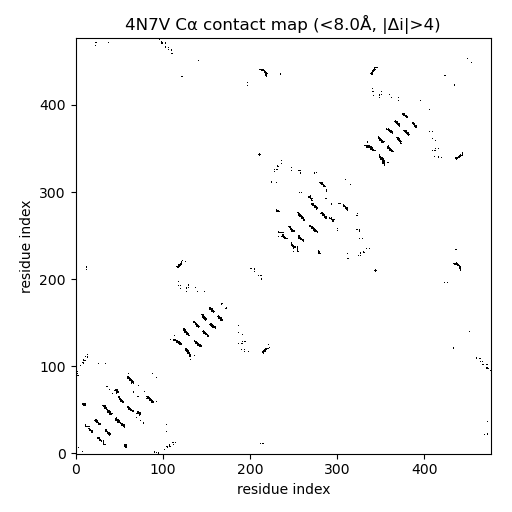2 -27.010 7.511 1.00 106.37 753 LYS B O 1
ATOM 3186 N N . SER B 1 175 ? -29.708 -25.671 8.618 1.00 106.58 754 SER B N 1
ATOM 3187 C CA . SER B 1 175 ? -30.885 -26.479 8.289 1.00 119.53 754 SER B CA 1
ATOM 3188 C C . SER B 1 175 ? -31.642 -26.001 7.046 1.00 131.10 754 SER B C 1
ATOM 3189 O O . SER B 1 175 ? -31.234 -25.047 6.383 1.00 128.19 754 SER B O 1
ATOM 3192 N N . GLU B 1 176 ? -32.753 -26.670 6.744 1.00 132.91 755 GLU B N 1
ATOM 3193 C CA . GLU B 1 176 ? -33.506 -26.413 5.520 1.00 137.24 755 GLU B CA 1
ATOM 3194 C C . GLU B 1 176 ? -34.954 -26.014 5.816 1.00 136.43 755 GLU B C 1
ATOM 3195 O O . GLU B 1 176 ? -35.891 -26.566 5.238 1.00 137.35 755 GLU B O 1
ATOM 3201 N N . SER B 1 177 ? -35.130 -25.053 6.720 1.00 135.17 756 SER B N 1
ATOM 3202 C CA . SER B 1 177 ? -36.454 -24.507 7.012 1.00 128.66 756 SER B CA 1
ATOM 3203 C C . SER B 1 177 ? -36.441 -22.980 7.062 1.00 122.86 756 SER B C 1
ATOM 3204 O O . SER B 1 177 ? -37.433 -22.331 6.725 1.00 116.83 756 SER B O 1
ATOM 3207 N N . GLU B 1 178 ? -35.312 -22.412 7.476 1.00 122.18 757 GLU B N 1
ATOM 3208 C CA . GLU B 1 178 ? -35.218 -20.972 7.709 1.00 119.38 757 GLU B CA 1
ATOM 3209 C C . GLU B 1 178 ? -34.404 -20.226 6.654 1.00 125.50 757 GLU B C 1
ATOM 3210 O O . GLU B 1 178 ? -34.961 -19.641 5.726 1.00 125.81 757 GLU B O 1
ATOM 3216 N N . VAL B 1 179 ? -33.082 -20.260 6.806 1.00 125.86 758 VAL B N 1
ATOM 3217 C CA . VAL B 1 179 ? -32.171 -19.427 6.018 1.00 126.14 758 VAL B CA 1
ATOM 3218 C C . VAL B 1 179 ? -32.198 -19.736 4.511 1.00 130.17 758 VAL B C 1
ATOM 3219 O O . VAL B 1 179 ? -31.573 -19.039 3.708 1.00 129.91 758 VAL B O 1
ATOM 3223 N N . ASN B 1 180 ? -32.939 -20.771 4.126 1.00 130.50 759 ASN B N 1
ATOM 3224 C CA . ASN B 1 180 ? -33.278 -20.969 2.719 1.00 133.52 759 ASN B CA 1
ATOM 3225 C C . ASN B 1 180 ? -34.213 -19.856 2.257 1.00 131.75 759 ASN B C 1
ATOM 3226 O O . ASN B 1 180 ? -34.445 -19.676 1.062 1.00 130.02 759 ASN B O 1
ATOM 3231 N N . SER B 1 181 ? -34.752 -19.120 3.226 1.00 128.52 760 SER B N 1
ATOM 3232 C CA . SER B 1 181 ? -35.502 -17.901 2.964 1.00 123.75 760 SER B CA 1
ATOM 3233 C C . SER B 1 181 ? -34.723 -16.689 3.468 1.00 124.42 760 SER B C 1
ATOM 3234 O O . SER B 1 181 ? -35.211 -15.928 4.305 1.00 130.34 760 SER B O 1
ATOM 3237 N N . LEU B 1 182 ? -33.503 -16.540 2.965 1.00 119.08 761 LEU B N 1
ATOM 3238 C CA . LEU B 1 182 ? -32.674 -15.374 3.235 1.00 121.48 761 LEU B CA 1
ATOM 3239 C C . LEU B 1 182 ? -31.894 -15.049 1.968 1.00 117.66 761 LEU B C 1
ATOM 3240 O O . LEU B 1 182 ? -31.677 -15.929 1.136 1.00 121.79 761 LEU B O 1
ATOM 3245 N N . LYS B 1 183 ? -31.489 -13.791 1.802 1.00 109.71 762 LYS B N 1
ATOM 3246 C CA . LYS B 1 183 ? -30.663 -13.398 0.656 1.00 109.69 762 LYS B CA 1
ATOM 3247 C C . LYS B 1 183 ? -31.286 -13.790 -0.686 1.00 112.38 762 LYS B C 1
ATOM 3248 O O . LYS B 1 183 ? -30.607 -14.327 -1.562 1.00 117.41 762 LYS B O 1
ATOM 3254 N N . GLU B 1 184 ? -32.582 -13.536 -0.830 1.00 106.07 763 GLU B N 1
ATOM 3255 C CA . GLU B 1 184 ? -33.372 -14.076 -1.930 1.00 105.83 763 GLU B CA 1
ATOM 3256 C C . GLU B 1 184 ? -32.739 -13.743 -3.275 1.00 103.79 763 GLU B C 1
ATOM 3257 O O . GLU B 1 184 ? -32.691 -14.593 -4.163 1.00 97.38 763 GLU B O 1
ATOM 3263 N N . GLU B 1 185 ? -32.235 -12.523 -3.427 1.00 104.52 764 GLU B N 1
ATOM 3264 C CA . GLU B 1 185 ? -31.399 -12.222 -4.583 1.00 107.36 764 GLU B CA 1
ATOM 3265 C C . GLU B 1 185 ? -30.219 -13.191 -4.693 1.00 103.41 764 GLU B C 1
ATOM 3266 O O . GLU B 1 185 ? -29.502 -13.196 -5.692 1.00 100.90 764 GLU B O 1
ATOM 3272 N N . ILE B 1 186 ? -30.023 -14.006 -3.660 1.00 103.11 765 ILE B N 1
ATOM 3273 C CA . ILE B 1 186 ? -28.992 -15.039 -3.675 1.00 100.27 765 ILE B CA 1
ATOM 3274 C C . ILE B 1 186 ? -29.642 -16.417 -3.513 1.00 93.34 765 ILE B C 1
ATOM 3275 O O . ILE B 1 186 ? -29.019 -17.448 -3.770 1.00 92.97 765 ILE B O 1
ATOM 3280 N N . LYS B 1 187 ? -30.912 -16.420 -3.110 1.00 94.34 766 LYS B N 1
ATOM 3281 C CA . LYS B 1 187 ? -31.699 -17.648 -2.999 1.00 92.97 766 LYS B CA 1
ATOM 3282 C C . LYS B 1 187 ? -31.688 -18.435 -4.310 1.00 89.44 766 LYS B C 1
ATOM 3283 O O . LYS B 1 187 ? -31.773 -19.664 -4.314 1.00 84.87 766 LYS B O 1
ATOM 3289 N N . MET B 1 188 ? -31.557 -17.714 -5.419 1.00 91.39 767 MET B N 1
ATOM 3290 C CA . MET B 1 188 ? -31.554 -18.309 -6.752 1.00 84.02 767 MET B CA 1
ATOM 3291 C C . MET B 1 188 ? -30.342 -19.205 -7.009 1.00 85.38 767 MET B C 1
ATOM 3292 O O . MET B 1 188 ? -30.197 -19.749 -8.100 1.00 83.42 767 MET B O 1
ATOM 3297 N N . TYR B 1 189 ? -29.468 -19.343 -6.016 1.00 86.22 768 TYR B N 1
ATOM 3298 C CA . TYR B 1 189 ? -28.272 -20.169 -6.155 1.00 76.40 768 TYR B CA 1
ATOM 3299 C C . TYR B 1 189 ? -28.467 -21.535 -5.506 1.00 75.78 768 TYR B C 1
ATOM 3300 O O . TYR B 1 189 ? -28.146 -22.561 -6.104 1.00 70.06 768 TYR B O 1
ATOM 3309 N N . MET B 1 190 ? -28.985 -21.538 -4.280 1.00 78.98 769 MET B N 1
ATOM 3310 C CA . MET B 1 190 ? -29.353 -22.775 -3.598 1.00 76.37 769 MET B CA 1
ATOM 3311 C C . MET B 1 190 ? -30.366 -23.532 -4.446 1.00 82.58 769 MET B C 1
ATOM 3312 O O . MET B 1 190 ? -30.257 -24.742 -4.632 1.00 83.05 769 MET B O 1
ATOM 3317 N N . ASP B 1 191 ? -31.346 -22.801 -4.969 1.00 84.73 770 ASP B N 1
ATOM 3318 C CA . ASP B 1 191 ? -32.333 -23.374 -5.876 1.00 81.56 770 ASP B CA 1
ATOM 3319 C C . ASP B 1 191 ? -31.675 -23.863 -7.163 1.00 79.98 770 ASP B C 1
ATOM 3320 O O . ASP B 1 191 ? -32.106 -24.853 -7.753 1.00 81.31 770 ASP B O 1
ATOM 3325 N N . HIS B 1 192 ? -30.625 -23.168 -7.590 1.00 80.03 771 HIS B N 1
ATOM 3326 C CA . HIS B 1 192 ? -29.886 -23.548 -8.789 1.00 75.46 771 HIS B CA 1
ATOM 3327 C C . HIS B 1 192 ? -28.963 -24.728 -8.512 1.00 74.87 771 HIS B C 1
ATOM 3328 O O . HIS B 1 192 ? -28.858 -25.650 -9.321 1.00 72.63 771 HIS B O 1
ATOM 3335 N N . ALA B 1 193 ? -28.292 -24.691 -7.365 1.00 73.91 772 ALA B N 1
ATOM 3336 C CA . ALA B 1 193 ? -27.372 -25.755 -6.982 1.00 66.02 772 ALA B CA 1
ATOM 3337 C C . ALA B 1 193 ? -28.112 -27.059 -6.706 1.00 68.22 772 ALA B C 1
ATOM 3338 O O . ALA B 1 193 ? -27.622 -28.139 -7.035 1.00 70.90 772 ALA B O 1
ATOM 3340 N N . ASN B 1 194 ? -29.292 -26.954 -6.103 1.00 72.55 773 ASN B N 1
ATOM 3341 C CA . ASN B 1 194 ? -30.105 -28.127 -5.804 1.00 71.94 773 ASN B CA 1
ATOM 3342 C C . ASN B 1 194 ? -30.584 -28.795 -7.089 1.00 62.82 773 ASN B C 1
ATOM 3343 O O . ASN B 1 194 ? -30.830 -30.002 -7.123 1.00 53.83 773 ASN B O 1
ATOM 3348 N N . GLU B 1 195 ? -30.716 -27.995 -8.143 1.00 63.59 774 GLU B N 1
ATOM 3349 C CA . GLU B 1 195 ? -31.054 -28.506 -9.465 1.00 65.57 774 GLU B CA 1
ATOM 3350 C C . GLU B 1 195 ? -29.879 -29.306 -10.016 1.00 59.54 774 GLU B C 1
ATOM 3351 O O . GLU B 1 195 ? -30.039 -30.454 -10.432 1.00 49.75 774 GLU B O 1
ATOM 3357 N N . GLY B 1 196 ? -28.699 -28.693 -10.006 1.00 62.93 775 GLY B N 1
ATOM 3358 C CA . GLY B 1 196 ? -27.484 -29.354 -10.448 1.00 55.69 775 GLY B CA 1
ATOM 3359 C C . GLY B 1 196 ? -27.137 -30.554 -9.588 1.00 55.65 775 GLY B C 1
ATOM 3360 O O . GLY B 1 196 ? -26.596 -31.544 -10.080 1.00 57.76 775 GLY B O 1
ATOM 3361 N N . HIS B 1 197 ? -27.448 -30.465 -8.298 1.00 51.40 776 HIS B N 1
ATOM 3362 C CA . HIS B 1 197 ? -27.251 -31.583 -7.388 1.00 49.03 776 HIS B CA 1
ATOM 3363 C C . HIS B 1 197 ? -28.183 -32.722 -7.777 1.00 48.24 776 HIS B C 1
ATOM 3364 O O . HIS B 1 197 ? -27.818 -33.892 -7.697 1.00 52.06 776 HIS B O 1
ATOM 3371 N N . ARG B 1 198 ? -29.390 -32.367 -8.203 1.00 52.56 777 ARG B N 1
ATOM 3372 C CA . ARG B 1 198 ? -30.379 -33.356 -8.610 1.00 49.74 777 ARG B CA 1
ATOM 3373 C C . ARG B 1 198 ? -29.965 -34.023 -9.918 1.00 44.93 777 ARG B C 1
ATOM 3374 O O . ARG B 1 198 ? -30.156 -35.225 -10.104 1.00 42.50 777 ARG B O 1
ATOM 3382 N N . ILE B 1 199 ? -29.395 -33.229 -10.819 1.00 47.78 778 ILE B N 1
ATOM 3383 C CA . ILE B 1 199 ? -28.951 -33.725 -12.116 1.00 45.13 778 ILE B CA 1
ATOM 3384 C C . ILE B 1 199 ? -27.720 -34.615 -11.975 1.00 39.65 778 ILE B C 1
ATOM 3385 O O . ILE B 1 199 ? -27.656 -35.699 -12.556 1.00 35.59 778 ILE B O 1
ATOM 3390 N N . CYS B 1 200 ? -26.749 -34.156 -11.194 1.00 36.36 779 CYS B N 1
ATOM 3391 C CA . CYS B 1 200 ? -25.517 -34.909 -10.990 1.00 33.18 779 CYS B CA 1
ATOM 3392 C C . CYS B 1 200 ? -25.753 -36.197 -10.203 1.00 33.44 779 CYS B C 1
ATOM 3393 O O . CYS B 1 200 ? -24.973 -37.142 -10.305 1.00 33.86 779 CYS B O 1
ATOM 3396 N N . LEU B 1 201 ? -26.829 -36.233 -9.423 1.00 31.38 780 LEU B N 1
ATOM 3397 C CA . LEU B 1 201 ? -27.201 -37.445 -8.701 1.00 33.13 780 LEU B CA 1
ATOM 3398 C C . LEU B 1 201 ? -27.920 -38.417 -9.628 1.00 35.29 780 LEU B C 1
ATOM 3399 O O . LEU B 1 201 ? -27.748 -39.634 -9.530 1.00 30.57 780 LEU B O 1
ATOM 3404 N N . ALA B 1 202 ? -28.731 -37.867 -10.527 1.00 36.66 781 ALA B N 1
ATOM 3405 C CA . ALA B 1 202 ? -29.463 -38.672 -11.497 1.00 31.62 781 ALA B CA 1
ATOM 3406 C C . ALA B 1 202 ? -28.505 -39.314 -12.492 1.00 30.96 781 ALA B C 1
ATOM 3407 O O . ALA B 1 202 ? -28.669 -40.476 -12.869 1.00 27.77 781 ALA B O 1
ATOM 3409 N N . LEU B 1 203 ? -27.503 -38.547 -12.910 1.00 29.42 782 LEU B N 1
ATOM 3410 C CA . LEU B 1 203 ? -26.515 -39.032 -13.863 1.00 26.63 782 LEU B CA 1
ATOM 3411 C C . LEU B 1 203 ? -25.604 -40.092 -13.255 1.00 26.12 782 LEU B C 1
ATOM 3412 O O . LEU B 1 203 ? -25.201 -41.029 -13.939 1.00 24.89 782 LEU B O 1
ATOM 3417 N N . GLU B 1 204 ? -25.283 -39.951 -11.972 1.00 22.44 783 GLU B N 1
ATOM 3418 C CA . GLU B 1 204 ? -24.511 -40.981 -11.287 1.00 23.57 783 GLU B CA 1
ATOM 3419 C C . GLU B 1 204 ? -25.312 -42.274 -11.228 1.00 30.17 783 GLU B C 1
ATOM 3420 O O . GLU B 1 204 ? -24.787 -43.355 -11.482 1.00 28.52 783 GLU B O 1
ATOM 3426 N N . SER B 1 205 ? -26.593 -42.149 -10.905 1.00 31.92 784 SER B N 1
ATOM 3427 C CA . SER B 1 205 ? -27.472 -43.305 -10.788 1.00 27.02 784 SER B CA 1
ATOM 3428 C C . SER B 1 205 ? -27.581 -44.118 -12.083 1.00 27.05 784 SER B C 1
ATOM 3429 O O . SER B 1 205 ? -27.354 -45.330 -12.086 1.00 29.33 784 SER B O 1
ATOM 3432 N N . ILE B 1 206 ? -27.925 -43.448 -13.179 1.00 26.97 785 ILE B N 1
ATOM 3433 C CA . ILE B 1 206 ? -28.164 -44.136 -14.445 1.00 28.53 785 ILE B CA 1
ATOM 3434 C C . ILE B 1 206 ? -26.886 -44.655 -15.101 1.00 27.29 785 ILE B C 1
ATOM 3435 O O . ILE B 1 206 ? -26.912 -45.667 -15.801 1.00 30.85 785 ILE B O 1
ATOM 3440 N N . ILE B 1 207 ? -25.773 -43.965 -14.876 1.00 25.78 786 ILE B N 1
ATOM 3441 C CA . ILE B 1 207 ? -24.501 -44.385 -15.450 1.00 25.22 786 ILE B CA 1
ATOM 3442 C C . ILE B 1 207 ? -23.916 -45.541 -14.640 1.00 24.79 786 ILE B C 1
ATOM 3443 O O . ILE B 1 207 ? -23.293 -46.449 -15.191 1.00 31.28 786 ILE B O 1
ATOM 3448 N N . SER B 1 208 ? -24.142 -45.520 -13.331 1.00 21.75 787 SER B N 1
ATOM 3449 C CA . SER B 1 208 ? -23.669 -46.598 -12.469 1.00 25.96 787 SER B CA 1
ATOM 3450 C C . SER B 1 208 ? -24.337 -47.924 -12.800 1.00 32.18 787 SER B C 1
ATOM 3451 O O . SER B 1 208 ? -23.729 -48.986 -12.661 1.00 32.03 787 SER B O 1
ATOM 3454 N N . GLU B 1 209 ? -25.591 -47.859 -13.232 1.00 29.99 788 GLU B N 1
ATOM 3455 C CA . GLU B 1 209 ? -26.328 -49.064 -13.582 1.00 31.50 788 GLU B CA 1
ATOM 3456 C C . GLU B 1 209 ? -25.816 -49.689 -14.878 1.00 31.87 788 GLU B C 1
ATOM 3457 O O . GLU B 1 209 ? -25.718 -50.913 -14.984 1.00 35.09 788 GLU B O 1
ATOM 3463 N N . GLU B 1 210 ? -25.484 -48.855 -15.860 1.00 27.13 789 GLU B N 1
ATOM 3464 C CA . GLU B 1 210 ? -24.894 -49.355 -17.100 1.00 27.57 789 GLU B CA 1
ATOM 3465 C C . GLU B 1 210 ? -23.506 -49.930 -16.844 1.00 30.05 789 GLU B C 1
ATOM 3466 O O . GLU B 1 210 ? -23.080 -50.872 -17.512 1.00 30.07 789 GLU B O 1
ATOM 3472 N N . GLU B 1 211 ? -22.805 -49.353 -15.873 1.00 31.82 790 GLU B N 1
ATOM 3473 C CA . GLU B 1 211 ? -21.481 -49.833 -15.496 1.00 29.07 790 GLU B CA 1
ATOM 3474 C C . GLU B 1 211 ? -21.591 -51.175 -14.793 1.00 31.04 790 GLU B C 1
ATOM 3475 O O . GLU B 1 211 ? -20.674 -51.995 -14.840 1.00 35.96 790 GLU B O 1
ATOM 3481 N N . ARG B 1 212 ? -22.729 -51.388 -14.143 1.00 37.72 791 ARG B N 1
ATOM 3482 C CA . ARG B 1 212 ? -22.967 -52.606 -13.383 1.00 39.59 791 ARG B CA 1
ATOM 3483 C C . ARG B 1 212 ? -23.300 -53.775 -14.303 1.00 37.47 791 ARG B C 1
ATOM 3484 O O . ARG B 1 212 ? -23.020 -54.930 -13.981 1.00 41.94 791 ARG B O 1
ATOM 3492 N N . LYS B 1 213 ? -23.901 -53.467 -15.448 1.00 41.41 792 LYS B N 1
ATOM 3493 C CA . LYS B 1 213 ? -24.288 -54.496 -16.406 1.00 42.35 792 LYS B CA 1
ATOM 3494 C C . LYS B 1 213 ? -23.093 -55.128 -17.112 1.00 38.97 792 LYS B C 1
ATOM 3495 O O . LYS B 1 213 ? -23.078 -56.334 -17.359 1.00 42.39 792 LYS B O 1
ATOM 3501 N N . THR B 1 214 ? -22.092 -54.315 -17.436 1.00 44.41 793 THR B N 1
ATOM 3502 C CA . THR B 1 214 ? -21.011 -54.771 -18.307 1.00 47.82 793 THR B CA 1
ATOM 3503 C C . THR B 1 214 ? -19.648 -54.951 -17.631 1.00 50.02 793 THR B C 1
ATOM 3504 O O . THR B 1 214 ? -19.530 -54.899 -16.404 1.00 49.34 793 THR B O 1
ATOM 3508 N N . ARG B 1 215 ? -18.625 -55.151 -18.458 1.00 51.02 794 ARG B N 1
ATOM 3509 C CA . ARG B 1 215 ? -17.316 -55.616 -18.006 1.00 54.77 794 ARG B CA 1
ATOM 3510 C C . ARG B 1 215 ? -16.228 -54.538 -17.980 1.00 52.90 794 ARG B C 1
ATOM 3511 O O . ARG B 1 215 ? -15.365 -54.545 -17.101 1.00 55.68 794 ARG B O 1
ATOM 3519 N N . SER B 1 216 ? -16.277 -53.607 -18.930 1.00 41.07 795 SER B N 1
ATOM 3520 C CA . SER B 1 216 ? -15.119 -52.760 -19.236 1.00 39.64 795 SER B CA 1
ATOM 3521 C C . SER B 1 216 ? -14.716 -51.728 -18.174 1.00 30.67 795 SER B C 1
ATOM 3522 O O . SER B 1 216 ? -15.167 -51.774 -17.028 1.00 26.36 795 SER B O 1
ATOM 3525 N N . ALA B 1 217 ? -13.853 -50.804 -18.594 1.00 27.60 796 ALA B N 1
ATOM 3526 C CA . ALA B 1 217 ? -13.239 -49.788 -17.736 1.00 19.74 796 ALA B CA 1
ATOM 3527 C C . ALA B 1 217 ? -14.248 -48.950 -16.941 1.00 18.27 796 ALA B C 1
ATOM 3528 O O . ALA B 1 217 ? -15.408 -48.839 -17.337 1.00 19.10 796 ALA B O 1
ATOM 3530 N N . PRO B 1 218 ? -13.808 -48.374 -15.803 1.00 17.17 797 PRO B N 1
ATOM 3531 C CA . PRO B 1 218 ? -14.667 -47.557 -14.937 1.00 18.03 797 PRO B CA 1
ATOM 3532 C C . PRO B 1 218 ? -15.375 -46.433 -15.677 1.00 16.08 797 PRO B C 1
ATOM 3533 O O . PRO B 1 218 ? -14.800 -45.837 -16.588 1.00 14.22 797 PRO B O 1
ATOM 3537 N N . PHE B 1 219 ? -16.611 -46.154 -15.277 1.00 20.25 798 PHE B N 1
ATOM 3538 C CA . PHE B 1 219 ? -17.395 -45.084 -15.882 1.00 17.93 798 PHE B CA 1
ATOM 3539 C C . PHE B 1 219 ? -17.226 -43.772 -15.127 1.00 12.19 798 PHE B C 1
ATOM 3540 O O . PHE B 1 219 ? -17.862 -42.774 -15.454 1.00 13.91 798 PHE B O 1
ATOM 3548 N N . PHE B 1 220 ? -16.361 -43.784 -14.119 1.00 14.18 799 PHE B N 1
ATOM 3549 C CA . PHE B 1 220 ? -16.108 -42.605 -13.302 1.00 15.81 799 PHE B CA 1
ATOM 3550 C C . PHE B 1 220 ? -14.606 -42.380 -13.132 1.00 16.13 799 PHE B C 1
ATOM 3551 O O . PHE B 1 220 ? -13.836 -43.339 -13.085 1.00 24.74 799 PHE B O 1
ATOM 3559 N N . PRO B 1 221 ? -14.182 -41.108 -13.039 1.00 12.23 800 PRO B N 1
ATOM 3560 C CA . PRO B 1 221 ? -15.026 -39.908 -13.059 1.00 16.30 800 PRO B CA 1
ATOM 3561 C C . PRO B 1 221 ? -15.394 -39.456 -14.468 1.00 14.19 800 PRO B C 1
ATOM 3562 O O . PRO B 1 221 ? -14.790 -39.903 -15.443 1.00 13.73 800 PRO B O 1
ATOM 3566 N N . ILE B 1 222 ? -16.374 -38.561 -14.559 1.00 15.83 801 ILE B N 1
ATOM 3567 C CA . ILE B 1 222 ? -16.784 -37.989 -15.837 1.00 17.47 801 ILE B CA 1
ATOM 3568 C C . ILE B 1 222 ? -16.739 -36.469 -15.809 1.00 16.56 801 ILE B C 1
ATOM 3569 O O . ILE B 1 222 ? -16.828 -35.854 -14.750 1.00 18.37 801 ILE B O 1
ATOM 3574 N N . ILE B 1 223 ? -16.596 -35.868 -16.983 1.00 16.18 802 ILE B N 1
ATOM 3575 C CA . ILE B 1 223 ? -16.636 -34.419 -17.108 1.00 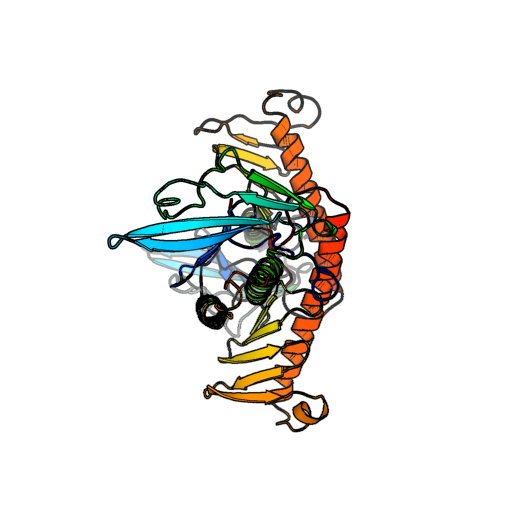15.87 802 ILE B CA 1
ATOM 3576 C C . ILE B 1 223 ? -17.703 -34.036 -18.125 1.00 14.57 802 ILE B C 1
ATOM 3577 O O . ILE B 1 223 ? -17.557 -34.309 -19.313 1.00 12.12 802 ILE B O 1
ATOM 3582 N N . ILE B 1 224 ? -18.778 -33.414 -17.651 1.00 23.80 803 ILE B N 1
ATOM 3583 C CA . ILE B 1 224 ? -19.892 -33.014 -18.509 1.00 20.41 803 ILE B CA 1
ATOM 3584 C C . ILE B 1 224 ? -19.795 -31.547 -18.932 1.00 20.39 803 ILE B C 1
ATOM 3585 O O . ILE B 1 224 ? -19.631 -30.657 -18.096 1.00 22.28 803 ILE B O 1
ATOM 3590 N N . GLY B 1 225 ? -19.898 -31.302 -20.235 1.00 18.77 804 GLY B N 1
ATOM 3591 C CA . GLY B 1 225 ? -19.931 -29.947 -20.760 1.00 29.86 804 GLY B CA 1
ATOM 3592 C C . GLY B 1 225 ? -18.576 -29.275 -20.875 1.00 25.95 804 GLY B C 1
ATOM 3593 O O . GLY B 1 225 ? -17.542 -29.878 -20.588 1.00 24.23 804 GLY B O 1
ATOM 3594 N N . ARG B 1 226 ? -18.588 -28.012 -21.291 1.00 34.71 805 ARG B N 1
ATOM 3595 C CA . ARG B 1 226 ? -17.356 -27.263 -21.511 1.00 36.04 805 ARG B CA 1
ATOM 3596 C C . ARG B 1 226 ? -17.326 -25.966 -20.704 1.00 41.03 805 ARG B C 1
ATOM 3597 O O . ARG B 1 226 ? -18.361 -25.478 -20.250 1.00 42.83 805 ARG B O 1
ATOM 3605 N N . LYS B 1 227 ? -16.129 -25.413 -20.540 1.00 44.62 806 LYS B N 1
ATOM 3606 C CA . LYS B 1 227 ? -15.938 -24.168 -19.803 1.00 46.05 806 LYS B CA 1
ATOM 3607 C C . LYS B 1 227 ? -16.479 -22.980 -20.593 1.00 51.46 806 LYS B C 1
ATOM 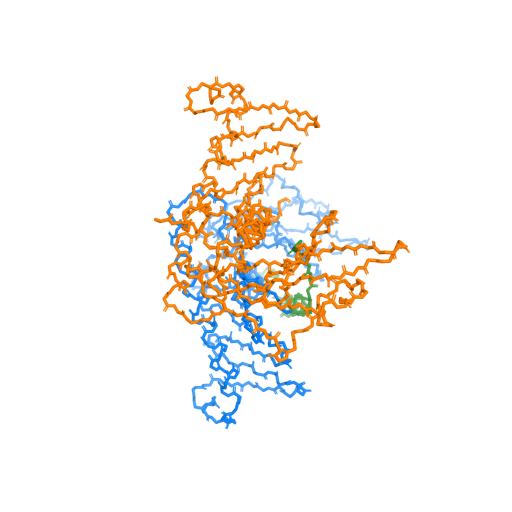3608 O O . LYS B 1 227 ? -16.169 -22.826 -21.775 1.00 48.10 806 LYS B O 1
ATOM 3614 N N . PRO B 1 228 ? -17.296 -22.135 -19.940 1.00 59.40 807 PRO B N 1
ATOM 3615 C CA . PRO B 1 228 ? -17.890 -20.962 -20.585 1.00 54.30 807 PRO B CA 1
ATOM 3616 C C . PRO B 1 228 ? -17.048 -19.708 -20.383 1.00 48.61 807 PRO B C 1
ATOM 3617 O O . PRO B 1 228 ? -16.146 -19.470 -21.185 1.00 54.79 807 PRO B O 1
ATOM 3621 N N . GLU C 2 15 ? -6.497 -31.801 -11.913 1.00 92.58 15 GLU C N 1
ATOM 3622 C CA . GLU C 2 15 ? -6.912 -33.159 -12.244 1.00 89.90 15 GLU C CA 1
ATOM 3623 C C . GLU C 2 15 ? -7.332 -33.269 -13.706 1.00 97.29 15 GLU C C 1
ATOM 3624 O O . GLU C 2 15 ? -7.829 -34.308 -14.144 1.00 94.61 15 GLU C O 1
ATOM 3630 N N . ASP C 2 16 ? -7.121 -32.193 -14.459 1.00 109.18 16 ASP C N 1
ATOM 3631 C CA . ASP C 2 16 ? -7.491 -32.159 -15.870 1.00 114.69 16 ASP C CA 1
ATOM 3632 C C . ASP C 2 16 ? -6.299 -31.835 -16.769 1.00 110.96 16 ASP C C 1
ATOM 3633 O O . ASP C 2 16 ? -5.346 -31.179 -16.343 1.00 108.95 16 ASP C O 1
ATOM 3638 N N . GLU C 2 17 ? -6.357 -32.305 -18.012 1.00 102.65 17 GLU C N 1
ATOM 3639 C CA . GLU C 2 17 ? -5.281 -32.073 -18.970 1.00 102.45 17 GLU C CA 1
ATOM 3640 C C . GLU C 2 17 ? -5.777 -31.346 -20.214 1.00 97.50 17 GLU C C 1
ATOM 3641 O O . GLU C 2 17 ? -6.977 -31.131 -20.386 1.00 94.86 17 GLU C O 1
ATOM 3647 N N . GLU C 2 18 ? -4.844 -30.967 -21.081 1.00 95.34 18 GLU C N 1
ATOM 3648 C CA . GLU C 2 18 ? -5.193 -30.255 -22.300 1.00 82.64 18 GLU C CA 1
ATOM 3649 C C . GLU C 2 18 ? -5.085 -31.153 -23.527 1.00 72.17 18 GLU C C 1
ATOM 3650 O O . GLU C 2 18 ? -5.300 -32.364 -23.454 1.00 72.27 18 GLU C O 1
ATOM 3656 N N . TYR C 2 19 ? -4.746 -30.536 -24.653 1.00 60.00 19 TYR C N 1
ATOM 3657 C CA . TYR C 2 19 ? -4.592 -31.236 -25.921 1.00 51.78 19 TYR C CA 1
ATOM 3658 C C . TYR C 2 19 ? -3.453 -32.253 -25.876 1.00 43.13 19 TYR C C 1
ATOM 3659 O O . TYR C 2 19 ? -2.318 -31.908 -25.545 1.00 48.58 19 TYR C O 1
ATOM 3668 N N . ASP C 2 20 ? -3.760 -33.506 -26.201 1.00 32.66 20 ASP C N 1
ATOM 3669 C CA . ASP C 2 20 ? -2.717 -34.505 -26.427 1.00 32.01 20 ASP C CA 1
ATOM 3670 C C . ASP C 2 20 ? -2.462 -34.672 -27.927 1.00 28.08 20 ASP C C 1
ATOM 3671 O O . ASP C 2 20 ? -2.873 -33.829 -28.724 1.00 35.77 20 ASP C O 1
ATOM 3676 N N . GLU C 2 21 ? -1.786 -35.750 -28.314 1.00 28.21 21 GLU C N 1
ATOM 3677 C CA . GLU C 2 21 ? -1.513 -35.991 -29.729 1.00 31.71 21 GLU C CA 1
ATOM 3678 C C . GLU C 2 21 ? -2.796 -36.246 -30.513 1.00 30.64 21 GLU C C 1
ATOM 3679 O O . GLU C 2 21 ? -2.938 -35.794 -31.649 1.00 34.20 21 GLU C O 1
ATOM 3685 N N . GLU C 2 22 ? -3.722 -36.977 -29.899 1.00 30.96 22 GLU C N 1
ATOM 3686 C CA . GLU C 2 22 ? -4.980 -37.338 -30.542 1.00 28.87 22 GLU C CA 1
ATOM 3687 C C . GLU C 2 22 ? -5.754 -36.079 -30.911 1.00 30.71 22 GLU C C 1
ATOM 3688 O O . GLU C 2 22 ? -6.387 -36.007 -31.966 1.00 28.29 22 GLU C O 1
ATOM 3694 N N . ASP C 2 23 ? -5.688 -35.086 -30.033 1.00 24.57 23 ASP C N 1
ATOM 3695 C CA . ASP C 2 23 ? -6.389 -33.827 -30.243 1.00 24.67 23 ASP C CA 1
ATOM 3696 C C . ASP C 2 23 ? -5.785 -33.001 -31.379 1.00 28.05 23 ASP C C 1
ATOM 3697 O O . ASP C 2 23 ? -6.503 -32.550 -32.270 1.00 30.53 23 ASP C O 1
ATOM 3702 N N . TYR C 2 24 ? -4.469 -32.810 -31.347 1.00 28.52 24 TYR C N 1
ATOM 3703 C CA . TYR C 2 24 ? -3.784 -32.015 -32.364 1.00 29.47 24 TYR C CA 1
ATOM 3704 C C . TYR C 2 24 ? -3.882 -32.642 -33.751 1.00 24.45 24 TYR C C 1
ATOM 3705 O O . TYR C 2 24 ? -3.985 -31.937 -34.754 1.00 19.55 24 TYR C O 1
ATOM 3714 N N . GLU C 2 25 ? -3.840 -33.970 -33.801 1.00 24.57 25 GLU C N 1
ATOM 3715 C CA . GLU C 2 25 ? -3.954 -34.696 -35.060 1.00 31.27 25 GLU C CA 1
ATOM 3716 C C . GLU C 2 25 ? -5.350 -34.521 -35.650 1.00 30.31 25 GLU C C 1
ATOM 3717 O O . GLU C 2 25 ? -5.516 -34.386 -36.864 1.00 28.96 25 GLU C O 1
ATOM 3723 N N . ARG C 2 26 ? -6.349 -34.525 -34.774 1.00 24.86 26 ARG C N 1
ATOM 3724 C CA . ARG C 2 26 ? -7.735 -34.362 -35.186 1.00 23.38 26 ARG C CA 1
ATOM 3725 C C . ARG C 2 26 ? -7.992 -32.944 -35.686 1.00 21.35 26 ARG C C 1
ATOM 3726 O O . ARG C 2 26 ? -8.707 -32.742 -36.668 1.00 18.59 26 ARG C O 1
ATOM 3734 N N . GLU C 2 27 ? -7.402 -31.968 -35.004 1.00 20.48 27 GLU C N 1
ATOM 3735 C CA . GLU C 2 27 ? -7.571 -30.566 -35.367 1.00 19.16 27 GLU C CA 1
ATOM 3736 C C . GLU C 2 27 ? -6.923 -30.278 -36.715 1.00 20.81 27 GLU C C 1
ATOM 3737 O O . GLU C 2 27 ? -7.366 -29.399 -37.452 1.00 25.13 27 GLU C O 1
ATOM 3743 N N . LYS C 2 28 ? -5.874 -31.031 -37.028 1.00 29.53 28 LYS C N 1
ATOM 3744 C CA . LYS C 2 28 ? -5.136 -30.853 -38.271 1.00 26.71 28 LYS C CA 1
ATOM 3745 C C . LYS C 2 28 ? -5.877 -31.501 -39.438 1.00 25.80 28 LYS C C 1
ATOM 3746 O O . LYS C 2 28 ? -5.907 -30.955 -40.542 1.00 24.58 28 LYS C O 1
ATOM 3752 N N . GLU C 2 29 ? -6.475 -32.663 -39.186 1.00 26.45 29 GLU C N 1
ATOM 3753 C CA . GLU C 2 29 ? -7.280 -33.349 -40.191 1.00 22.68 29 GLU C CA 1
ATOM 3754 C C . GLU C 2 29 ? -8.487 -32.493 -40.569 1.00 29.91 29 GLU C C 1
ATOM 3755 O O . GLU C 2 29 ? -8.943 -32.513 -41.712 1.00 32.49 29 GLU C O 1
ATOM 3761 N N . LEU C 2 30 ? -8.994 -31.737 -39.599 1.00 27.09 30 LEU C N 1
ATOM 3762 C CA . LEU C 2 30 ? -10.112 -30.833 -39.832 1.00 22.74 30 LEU C CA 1
ATOM 3763 C C . LEU C 2 30 ? -9.673 -29.712 -40.765 1.00 26.86 30 LEU C C 1
ATOM 3764 O O . LEU C 2 30 ? -10.381 -29.374 -41.714 1.00 29.01 30 LEU C O 1
ATOM 3769 N N . GLN C 2 31 ? -8.505 -29.139 -40.481 1.00 26.89 31 GLN C N 1
ATOM 3770 C CA . GLN C 2 31 ? -7.945 -28.063 -41.292 1.00 25.80 31 GLN C CA 1
ATOM 3771 C C . GLN C 2 31 ? -7.775 -28.492 -42.743 1.00 20.16 31 GLN C C 1
ATOM 3772 O O . GLN C 2 31 ? -8.114 -27.751 -43.661 1.00 29.15 31 GLN C O 1
ATOM 3778 N N . GLN C 2 32 ? -7.249 -29.693 -42.946 1.00 22.34 32 GLN C N 1
ATOM 3779 C CA . GLN C 2 32 ? -7.089 -30.228 -44.292 1.00 30.30 32 GLN C CA 1
ATOM 3780 C C . GLN C 2 32 ? -8.441 -30.434 -44.969 1.00 37.69 32 GLN C C 1
ATOM 3781 O O . GLN C 2 32 ? -8.594 -30.180 -46.165 1.00 36.41 32 GLN C O 1
ATOM 3787 N N . LEU C 2 33 ? -9.415 -30.895 -44.193 1.00 36.02 33 LEU C N 1
ATOM 3788 C CA . LEU C 2 33 ? -10.751 -31.174 -44.704 1.00 29.89 33 LEU C CA 1
ATOM 3789 C C . LEU C 2 33 ? -11.476 -29.902 -45.130 1.00 29.63 33 LEU C C 1
ATOM 3790 O O . LEU C 2 33 ? -12.142 -29.872 -46.167 1.00 26.62 33 LEU C O 1
ATOM 3795 N N . LEU C 2 34 ? -11.336 -28.850 -44.331 1.00 26.62 34 LEU C N 1
ATOM 3796 C CA . LEU C 2 34 ? -11.975 -27.575 -44.632 1.00 26.41 34 LEU C CA 1
ATOM 3797 C C . LEU C 2 34 ? -11.298 -26.878 -45.805 1.00 36.14 34 LEU C C 1
ATOM 3798 O O . LEU C 2 34 ? -11.897 -26.026 -46.459 1.00 36.29 34 LEU C O 1
ATOM 3803 N N . THR C 2 35 ? -10.049 -27.245 -46.067 1.00 36.53 35 THR C N 1
ATOM 3804 C CA . THR C 2 35 ? -9.326 -26.713 -47.214 1.00 33.72 35 THR C CA 1
ATOM 3805 C C . THR C 2 35 ? -9.789 -27.414 -48.491 1.00 32.71 35 THR C C 1
ATOM 3806 O O . THR C 2 35 ? -9.900 -26.791 -49.549 1.00 41.09 35 THR C O 1
ATOM 3810 N N . ASP C 2 36 ? -10.076 -28.708 -48.379 1.00 32.01 36 ASP C N 1
ATOM 3811 C CA . ASP C 2 36 ? -10.526 -29.509 -49.517 1.00 37.01 36 ASP C CA 1
ATOM 3812 C C . ASP C 2 36 ? -11.985 -29.238 -49.855 1.00 42.28 36 ASP C C 1
ATOM 3813 O O . ASP C 2 36 ? -12.525 -29.781 -50.821 1.00 38.24 36 ASP C O 1
ATOM 3818 N N . LEU C 2 37 ? -12.619 -28.403 -49.043 1.00 47.39 37 LEU C N 1
ATOM 3819 C CA . LEU C 2 37 ? -14.002 -28.025 -49.262 1.00 44.67 37 LEU C CA 1
ATOM 3820 C C . LEU C 2 37 ? -14.113 -27.258 -50.577 1.00 45.80 37 LEU C C 1
ATOM 3821 O O . LEU C 2 37 ? -13.370 -26.305 -50.800 1.00 47.26 37 LEU C O 1
ATOM 3826 N N . PRO C 2 38 ? -15.040 -27.686 -51.421 1.00 49.89 38 PRO C N 1
ATOM 3827 C CA . PRO C 2 38 ? -15.118 -27.017 -52.701 1.00 54.91 38 PRO C CA 1
ATOM 3828 C C . PRO C 2 38 ? -15.372 -25.587 -52.318 1.00 56.70 38 PRO C C 1
ATOM 3829 O O . PRO C 2 38 ? -16.322 -25.253 -51.610 1.00 59.63 38 PRO C O 1
ATOM 3833 N N . HIS C 2 39 ? -14.495 -24.742 -52.819 1.00 54.54 39 HIS C N 1
ATOM 3834 C CA . HIS C 2 39 ? -14.635 -23.293 -52.725 1.00 53.74 39 HIS C CA 1
ATOM 3835 C C . HIS C 2 39 ? -15.299 -22.691 -53.959 1.00 62.39 39 HIS C C 1
ATOM 3836 O O . HIS C 2 39 ? -15.649 -21.511 -53.969 1.00 60.26 39 HIS C O 1
ATOM 3843 N N . ASP C 2 40 ? -15.466 -23.504 -54.997 1.00 69.94 40 ASP C N 1
ATOM 3844 C CA . ASP C 2 40 ? -16.142 -23.064 -56.210 1.00 71.42 40 ASP C CA 1
ATOM 3845 C C . ASP C 2 40 ? -17.636 -23.352 -56.145 1.00 64.92 40 ASP C C 1
ATOM 3846 O O . ASP C 2 40 ? -18.285 -23.543 -57.172 1.00 75.48 40 ASP C O 1
ATOM 3851 N N . MET C 2 41 ? -18.173 -23.394 -54.930 1.00 55.64 41 MET C N 1
ATOM 3852 C CA . MET C 2 41 ? -19.612 -23.511 -54.744 1.00 54.97 41 MET C CA 1
ATOM 3853 C C . MET C 2 41 ? -20.156 -22.198 -54.193 1.00 55.15 41 MET C C 1
ATOM 3854 O O . MET C 2 41 ? -21.367 -21.990 -54.123 1.00 48.10 41 MET C O 1
ATOM 3859 N N . LEU C 2 42 ? -19.242 -21.317 -53.800 1.00 54.88 42 LEU C N 1
ATOM 3860 C CA . LEU C 2 42 ? -19.602 -19.973 -53.374 1.00 55.63 42 LEU C CA 1
ATOM 3861 C C . LEU C 2 42 ? -19.551 -19.034 -54.577 1.00 62.74 42 LEU C C 1
ATOM 3862 O O . LEU C 2 42 ? -19.668 -17.815 -54.439 1.00 58.80 42 LEU C O 1
ATOM 3867 N N . ASP C 2 43 ? -19.365 -19.620 -55.758 1.00 69.20 43 ASP C N 1
ATOM 3868 C CA . ASP C 2 43 ? -19.427 -18.880 -57.012 1.00 74.02 43 ASP C CA 1
ATOM 3869 C C . ASP C 2 43 ? -20.857 -18.425 -57.261 1.00 72.55 43 ASP C C 1
ATOM 3870 O O . ASP C 2 43 ? -21.806 -19.183 -57.046 1.00 69.65 43 ASP C O 1
ATOM 3875 N N . ASP C 2 44 ? -21.007 -17.187 -57.720 1.00 74.44 44 ASP C N 1
ATOM 3876 C CA . ASP C 2 44 ? -22.329 -16.587 -57.853 1.00 91.93 44 ASP C CA 1
ATOM 3877 C C . ASP C 2 44 ? -22.834 -16.515 -59.295 1.00 97.29 44 ASP C C 1
ATOM 3878 O O . ASP C 2 44 ? -22.186 -17.010 -60.223 1.00 94.66 44 ASP C O 1
ATOM 3883 N N . ASP C 2 45 ? -24.001 -15.893 -59.454 1.00 95.58 45 ASP C N 1
ATOM 3884 C CA . ASP C 2 45 ? -24.697 -15.779 -60.736 1.00 99.58 45 ASP C CA 1
ATOM 3885 C C . ASP C 2 45 ? -24.971 -17.138 -61.372 1.00 101.86 45 ASP C C 1
ATOM 3886 O O . ASP C 2 45 ? -24.171 -17.640 -62.161 1.00 107.52 45 ASP C O 1
ATOM 3891 N N . LEU C 2 46 ? -26.111 -17.720 -61.015 1.00 100.29 46 LEU C N 1
ATOM 3892 C CA . LEU C 2 46 ? -26.561 -18.985 -61.586 1.00 98.70 46 LEU C CA 1
ATOM 3893 C C . LEU C 2 46 ? -27.782 -18.776 -62.485 1.00 93.76 46 LEU C C 1
ATOM 3894 O O . LEU C 2 46 ? -28.202 -19.688 -63.201 1.00 89.34 46 LEU C O 1
ATOM 3899 N N . SER C 2 47 ? -28.332 -17.564 -62.437 1.00 94.78 47 SER C N 1
ATOM 3900 C CA . SER C 2 47 ? -29.517 -17.172 -63.208 1.00 79.46 47 SER C CA 1
ATOM 3901 C C . SER C 2 47 ? -30.720 -18.080 -62.961 1.00 78.48 47 SER C C 1
ATOM 3902 O O . SER C 2 47 ? -30.749 -18.850 -62.000 1.00 81.93 47 SER C O 1
#

Secondary structure (DSSP, 8-state):
-TTSS------TTPPPEEE--SSEEEEE-TT--EEEEEEEEETTEEEEEEEEEE-TTS-EEEEE---STT-EE--SSPPPP-SSEEEEESTT--STTHHHHHHHHHHHHHHHTTSEEEEEE-SSEEEEEES--SS--EEEEETTS-EEEE-SS-EEEE-TTS-EEE--SHHHHHSS-TTHHHHHHHHHHHHHHHHHHHHHHHHHHHT--SS---SEEES---/-GGGGSPPP--TTPPPEEEE-SSEEEEEPTTS-EEEEEEEEETTEEEEEEEEEE-TTSSEEEEE-GGGGT-EE--SSPPPP-S--EEEESTT--SSSSSTTHHHHHHHHHHHTTSEEEEEE-SS-EEEEESS-SS--EEEE-TTS-EEEE-SS--EEE-SSS--B----SSSGGGS-HHHHHHHHHHHHHHHHHHHHHHHHHHHHHHS-SS---SEEES---/------HHHHHHHHHHHHHHHSS-STTS-----

GO terms:
  GO:0046601 positive regulation of centriole replication (P, IDA)
  GO:0004674 protein serine/threonine kinase activity (F, IDA)
  GO:0005813 centrosome (C, IDA)
  GO:0005814 centriole (C, IDA)
  GO:0106310 protein serine kinase activity (F, EXP)
  GO:0046601 positive regulation of centriole replication (P, IMP)
  GO:0060271 cilium assembly (P, IMP)
  GO:0007099 centriole replication (P, IMP)
  GO:0005515 protein binding (F, IPI)
  GO:0004674 protein serine/threonine kinase activity (F, TAS)
  GO:0005829 cytosol (C, TAS)
  GO:0042802 identical protein binding (F, IPI)
  GO:0120098 procentriole (C, IDA)
  GO:0007099 centriole replication (P, IDA)

CATH classification: 3.30.1120.120 (+1 more: 3.30.1120.130)

Foldseek 3Di:
DQVVPDDFAAQPPFDWDWDDDPFWIWIQDPQRKTKIWGWDDDPNFIATQKMWIADNRRFKIKIAGLPDVRHHGDDPDDDDGDDRMDMDTSVGDDPPCSVVSVVSRVVSLVRQLVAFWEWEDDPFWIWTFTRNDDQHWIWIQGPQGKIWIDGPFWIWIQDNVRDIDIAGDPVRPVPDDPVCVCVVVVSVVVVVVVVVVVVVQVVVVVVDDDDDPTRDYYDDHD/DVLVVDDFAAQPPFDWDWDDDPQWIWIQDVQRKIKTFGWDDDPPWIWGQWIWIAHNRRFKIKIDGPPNRPTDTDDRDDDDHDPDIDMDTSPPDDPPCCCPSVVNRVVSLVSQQVAFWEWADDPFWIWTWGRNPPQTWIWIGGPQQWIWIRGPFKTWIADRPVRTDIDGDDPPCCPPPVVCVVVVVVSVVVVVVRVVVCVVQVVVVVVDDDDDPTRDYHDDDD/DDDDDDPVRVVVVVVVVVVVVPPPPCVPPDDPD

B-factor: mean 49.84, std 28.17, range [2.45, 141.18]

Radius of gyration: 28.95 Å; Cα contacts (8 Å, |Δi|>4): 852; chains: 3; bounding box: 57×65×82 Å

Nearest PDB structures (foldseek):
  8xpg-assembly1_B  TM=9.866E-01  e=1.064E-34  Homo sapiens
  4n7z-assembly1_A-2  TM=9.571E-01  e=3.896E-34  Homo sapiens
  6w3i-assembly1_B  TM=9.748E-01  e=5.516E-33  Homo sapiens
  6w3j-assembly1_B  TM=9.677E-01  e=3.042E-33  Homo sapiens
  6n46-assembly1_A  TM=9.562E-01  e=1.416E-31  Homo sapiens

Solvent-accessible surface area: 26898 Å² total; per-residue (Å²): 124,6,138,78,116,28,81,27,1,64,0,83,58,4,89,76,36,73,29,125,44,185,98,2,2,5,3,2,40,112,75,30,51,0,0,0,8,25,14,133,103,160,86,97,121,55,49,3,135,4,0,0,45,0,19,20,69,0,74,55,0,26,0,4,56,8,126,49,63,178,20,43,104,47,59,109,181,36,33,90,80,53,141,117,74,31,166,63,53,7,97,112,6,46,110,70,18,54,122,3,0,22,7,0,8,125,3,0,72,41,1,21,11,19,18,37,13,0,11,0,16,4,173,117,0,15,0,1,1,2,5,26,53,127,38,13,16,0,28,0,32,12,91,76,14,12,52,2,49,24,48,133,95,102,26,43,6,50,56,138,113,48,145,68,78,64,12,132,44,142,84,78,22,111,93,74,125,126,70,28,86,123,44,23,74,45,0,52,76,2,30,104,3,0,80,23,1,34,64,36,0,22,107,16,43,186,151,18,180,46,12,32,0,2,22,1,73,0,11,98,94,129,150,93,95,83,121,30,83,28,1,62,0,74,63,7,98,71,81,73,84,143,70,150,127,10,4,1,3,4,30,113,82,50,51,0,6,0,1,43,7,75,67,126,102,114,87,77,11,2,66,12,0,0,45,0,25,24,56,0,65,64,0,4,0,10,100,8,58,80,31,188,0,105,73,57,47,107,142,4,42,86,55,84,145,122,71,42,152,71,51,18,76,108,12,45,138,151,39,70,200,32,6,28,75,0,3,165,21,0,86,94,23,23,19,150,21,32,14,0,13,3,20,15,157,161,2,34,0,12,0,9,11,21,37,142,34,12,16,0,23,0,114,21,219,68,25,8,62,3,46,20,41,155,98,107,20,47,10,44,38,130,93,90,88,61,127,84,15,151,62,129,91,85,48,54,92,99,54,120,150,48,73,100,50,36,83,48,0,66,55,4,33,96,5,0,81,27,1,26,70,48,0,22,96,23,45,168,136,43,231,37,18,73,2,4,22,1,51,0,9,91,148,124,136,90,128,155,82,37,119,5,20,134,84,19,56,137,77,6,62,99,49,6,92,92,10,52,30,107,17,10,77,63,138,74,130

Sequence (477 aa):
TLRSITSPLVAHRLKPIRQKTKKAVVSILDSEEVCVELVKEYASQEYVKEVLQISSDGNTITIYYPNGGRGFPLADRPPSPTDNISRYSFDNLPEKYWRKYQYASRFVQLVRSKSPKITYFTRYAKCILMENSPGADFEVWFYDGVKIHKTEDFIQVIEKTGKSYTLKSESEVNSLKEEIKMYMDHANEGHRICLALESIISEEERKTRSAPFFPIIIGRKPTLRSITSPLVAHRLKPIRQKTKKAVVSILDSEEVCVELVKEYASQEYVKEVLQISSDGNTITIYYPNGGRGFPLADRPPSPTDNISRYSFDNLPEKYWRKYQYASRFVQLVRSKSPKITYFTRYAKCILMENSPGADFEVWFYDGVKIHKTEDFIQVIEKTGKSYTLKSESEVNSLKEEIKMYMDHANEGHRICLALESIISEEERKTRSAPFFPIIIGRKPEDEEYDEEDYEREKELQQLLTDLPHDMLDDDLS